Protein AF-A0A6I0SJM4-F1 (afdb_monomer)

pLDDT: mean 92.59, std 11.53, range [34.09, 98.94]

Mean predicted aligned error: 6.02 Å

Nearest PDB structures (foldseek):
  5jxk-assembly1_A  TM=8.472E-01  e=4.567E-30  Porphyromonas endodontalis ATCC 35406
  4y06-assembly2_B  TM=9.220E-01  e=2.180E-26  Pseudoxanthomonas mexicana
  3wok-assembly1_B  TM=8.958E-01  e=3.947E-26  Pseudoxanthomonas mexicana
  3woj-assembly1_B  TM=9.016E-01  e=6.415E-26  Pseudoxanthomonas mexicana
  5jxp-assembly1_A  TM=8.893E-01  e=2.301E-26  Porphyromonas endodontalis ATCC 35406

InterPro domains:
  IPR009003 Peptidase S1, PA clan [SSF50494] (1-290)
  IPR019500 Peptidase S46 [PF10459] (20-396)
  IPR019500 Peptidase S46 [PTHR38469] (1-396)

Foldseek 3Di:
DVVVVVVVVVVVVVVPPPPPPDDDDDLVCCVVPPVNQVVLVVLPDPDHSCQCDDLPAHHQLLQWKCKLVPFIWGFADQLFKIKTFLLSCVVVQLVPADPVRHCQAAKDADPDPVSWAWDASIKIKGWNDKDWCLCVLQVQLPPPPDPVSSVVSSVVSQVVVQVVLCVVPVQKTWGWDAPPNNNTIMITIMGMARGKTWHIDHHCCQSQPCNLNCQVHPPDRHPTMTMIFGWDAPVLGHDHDDPRTGGHRTSDHDHDDPPDDDPSDRDDDDHDDDDDDVPQALLRLVLCLLAQLVLLQVVLVVVLVVLVVVLVVDVRSVSVCVSVSSVSSNSNVVSVVSNVCCVVVVVSVVRVVVVVVVQVVCVVDVVSCVVCVCVVVCSVVVSVVCRVVRRVVSNVD

Organism: Bacteroides thetaiotaomicron (NCBI:txid818)

Sequence (397 aa):
MKFRLTVLIVFSLCLSNVFADEGMWLLGNLRKNKQTDRVMKELGLQMPVNKIYNPKKPSLSDAVVSFGGFCSGVVVSEDGLVFTNHHCGFSSIQQHSSVEHDYLKDGFFARSLDEELPNPELYVRFLLRTEDVTKRVLSAARYAKTETERRVAVDSIMNVSGLEVSEKDSTLTGIVDAYYAGKECWLSVYRDYNDVRLVFAPPSSVGKFGWDTDNWMWPRHTGDFSVFRIYANTKNGPADYSPDNVPYHPEYVAPISLDGYKEGSFCMTLGYPGSTERYLSSYGIEEMMNGINQAMIDVRGVKQTVWKREMDRRPDIRIKYASKYDESSNYWKNSIGTNKAIKHLKVLEKKRAAEAALRDWIQSHPEEREKLIRLFSSLELSYSNRRETNRALAYFG

Structure (mmCIF, N/CA/C/O backbone):
data_AF-A0A6I0SJM4-F1
#
_entry.id   AF-A0A6I0SJM4-F1
#
loop_
_atom_site.group_PDB
_atom_site.id
_atom_site.type_symbol
_atom_site.label_atom_id
_atom_site.label_alt_id
_atom_site.label_comp_id
_atom_site.label_asym_id
_atom_site.label_entity_id
_atom_site.label_seq_id
_atom_site.pdbx_PDB_ins_code
_atom_site.Cartn_x
_atom_site.Cartn_y
_atom_site.Cartn_z
_atom_site.occupancy
_atom_site.B_iso_or_equiv
_atom_site.auth_seq_id
_atom_site.auth_comp_id
_atom_site.auth_asym_id
_atom_site.auth_atom_id
_atom_site.pdbx_PDB_model_num
ATOM 1 N N . MET A 1 1 ? -22.421 -3.347 -55.514 1.00 50.78 1 MET A N 1
ATOM 2 C CA . MET A 1 1 ? -21.246 -3.989 -54.872 1.00 50.78 1 MET A CA 1
ATOM 3 C C . MET A 1 1 ? -20.268 -3.004 -54.234 1.00 50.78 1 MET A C 1
ATOM 5 O O . MET A 1 1 ? -19.905 -3.244 -53.094 1.00 50.78 1 MET A O 1
ATOM 9 N N . LYS A 1 2 ? -19.889 -1.890 -54.884 1.00 46.50 2 LYS A N 1
ATOM 10 C CA . LYS A 1 2 ? -18.922 -0.918 -54.322 1.00 46.50 2 LYS A CA 1
ATOM 11 C C . LYS A 1 2 ? -19.341 -0.320 -52.966 1.00 46.50 2 LYS A C 1
ATOM 13 O O . LYS A 1 2 ? -18.539 -0.320 -52.049 1.00 46.50 2 LYS A O 1
ATOM 18 N N . PHE A 1 3 ? -20.616 0.045 -52.791 1.00 48.78 3 PHE A N 1
ATOM 19 C CA . PHE A 1 3 ? -21.117 0.626 -51.533 1.00 48.78 3 PHE A CA 1
ATOM 20 C C . PHE A 1 3 ? -21.095 -0.353 -50.340 1.00 48.78 3 PHE A C 1
ATOM 22 O O . PHE A 1 3 ? -20.803 0.039 -49.217 1.00 48.78 3 PHE A O 1
ATOM 29 N N . ARG A 1 4 ? -21.332 -1.652 -50.582 1.00 48.50 4 ARG A N 1
ATOM 30 C CA . ARG A 1 4 ? -21.265 -2.693 -49.537 1.00 48.50 4 ARG A CA 1
ATOM 31 C C . ARG A 1 4 ? -19.823 -3.018 -49.128 1.00 48.50 4 ARG A C 1
ATOM 33 O O . ARG A 1 4 ? -19.591 -3.355 -47.975 1.00 48.50 4 ARG A O 1
ATOM 40 N N . LEU A 1 5 ? -18.865 -2.872 -50.049 1.00 48.66 5 LEU A N 1
ATOM 41 C CA . LEU A 1 5 ? -17.440 -3.071 -49.771 1.00 48.66 5 LEU A CA 1
ATOM 42 C C . LEU A 1 5 ? -16.854 -1.905 -48.955 1.00 48.66 5 LEU A C 1
ATOM 44 O O . LEU A 1 5 ? -16.067 -2.130 -48.043 1.00 48.66 5 LEU A O 1
ATOM 48 N N . THR A 1 6 ? -17.292 -0.668 -49.223 1.00 53.62 6 THR A N 1
ATOM 49 C CA . THR A 1 6 ? -16.872 0.520 -48.460 1.00 53.62 6 THR A CA 1
ATOM 50 C C . THR A 1 6 ? -17.382 0.489 -47.016 1.00 53.62 6 THR A C 1
ATOM 52 O O . THR A 1 6 ? -16.627 0.810 -46.105 1.00 53.62 6 THR A O 1
ATOM 55 N N . VAL A 1 7 ? -18.619 0.029 -46.782 1.00 54.84 7 VAL A N 1
ATOM 56 C CA . VAL A 1 7 ? -19.171 -0.120 -45.420 1.00 54.84 7 VAL A CA 1
ATOM 57 C C . VAL A 1 7 ? -18.423 -1.194 -44.618 1.00 54.84 7 VAL A C 1
ATOM 59 O O . VAL A 1 7 ? -18.152 -0.977 -43.443 1.00 54.84 7 VAL A O 1
ATOM 62 N N . LEU A 1 8 ? -18.005 -2.303 -45.243 1.00 50.84 8 LEU A N 1
ATOM 63 C CA . LEU A 1 8 ? -17.223 -3.353 -44.573 1.00 50.84 8 LEU A CA 1
ATOM 64 C C . LEU A 1 8 ? -15.796 -2.907 -44.205 1.00 50.84 8 LEU A C 1
ATOM 66 O O . LEU A 1 8 ? -15.302 -3.263 -43.139 1.00 50.84 8 LEU A O 1
ATOM 70 N N . ILE A 1 9 ? -15.147 -2.102 -45.053 1.00 54.72 9 ILE A N 1
ATOM 71 C CA . ILE A 1 9 ? -13.800 -1.569 -44.784 1.00 54.72 9 ILE A CA 1
ATOM 72 C C . ILE A 1 9 ? -13.841 -0.522 -43.659 1.00 54.72 9 ILE A C 1
ATOM 74 O O . ILE A 1 9 ? -12.977 -0.536 -42.787 1.00 54.72 9 ILE A O 1
ATOM 78 N N . VAL A 1 10 ? -14.874 0.328 -43.616 1.00 53.53 10 VAL A N 1
ATOM 79 C CA . VAL A 1 10 ? -15.072 1.290 -42.516 1.00 53.53 10 VAL A CA 1
ATOM 80 C C . VAL A 1 10 ? -15.411 0.570 -41.203 1.00 53.53 10 VAL A C 1
ATOM 82 O O . VAL A 1 10 ? -14.863 0.927 -40.165 1.00 53.53 10 VAL A O 1
ATOM 85 N N . PHE A 1 11 ? -16.215 -0.501 -41.236 1.00 47.84 11 PHE A N 1
ATOM 86 C CA . PHE A 1 11 ? -16.515 -1.297 -40.036 1.00 47.84 11 PHE A CA 1
ATOM 87 C C . PHE A 1 11 ? -15.286 -2.064 -39.512 1.00 47.84 11 PHE A C 1
ATOM 89 O O . PHE A 1 11 ? -15.107 -2.184 -38.303 1.00 47.84 11 PHE A O 1
ATOM 96 N N . SER A 1 12 ? -14.393 -2.517 -40.402 1.00 47.78 12 SER A N 1
ATOM 97 C CA . SER A 1 12 ?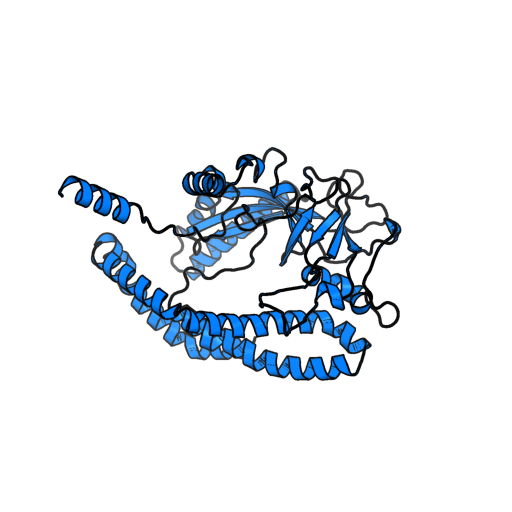 -13.130 -3.166 -40.020 1.00 47.78 12 SER A CA 1
ATOM 98 C C . SER A 1 12 ? -12.077 -2.188 -39.476 1.00 47.78 12 SER A C 1
ATOM 100 O O . SER A 1 12 ? -11.209 -2.613 -38.720 1.00 47.78 12 SER A O 1
ATOM 102 N N . LEU A 1 13 ? -12.148 -0.898 -39.829 1.00 45.19 13 LEU A N 1
ATOM 103 C CA . LEU A 1 13 ? -11.296 0.173 -39.282 1.00 45.19 13 LEU A CA 1
ATOM 104 C C . LEU A 1 13 ? -11.813 0.723 -37.939 1.00 45.19 13 LEU A C 1
ATOM 106 O O . LEU A 1 13 ? -11.035 1.295 -37.180 1.00 45.19 13 LEU A O 1
ATOM 110 N N . CYS A 1 14 ? -13.096 0.516 -37.619 1.00 39.47 14 CYS A N 1
ATOM 111 C CA . CYS A 1 14 ? -13.690 0.834 -36.315 1.00 39.47 14 CYS A CA 1
ATOM 112 C C . CYS A 1 14 ? -13.497 -0.265 -35.257 1.00 39.47 14 CYS A C 1
ATOM 114 O O . CYS A 1 14 ? -13.848 -0.054 -34.099 1.00 39.47 14 CYS A O 1
ATOM 116 N N . LEU A 1 15 ? -12.869 -1.395 -35.605 1.00 36.94 15 LEU A N 1
ATOM 117 C CA . LEU A 1 15 ? -12.241 -2.294 -34.632 1.00 36.94 15 LEU A CA 1
ATOM 118 C C . LEU A 1 15 ? -10.910 -1.685 -34.161 1.00 36.94 15 LEU A C 1
ATOM 120 O O . LEU A 1 15 ? -9.852 -2.310 -34.213 1.00 36.94 15 LEU A O 1
ATOM 124 N N . SER A 1 16 ? -10.947 -0.423 -33.732 1.00 38.72 16 SER A N 1
ATOM 125 C CA . SER A 1 16 ? -9.887 0.139 -32.913 1.00 38.72 16 SER A CA 1
ATOM 126 C C . SER A 1 16 ? -9.792 -0.746 -31.683 1.00 38.72 16 SER A C 1
ATOM 128 O O . SER A 1 16 ? -10.765 -0.851 -30.936 1.00 38.72 16 SER A O 1
ATOM 130 N N . ASN A 1 17 ? -8.649 -1.415 -31.532 1.00 34.09 17 ASN A N 1
ATOM 131 C CA . ASN A 1 17 ? -8.267 -2.133 -30.327 1.00 34.09 17 ASN A CA 1
ATOM 132 C C . ASN A 1 17 ? -8.732 -1.319 -29.118 1.00 34.09 17 ASN A C 1
ATOM 134 O O . ASN A 1 17 ? -8.182 -0.251 -28.842 1.00 34.09 17 ASN A O 1
ATOM 138 N N . VAL A 1 18 ? -9.771 -1.800 -28.435 1.00 36.06 18 VAL A N 1
ATOM 139 C CA . VAL A 1 18 ? -10.117 -1.304 -27.109 1.00 36.06 18 VAL A CA 1
ATOM 140 C C . VAL A 1 18 ? -9.009 -1.840 -26.219 1.00 36.06 18 VAL A C 1
ATOM 142 O O . VAL A 1 18 ? -9.103 -2.925 -25.652 1.00 36.06 18 VAL A O 1
ATOM 145 N N . PHE A 1 19 ? -7.883 -1.133 -26.205 1.00 43.38 19 PHE A N 1
ATOM 146 C CA . PHE A 1 19 ? -6.895 -1.315 -25.168 1.00 43.38 19 PHE A CA 1
ATOM 147 C C . PHE A 1 19 ? -7.597 -0.881 -23.891 1.00 43.38 19 PHE A C 1
ATOM 149 O O . PHE A 1 19 ? -7.968 0.283 -23.747 1.00 43.38 19 PHE A O 1
ATOM 156 N N . ALA A 1 20 ? -7.843 -1.826 -22.988 1.00 43.78 20 ALA A N 1
ATOM 157 C CA . ALA A 1 20 ? -8.058 -1.443 -21.610 1.00 43.78 20 ALA A CA 1
ATOM 158 C C . ALA A 1 20 ? -6.826 -0.624 -21.208 1.00 43.78 20 ALA A C 1
ATOM 160 O O . ALA A 1 20 ? -5.700 -1.122 -21.278 1.00 43.78 20 ALA A O 1
ATOM 161 N N . ASP A 1 21 ? -7.035 0.646 -20.866 1.00 56.88 21 ASP A N 1
ATOM 162 C CA . ASP A 1 21 ? -5.997 1.502 -20.309 1.00 56.88 21 ASP A CA 1
ATOM 163 C C . ASP A 1 21 ? -5.669 0.968 -18.902 1.00 56.88 21 ASP A C 1
ATOM 165 O O . ASP A 1 21 ? -6.163 1.448 -17.882 1.00 56.88 21 ASP A O 1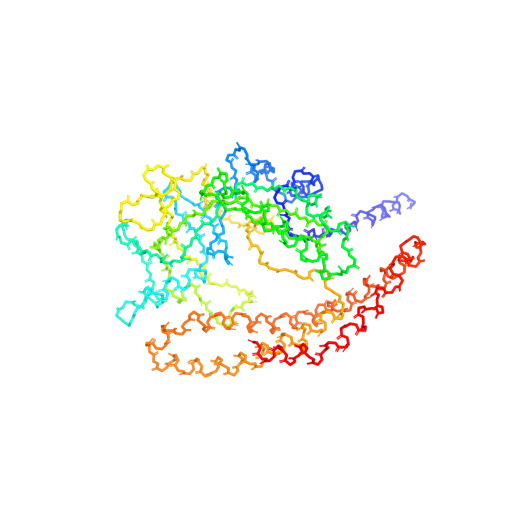
ATOM 169 N N . GLU A 1 22 ? -4.865 -0.097 -18.836 1.00 68.50 22 GLU A N 1
ATOM 170 C CA . GLU A 1 22 ? -4.325 -0.615 -17.586 1.00 68.50 22 GLU A CA 1
ATOM 171 C C . GLU A 1 22 ? -3.379 0.439 -17.006 1.00 68.50 22 GLU A C 1
ATOM 173 O O . GLU A 1 22 ? -2.398 0.824 -17.648 1.00 68.50 22 GLU A O 1
ATOM 178 N N . GLY A 1 23 ? -3.573 0.866 -15.762 1.00 76.56 23 GLY A N 1
ATOM 179 C CA . GLY A 1 23 ? -2.671 1.835 -15.145 1.00 76.56 23 GLY A CA 1
ATOM 180 C C . GLY A 1 23 ? -3.056 2.211 -13.724 1.00 76.56 23 GLY A C 1
ATOM 181 O O . GLY A 1 23 ? -4.228 2.215 -13.364 1.00 76.56 23 GLY A O 1
ATOM 182 N N . MET A 1 24 ? -2.042 2.540 -12.926 1.00 89.94 24 MET A N 1
ATOM 183 C CA . MET A 1 24 ? -2.199 3.185 -11.624 1.00 89.94 24 MET A CA 1
ATOM 184 C C . MET A 1 24 ? -1.938 4.676 -11.829 1.00 89.94 24 MET A C 1
ATOM 186 O O . MET A 1 24 ? -0.830 5.073 -12.190 1.00 89.94 24 MET A O 1
ATOM 190 N N . TRP A 1 25 ? -2.981 5.489 -11.684 1.00 88.94 25 TRP A N 1
ATOM 191 C CA . TRP A 1 25 ? -2.968 6.894 -12.085 1.00 88.94 25 TRP A CA 1
ATOM 192 C C . TRP A 1 25 ? -2.787 7.816 -10.880 1.00 88.94 25 TRP A C 1
ATOM 194 O O . TRP A 1 25 ? -3.473 7.674 -9.871 1.00 88.94 25 TRP A O 1
ATOM 204 N N . LEU A 1 26 ? -1.915 8.817 -11.011 1.00 89.00 26 LEU A N 1
ATOM 205 C CA . LEU A 1 26 ? -1.773 9.869 -10.005 1.00 89.00 26 LEU A CA 1
ATOM 206 C C . LEU A 1 26 ? -3.039 10.731 -9.940 1.00 89.00 26 LEU A C 1
ATOM 208 O O . LEU A 1 26 ? -3.398 11.386 -10.924 1.00 89.00 26 LEU A O 1
ATOM 212 N N . LEU A 1 27 ? -3.665 10.798 -8.760 1.00 88.69 27 LEU A N 1
ATOM 213 C CA . LEU A 1 27 ? -4.900 11.559 -8.529 1.00 88.69 27 LEU A CA 1
ATOM 214 C C . LEU A 1 27 ? -4.771 13.030 -8.956 1.00 88.69 27 LEU A C 1
ATOM 216 O O . LEU A 1 27 ? -5.633 13.556 -9.662 1.00 88.69 27 LEU A O 1
ATOM 220 N N . GLY A 1 28 ? -3.642 13.671 -8.626 1.00 82.56 28 GLY A N 1
ATOM 221 C CA . GLY A 1 28 ? -3.353 15.059 -9.005 1.00 82.56 28 GLY A CA 1
ATOM 222 C C . GLY A 1 28 ? -3.284 15.319 -10.514 1.00 82.56 28 GLY A C 1
ATOM 223 O O . GLY A 1 28 ? -3.459 16.461 -10.951 1.00 82.56 28 GLY A O 1
ATOM 224 N N . ASN A 1 29 ? -3.098 14.273 -11.322 1.00 84.38 29 ASN A N 1
ATOM 225 C CA . ASN A 1 29 ? -3.017 14.365 -12.777 1.00 84.38 29 ASN A CA 1
ATOM 226 C C . ASN A 1 29 ? -4.293 13.916 -13.496 1.00 84.38 29 ASN A C 1
ATOM 228 O O . ASN A 1 29 ? -4.423 14.220 -14.683 1.00 84.38 29 ASN A O 1
ATOM 232 N N . LEU A 1 30 ? -5.266 13.299 -12.811 1.00 83.50 30 LEU A N 1
ATOM 233 C CA . LEU A 1 30 ? -6.514 12.833 -13.437 1.00 83.50 30 LEU A CA 1
ATOM 234 C C . LEU A 1 30 ? -7.229 13.946 -14.214 1.00 83.50 30 LEU A C 1
ATOM 236 O O . LEU A 1 30 ? -7.671 13.738 -15.338 1.00 83.50 30 LEU A O 1
ATOM 240 N N . ARG A 1 31 ? -7.276 15.166 -13.664 1.00 77.56 31 ARG A N 1
ATOM 241 C CA . ARG A 1 31 ? -7.892 16.318 -14.345 1.00 77.56 31 ARG A CA 1
ATOM 242 C C . ARG A 1 31 ? -7.103 16.788 -15.572 1.00 77.56 31 ARG A C 1
ATOM 244 O O . ARG A 1 31 ? -7.694 17.285 -16.529 1.00 77.56 31 ARG A O 1
ATOM 251 N N . LYS A 1 32 ? -5.771 16.710 -15.524 1.00 81.94 32 LYS A N 1
ATOM 252 C CA . LYS A 1 32 ? -4.905 17.120 -16.642 1.00 81.94 32 LYS A CA 1
ATOM 253 C C . LYS A 1 32 ? -4.965 16.091 -17.772 1.00 81.94 32 LYS A C 1
ATOM 255 O O . LYS A 1 32 ? -4.871 16.460 -18.941 1.00 81.94 32 LYS A O 1
ATOM 260 N N . ASN A 1 33 ? -5.178 14.823 -17.427 1.00 84.44 33 ASN A N 1
ATOM 261 C CA . ASN A 1 33 ? -5.317 13.734 -18.374 1.00 84.44 33 ASN A CA 1
ATOM 262 C C . ASN A 1 33 ? -6.752 13.647 -18.924 1.00 84.44 33 ASN A C 1
ATOM 264 O O . ASN A 1 33 ? -7.588 12.874 -18.456 1.00 84.44 33 ASN A O 1
ATOM 268 N N . LYS A 1 34 ? -7.029 14.448 -19.961 1.00 85.00 34 LYS A N 1
ATOM 269 C CA . LYS A 1 34 ? -8.333 14.463 -20.647 1.00 85.00 34 LYS A CA 1
ATOM 270 C C . LYS A 1 34 ? -8.731 13.101 -21.221 1.00 85.00 34 LYS A C 1
ATOM 272 O O . LYS A 1 34 ? -9.923 12.834 -21.337 1.00 85.00 34 LYS A O 1
ATOM 277 N N . GLN A 1 35 ? -7.759 12.266 -21.594 1.00 85.19 35 GLN A N 1
ATOM 278 C CA . GLN A 1 35 ? -8.035 10.919 -22.084 1.00 85.19 35 GLN A CA 1
ATOM 279 C C . GLN A 1 35 ? -8.571 10.044 -20.952 1.00 85.19 35 GLN A C 1
ATOM 281 O O . GLN A 1 35 ? -9.641 9.472 -21.110 1.00 85.19 35 GLN A O 1
ATOM 286 N N . THR A 1 36 ? -7.906 10.011 -19.794 1.00 84.69 36 THR A N 1
ATOM 287 C CA . THR A 1 36 ? -8.379 9.232 -18.638 1.00 84.69 36 THR A CA 1
ATOM 288 C C . THR A 1 36 ? -9.760 9.692 -18.165 1.00 84.69 36 THR A C 1
ATOM 290 O O . THR A 1 36 ? -10.625 8.852 -17.944 1.00 84.69 36 THR A O 1
ATOM 293 N N . ASP A 1 37 ? -10.016 11.005 -18.068 1.00 86.50 37 ASP A N 1
ATOM 294 C CA . ASP A 1 37 ? -11.356 11.530 -17.733 1.00 86.50 37 ASP A CA 1
ATOM 295 C C . ASP A 1 37 ? -12.425 11.053 -18.730 1.00 86.50 37 ASP A C 1
ATOM 297 O O . ASP A 1 37 ? -13.503 10.604 -18.336 1.00 86.50 37 ASP A O 1
ATOM 301 N N . ARG A 1 38 ? -12.116 11.099 -20.031 1.00 88.06 38 ARG A N 1
ATOM 302 C CA . ARG A 1 38 ? -13.016 10.619 -21.082 1.00 88.06 38 ARG A CA 1
ATOM 303 C C . ARG A 1 38 ? -13.276 9.115 -20.968 1.00 88.06 38 ARG A C 1
ATOM 305 O O . ARG A 1 38 ? -14.436 8.719 -20.988 1.00 88.06 38 ARG A O 1
ATOM 312 N N . VAL A 1 39 ? -12.230 8.307 -20.813 1.00 88.94 39 VAL A N 1
ATOM 313 C CA . VAL A 1 39 ? -12.337 6.844 -20.706 1.00 88.94 39 VAL A CA 1
ATOM 314 C C . VAL A 1 39 ? -13.151 6.450 -19.476 1.00 88.94 39 VAL A C 1
ATOM 316 O O . VAL A 1 39 ? -14.062 5.641 -19.593 1.00 88.94 39 VAL A O 1
ATOM 319 N N . MET A 1 40 ? -12.912 7.060 -18.309 1.00 90.88 40 MET A N 1
ATOM 320 C CA . MET A 1 40 ? -13.706 6.766 -17.108 1.00 90.88 40 MET A CA 1
ATOM 321 C C . MET A 1 40 ? -15.198 7.052 -17.325 1.00 90.88 40 MET A C 1
ATOM 323 O O . MET A 1 40 ? -16.035 6.244 -16.931 1.00 90.88 40 MET A O 1
ATOM 327 N N . LYS A 1 41 ? -15.541 8.166 -17.987 1.00 90.94 41 LYS A N 1
ATOM 328 C CA . LYS A 1 41 ? -16.933 8.497 -18.336 1.00 90.94 41 LYS A CA 1
ATOM 329 C C . LYS A 1 41 ? -17.537 7.501 -19.322 1.00 90.94 41 LYS A C 1
ATOM 331 O O . LYS A 1 41 ? -18.665 7.068 -19.117 1.00 90.94 41 LYS A O 1
ATOM 336 N N . GLU A 1 42 ? -16.798 7.127 -20.366 1.00 91.69 42 GLU A N 1
ATOM 337 C CA . GLU A 1 42 ? -17.230 6.126 -21.353 1.00 91.69 42 GLU A CA 1
ATOM 338 C C . GLU A 1 42 ? -17.449 4.746 -20.709 1.00 91.69 42 GLU A C 1
ATOM 340 O O . GLU A 1 42 ? -18.381 4.039 -21.084 1.00 91.69 42 GLU A O 1
ATOM 345 N N . LEU A 1 43 ? -16.656 4.399 -19.689 1.00 91.50 43 LEU A N 1
ATOM 346 C CA . LEU A 1 43 ? -16.808 3.176 -18.895 1.00 91.50 43 LEU A CA 1
ATOM 347 C C . LEU A 1 43 ? -17.935 3.247 -17.848 1.00 91.50 43 LEU A C 1
ATOM 349 O O . LEU A 1 43 ? -18.227 2.238 -17.211 1.00 91.50 43 LEU A O 1
ATOM 353 N N . GLY A 1 44 ? -18.581 4.404 -17.666 1.00 92.94 44 GLY A N 1
ATOM 354 C CA . GLY A 1 44 ? -19.760 4.552 -16.810 1.00 92.94 44 GLY A CA 1
ATOM 355 C C . GLY A 1 44 ? -19.547 5.309 -15.497 1.00 92.94 44 GLY A C 1
ATOM 356 O O . GLY A 1 44 ? -20.452 5.314 -14.661 1.00 92.94 44 GLY A O 1
ATOM 357 N N . LEU A 1 45 ? -18.407 5.979 -15.293 1.00 93.12 45 LEU A N 1
ATOM 358 C CA . LEU A 1 45 ? -18.229 6.878 -14.152 1.00 93.12 45 LEU A CA 1
ATOM 359 C C . LEU A 1 45 ? -19.214 8.055 -14.246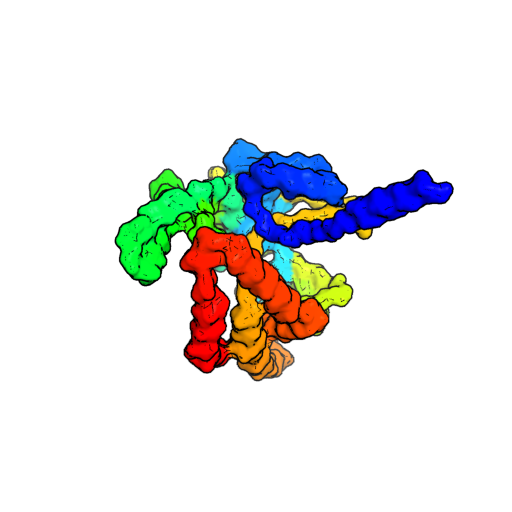 1.00 93.12 45 LEU A C 1
ATOM 361 O O . LEU A 1 45 ? -19.095 8.923 -15.111 1.00 93.12 45 LEU A O 1
ATOM 365 N N . GLN A 1 46 ? -20.153 8.116 -13.305 1.00 92.50 46 GLN A N 1
ATOM 366 C CA . GLN A 1 46 ? -21.128 9.209 -13.210 1.00 92.50 46 GLN A CA 1
ATOM 367 C C . GLN A 1 46 ? -20.610 10.400 -12.387 1.00 92.50 46 GLN A C 1
ATOM 369 O O . GLN A 1 46 ? -21.043 11.536 -12.581 1.00 92.50 46 GLN A O 1
ATOM 374 N N . MET A 1 47 ? -19.675 10.155 -11.464 1.00 92.25 47 MET A N 1
ATOM 375 C CA . MET A 1 47 ? -19.091 11.189 -10.612 1.00 92.25 47 MET A CA 1
ATOM 376 C C . MET A 1 47 ? -18.045 12.011 -11.386 1.00 92.25 47 MET A C 1
ATOM 378 O O . MET A 1 47 ? -17.174 11.440 -12.041 1.00 92.25 47 MET A O 1
ATOM 382 N N . PRO A 1 48 ? -18.048 13.351 -11.296 1.00 91.81 48 PRO A N 1
ATOM 383 C CA . PRO A 1 48 ? -17.002 14.149 -11.925 1.00 91.81 48 PRO A CA 1
ATOM 384 C C . PRO A 1 48 ? -15.651 13.961 -11.213 1.00 91.81 48 PRO A C 1
ATOM 386 O O . PRO A 1 48 ? -15.582 13.868 -9.991 1.00 91.81 48 PRO A O 1
ATOM 389 N N . VAL A 1 49 ? -14.544 13.989 -11.963 1.00 90.06 49 VAL A N 1
ATOM 390 C CA . VAL A 1 49 ? -13.182 13.738 -11.437 1.00 90.06 49 VAL A CA 1
ATOM 391 C C . VAL A 1 49 ? -12.779 14.668 -10.284 1.00 90.06 49 VAL A C 1
ATOM 393 O O . VAL A 1 49 ? -12.053 14.265 -9.383 1.00 90.06 49 VAL A O 1
ATOM 396 N N . ASN A 1 50 ? -13.285 15.903 -10.247 1.00 89.31 50 ASN A N 1
ATOM 397 C CA . ASN A 1 50 ? -13.029 16.842 -9.145 1.00 89.31 50 ASN A CA 1
ATOM 398 C C . ASN A 1 50 ? -13.731 16.471 -7.824 1.00 89.31 50 ASN A C 1
ATOM 400 O O . ASN A 1 50 ? -13.519 17.150 -6.822 1.00 89.31 50 ASN A O 1
ATOM 404 N N . LYS A 1 51 ? -14.612 15.469 -7.834 1.00 93.75 51 LYS A N 1
ATOM 405 C CA . LYS A 1 51 ? -15.186 14.845 -6.640 1.00 93.75 51 LYS A CA 1
ATOM 406 C C . LYS A 1 51 ? -14.436 13.573 -6.247 1.00 93.75 51 LYS A C 1
ATOM 408 O O . LYS A 1 51 ? -14.602 13.134 -5.119 1.00 93.75 51 LYS A O 1
ATOM 413 N N . ILE A 1 52 ? -13.586 13.039 -7.130 1.00 94.25 52 ILE A N 1
ATOM 414 C CA . ILE A 1 52 ? -12.657 11.950 -6.808 1.00 94.25 52 ILE A CA 1
ATOM 415 C C . ILE A 1 52 ? -11.469 12.495 -6.011 1.00 94.25 52 ILE A C 1
ATOM 417 O O . ILE A 1 52 ? -11.145 11.943 -4.970 1.00 94.25 52 ILE A O 1
ATOM 421 N N . TYR A 1 53 ? -10.851 13.583 -6.481 1.00 93.38 53 TYR A N 1
ATOM 422 C CA . TYR A 1 53 ? -9.735 14.242 -5.796 1.00 93.38 53 TYR A CA 1
ATOM 423 C C . TYR A 1 53 ? -9.821 15.762 -5.929 1.00 93.38 53 TYR A C 1
ATOM 425 O O . TYR A 1 53 ? -9.929 16.301 -7.041 1.00 93.38 53 TYR A O 1
ATOM 433 N N . ASN A 1 54 ? -9.742 16.465 -4.798 1.00 93.00 54 ASN A N 1
ATOM 434 C CA . ASN A 1 54 ? -9.672 17.919 -4.758 1.00 93.00 54 ASN A CA 1
ATOM 435 C C . ASN A 1 54 ? -8.905 18.414 -3.521 1.00 93.00 54 ASN A C 1
ATOM 437 O O . ASN A 1 54 ? -9.444 18.386 -2.426 1.00 93.00 54 ASN A O 1
ATOM 441 N N . PRO A 1 55 ? -7.712 19.012 -3.678 1.00 90.69 55 PRO A N 1
ATOM 442 C CA . PRO A 1 55 ? -6.888 19.426 -2.537 1.00 90.69 55 PRO A CA 1
ATOM 443 C C . PRO A 1 55 ? -7.441 20.640 -1.763 1.00 90.69 55 PRO A C 1
ATOM 445 O O . PRO A 1 55 ? -6.764 21.175 -0.892 1.00 90.69 55 PRO A O 1
ATOM 448 N N . LYS A 1 56 ? -8.613 21.172 -2.141 1.00 92.12 56 LYS A N 1
ATOM 449 C CA . LYS A 1 56 ? -9.224 22.365 -1.527 1.00 92.12 56 LYS A CA 1
ATOM 450 C C . LYS A 1 56 ? -10.642 22.139 -1.010 1.00 92.12 56 LYS A C 1
ATOM 452 O O . LYS A 1 56 ? -11.213 23.065 -0.437 1.00 92.12 56 LYS A O 1
ATOM 457 N N . LYS A 1 57 ? -11.269 21.004 -1.321 1.00 94.31 57 LYS A N 1
ATOM 458 C CA . LYS A 1 57 ? -12.659 20.713 -0.952 1.00 94.31 57 LYS A CA 1
ATOM 459 C C . LYS A 1 57 ? -12.805 19.217 -0.693 1.00 94.31 57 LYS A C 1
ATOM 461 O O . LYS A 1 57 ? -12.237 18.473 -1.485 1.00 94.31 57 LYS A O 1
ATOM 466 N N . PRO A 1 58 ? -13.671 18.806 0.247 1.00 95.31 58 PRO A N 1
ATOM 467 C CA . PRO A 1 58 ? -13.945 17.397 0.486 1.00 95.31 58 PRO A CA 1
ATOM 468 C C . PRO A 1 58 ? -14.306 16.629 -0.794 1.00 95.31 58 PRO A C 1
ATOM 470 O O . PRO A 1 58 ? -15.113 17.082 -1.625 1.00 95.31 58 PRO A O 1
ATOM 473 N N . SER A 1 59 ? -13.685 15.469 -0.943 1.00 95.94 59 SER A N 1
ATOM 474 C CA . SER A 1 59 ? -13.699 14.585 -2.102 1.00 95.94 59 SER A CA 1
ATOM 475 C C . SER A 1 59 ? -13.494 13.129 -1.673 1.00 95.94 59 SER A C 1
ATOM 477 O O . SER A 1 59 ? -13.112 12.851 -0.541 1.00 95.94 59 SER A O 1
ATOM 479 N N . LEU A 1 60 ? -13.751 12.179 -2.575 1.00 96.25 60 LEU A N 1
ATOM 480 C CA . LEU A 1 60 ? -13.672 10.746 -2.274 1.00 96.25 60 LEU A CA 1
ATOM 481 C C . LEU A 1 60 ? -12.300 10.322 -1.730 1.00 96.25 60 LEU A C 1
ATOM 483 O O . LEU A 1 60 ? -12.240 9.471 -0.846 1.00 96.25 60 LEU A O 1
ATOM 487 N N . SER A 1 61 ? -11.209 10.916 -2.225 1.00 96.06 61 SER A N 1
ATOM 488 C CA . SER A 1 61 ? -9.855 10.642 -1.734 1.00 96.06 61 SER A CA 1
ATOM 489 C C . SER A 1 61 ? -9.674 10.938 -0.250 1.00 96.06 61 SER A C 1
ATOM 491 O O . SER A 1 61 ? -8.832 10.306 0.371 1.00 96.06 61 SER A O 1
ATOM 493 N N . ASP A 1 62 ? -10.465 11.848 0.322 1.00 97.38 62 ASP A N 1
ATOM 494 C CA . ASP A 1 62 ? -10.351 12.245 1.729 1.00 97.38 62 ASP A CA 1
ATOM 495 C C . ASP A 1 62 ? -10.931 11.180 2.678 1.00 97.38 62 ASP A C 1
ATOM 497 O O . ASP A 1 62 ? -10.652 11.204 3.872 1.00 97.38 62 ASP A O 1
ATOM 501 N N . ALA A 1 63 ? -11.686 10.207 2.149 1.00 98.06 63 ALA A N 1
ATOM 502 C CA . ALA A 1 63 ? -12.064 8.995 2.874 1.00 98.06 63 ALA A CA 1
ATOM 503 C C . ALA A 1 63 ? -11.115 7.815 2.620 1.00 98.06 63 ALA A C 1
ATOM 505 O O . ALA A 1 63 ? -11.241 6.799 3.295 1.00 98.06 63 ALA A O 1
ATOM 506 N N . VAL A 1 64 ? -10.187 7.891 1.663 1.00 98.31 64 VAL A N 1
ATOM 507 C CA . VAL A 1 64 ? -9.263 6.789 1.351 1.00 98.31 64 VAL A CA 1
ATOM 508 C C . VAL A 1 64 ? -7.953 7.020 2.084 1.00 98.31 64 VAL A C 1
ATOM 510 O O . VAL A 1 64 ? -7.327 8.067 1.943 1.00 98.31 64 VAL A O 1
ATOM 513 N N . VAL A 1 65 ? -7.519 6.027 2.853 1.00 98.44 65 VAL A N 1
ATOM 514 C CA . VAL A 1 65 ? -6.381 6.177 3.760 1.00 98.44 65 VAL A CA 1
ATOM 515 C C . VAL A 1 65 ? -5.302 5.137 3.521 1.00 98.44 65 VAL A C 1
ATOM 517 O O . VAL A 1 65 ? -5.583 4.003 3.134 1.00 98.44 65 VAL A O 1
ATOM 520 N N . SER A 1 66 ? -4.055 5.518 3.784 1.00 98.38 66 SER A N 1
ATOM 521 C CA . SER A 1 66 ? -2.958 4.569 3.945 1.00 98.38 66 SER A CA 1
ATOM 522 C C . SER A 1 66 ? -3.052 3.995 5.356 1.00 98.38 66 SER A C 1
ATOM 524 O O . SER A 1 66 ? -2.928 4.728 6.336 1.00 98.38 66 SER A O 1
ATOM 526 N N . PHE A 1 67 ? -3.267 2.689 5.460 1.00 98.56 67 PHE A N 1
ATOM 527 C CA . PHE A 1 67 ? -3.408 1.969 6.722 1.00 98.56 67 PHE A CA 1
ATOM 528 C C . PHE A 1 67 ? -2.069 1.313 7.082 1.00 98.56 67 PHE A C 1
ATOM 530 O O . PHE A 1 67 ? -1.598 0.423 6.369 1.00 98.56 67 PHE A O 1
ATOM 537 N N . GLY A 1 68 ? -1.407 1.822 8.126 1.00 96.31 68 GLY A N 1
ATOM 538 C CA . GLY A 1 68 ? -0.089 1.370 8.588 1.00 96.31 68 GLY A CA 1
ATOM 539 C C . GLY A 1 68 ? 1.073 1.587 7.605 1.00 96.31 68 GLY A C 1
ATOM 540 O O . GLY A 1 68 ? 2.194 1.170 7.879 1.00 96.31 68 GLY A O 1
ATOM 541 N N . GLY A 1 69 ? 0.832 2.220 6.451 1.00 95.38 69 GLY A N 1
ATOM 542 C CA . GLY A 1 69 ? 1.832 2.421 5.393 1.00 95.38 69 GLY A CA 1
ATOM 543 C C . GLY A 1 69 ? 2.012 1.242 4.435 1.00 95.38 69 GLY A C 1
ATOM 544 O O . GLY A 1 69 ? 2.826 1.329 3.521 1.00 95.38 69 GLY A O 1
ATOM 545 N N . PHE A 1 70 ? 1.267 0.151 4.624 1.00 94.25 70 PHE A N 1
ATOM 546 C CA . PHE A 1 70 ? 1.384 -1.075 3.821 1.00 94.25 70 PHE A CA 1
ATOM 547 C C . PHE A 1 70 ? 0.057 -1.527 3.198 1.00 94.25 70 PHE A C 1
ATOM 549 O O . PHE A 1 70 ? 0.060 -2.321 2.259 1.00 94.25 70 PHE A O 1
ATOM 556 N N . CYS A 1 71 ? -1.072 -1.025 3.702 1.00 97.69 71 CYS A N 1
ATOM 557 C CA . CYS A 1 71 ? -2.407 -1.317 3.200 1.00 97.69 71 CYS A CA 1
ATOM 558 C C . CYS A 1 71 ? -3.174 -0.034 2.875 1.00 97.69 71 CYS A C 1
ATOM 560 O O . CYS A 1 71 ? -2.754 1.080 3.181 1.00 97.69 71 CYS A O 1
ATOM 562 N N . SER A 1 72 ? -4.337 -0.203 2.252 1.00 98.69 72 SER A N 1
ATOM 563 C CA . SER A 1 72 ? -5.331 0.862 2.115 1.00 98.69 72 SER A CA 1
ATOM 564 C C . SER A 1 72 ? -6.502 0.615 3.068 1.00 98.69 72 SER A C 1
ATOM 566 O O . SER A 1 72 ? -6.792 -0.525 3.436 1.00 98.69 72 SER A O 1
ATOM 568 N N . GLY A 1 73 ? -7.184 1.683 3.457 1.00 98.56 73 GLY A N 1
ATOM 569 C CA . GLY A 1 73 ? -8.452 1.640 4.176 1.00 98.56 73 GLY A CA 1
ATOM 570 C C . GLY A 1 73 ? -9.418 2.689 3.639 1.00 98.56 73 GLY A C 1
ATOM 571 O O . GLY A 1 73 ? -9.034 3.551 2.843 1.00 98.56 73 GLY A O 1
ATOM 572 N N . VAL A 1 74 ? -10.671 2.621 4.078 1.00 98.69 74 VAL A N 1
ATOM 573 C CA . VAL A 1 74 ? -11.707 3.595 3.723 1.00 98.69 74 VAL A CA 1
ATOM 574 C C . VAL A 1 74 ? -12.514 4.011 4.948 1.00 98.69 74 VAL A C 1
ATOM 576 O O . VAL A 1 74 ? -12.985 3.158 5.696 1.00 98.69 74 VAL A O 1
ATOM 579 N N . VAL A 1 75 ? -12.673 5.319 5.148 1.00 98.75 75 VAL A N 1
ATOM 580 C CA . VAL A 1 75 ? -13.494 5.908 6.207 1.00 98.75 75 VAL A CA 1
ATOM 581 C C . VAL A 1 75 ? -14.965 5.860 5.805 1.00 98.75 75 VAL A C 1
ATOM 583 O O . VAL A 1 75 ? -15.354 6.383 4.758 1.00 98.75 75 VAL A O 1
ATOM 586 N N . VAL A 1 76 ? -15.786 5.237 6.647 1.00 98.31 76 VAL A N 1
ATOM 587 C CA . VAL A 1 76 ? -17.189 4.897 6.346 1.00 98.31 76 VAL A CA 1
ATOM 588 C C . VAL A 1 76 ? -18.193 5.410 7.381 1.00 98.31 76 VAL A C 1
ATOM 590 O O . VAL A 1 76 ? -19.388 5.160 7.247 1.00 98.31 76 VAL A O 1
ATOM 593 N N . SER A 1 77 ? -17.744 6.150 8.400 1.00 98.38 77 SER A N 1
ATOM 594 C CA . SER A 1 77 ? -18.638 6.802 9.363 1.00 98.38 77 SER A CA 1
ATOM 595 C C . SER A 1 77 ? -18.162 8.194 9.756 1.00 98.38 77 SER A C 1
ATOM 597 O O . SER A 1 77 ? -16.966 8.477 9.730 1.00 98.38 77 SER A O 1
ATOM 599 N N . GLU A 1 78 ? -19.093 9.012 10.247 1.00 98.00 78 GLU A N 1
ATOM 600 C CA . GLU A 1 78 ? -18.799 10.325 10.839 1.00 98.00 78 GLU A CA 1
ATOM 601 C C . GLU A 1 78 ? -17.979 10.223 12.137 1.00 98.00 78 GLU A C 1
ATOM 603 O O . GLU A 1 78 ? -17.305 11.179 12.488 1.00 98.00 78 GLU A O 1
ATOM 608 N N . ASP A 1 79 ? -17.952 9.057 12.793 1.00 98.06 79 ASP A N 1
ATOM 609 C CA . ASP A 1 79 ? -17.117 8.779 13.977 1.00 98.06 79 ASP A CA 1
ATOM 610 C C . ASP A 1 79 ? -15.822 8.008 13.645 1.00 98.06 79 ASP A C 1
ATOM 612 O O . ASP A 1 79 ? -15.340 7.200 14.443 1.00 98.06 79 ASP A O 1
ATOM 616 N N . GLY A 1 80 ? -15.300 8.166 12.426 1.00 98.38 80 GLY A N 1
ATOM 617 C CA . GLY A 1 80 ? -13.950 7.709 12.078 1.00 98.38 80 GLY A CA 1
ATOM 618 C C . GLY A 1 80 ? -13.758 6.195 11.927 1.00 98.38 80 GLY A C 1
ATOM 619 O O . GLY A 1 80 ? -12.620 5.730 12.021 1.00 98.38 80 GLY A O 1
ATOM 620 N N . LEU A 1 81 ? -14.821 5.411 11.691 1.00 98.62 81 LEU A N 1
ATOM 621 C CA . LEU A 1 81 ? -14.693 3.993 11.341 1.00 98.62 81 LEU A CA 1
ATOM 622 C C . LEU A 1 81 ? -13.971 3.832 10.007 1.00 98.62 81 LEU A C 1
ATOM 624 O O . LEU A 1 81 ? -14.356 4.438 9.007 1.00 98.62 81 LEU A O 1
ATOM 628 N N . VAL A 1 82 ? -12.975 2.953 9.994 1.00 98.75 82 VAL A N 1
ATOM 629 C CA . VAL A 1 82 ? -12.171 2.582 8.835 1.00 98.75 82 VAL A CA 1
ATOM 630 C C . VAL A 1 82 ? -12.374 1.108 8.533 1.00 98.75 82 VAL A C 1
ATOM 632 O O . VAL A 1 82 ? -12.119 0.249 9.378 1.00 98.75 82 VAL A O 1
ATOM 635 N N . PHE A 1 83 ? -12.781 0.806 7.305 1.00 98.75 83 PHE A N 1
ATOM 636 C CA . PHE A 1 83 ? -12.758 -0.552 6.774 1.00 98.75 83 PHE A CA 1
ATOM 637 C C . PHE A 1 83 ? -11.429 -0.814 6.072 1.00 98.75 83 PHE A C 1
ATOM 639 O O . PHE A 1 83 ? -10.966 -0.012 5.260 1.00 98.75 83 PHE A O 1
ATOM 646 N N . THR A 1 84 ? -10.824 -1.958 6.370 1.00 98.81 84 THR A N 1
ATOM 647 C CA . THR A 1 84 ? -9.652 -2.493 5.669 1.00 98.81 84 THR A CA 1
ATOM 648 C C . THR A 1 84 ? -9.766 -4.015 5.591 1.00 98.81 84 THR A C 1
ATOM 650 O O . THR A 1 84 ? -10.731 -4.596 6.089 1.00 98.81 84 THR A O 1
ATOM 653 N N . ASN A 1 85 ? -8.821 -4.693 4.945 1.00 98.62 85 ASN A N 1
ATOM 654 C CA . ASN A 1 85 ? -8.848 -6.149 4.876 1.00 98.62 85 ASN A CA 1
ATOM 655 C C . ASN A 1 85 ? -8.526 -6.790 6.236 1.00 98.62 85 ASN A C 1
ATOM 657 O O . ASN A 1 85 ? -7.807 -6.220 7.055 1.00 98.62 85 ASN A O 1
ATOM 661 N N . HIS A 1 86 ? -9.030 -7.999 6.481 1.00 98.56 86 HIS A N 1
ATOM 662 C CA . HIS A 1 86 ? -8.690 -8.779 7.672 1.00 98.56 86 HIS A CA 1
ATOM 663 C C . HIS A 1 86 ? -7.185 -9.054 7.716 1.00 98.56 86 HIS A C 1
ATOM 665 O O . HIS A 1 86 ? -6.564 -8.920 8.767 1.00 98.56 86 HIS A O 1
ATOM 671 N N . HIS A 1 87 ? -6.571 -9.360 6.567 1.00 96.88 87 HIS A N 1
ATOM 672 C CA . HIS A 1 87 ? -5.122 -9.564 6.499 1.00 96.88 87 HIS A CA 1
ATOM 673 C C . HIS A 1 87 ? -4.307 -8.280 6.771 1.00 96.88 87 HIS A C 1
ATOM 675 O O . HIS A 1 87 ? -3.174 -8.376 7.234 1.00 96.88 87 HIS A O 1
ATOM 681 N N . CYS A 1 88 ? -4.874 -7.090 6.531 1.00 97.81 88 CYS A N 1
ATOM 682 C CA . CYS A 1 88 ? -4.237 -5.810 6.862 1.00 97.81 88 CYS A CA 1
ATOM 683 C C . CYS A 1 88 ? -4.259 -5.534 8.372 1.00 97.81 88 CYS A C 1
ATOM 685 O O . CYS A 1 88 ? -3.277 -5.047 8.922 1.00 97.81 88 CYS A O 1
ATOM 687 N N . GLY A 1 89 ? -5.358 -5.886 9.048 1.00 97.69 89 GLY A N 1
ATOM 688 C CA . GLY A 1 89 ? -5.482 -5.818 10.508 1.00 97.69 89 GLY A CA 1
ATOM 689 C C . GLY A 1 89 ? -4.876 -7.014 11.252 1.00 97.69 89 GLY A C 1
ATOM 690 O O . GLY A 1 89 ? -4.910 -7.055 12.479 1.00 97.69 89 GLY A O 1
ATOM 691 N N . PHE A 1 90 ? -4.337 -8.008 10.544 1.00 97.12 90 PHE A N 1
ATOM 692 C CA . PHE A 1 90 ? -3.999 -9.311 11.122 1.00 97.12 90 PHE A CA 1
ATOM 693 C C . PHE A 1 90 ? -2.901 -9.254 12.180 1.00 97.12 90 PHE A C 1
ATOM 695 O O . PHE A 1 90 ? -2.964 -9.986 13.165 1.00 97.12 90 PHE A O 1
ATOM 702 N N . SER A 1 91 ? -1.913 -8.372 12.008 1.00 96.31 91 SER A N 1
ATOM 703 C CA . SER A 1 91 ? -0.879 -8.140 13.020 1.00 96.31 91 SER A CA 1
ATOM 704 C C . SER A 1 91 ? -1.479 -7.570 14.306 1.00 96.31 91 SER A C 1
ATOM 706 O O . SER A 1 91 ? -1.148 -8.055 15.382 1.00 96.31 91 SER A O 1
ATOM 708 N N . SER A 1 92 ? -2.404 -6.615 14.209 1.00 97.75 92 SER A N 1
ATOM 709 C CA . SER A 1 92 ? -3.143 -6.063 15.350 1.00 97.75 92 SER A CA 1
ATOM 710 C C . SER A 1 92 ? -4.014 -7.121 16.032 1.00 97.75 92 SER A C 1
ATOM 712 O O . SER A 1 92 ? -3.943 -7.291 17.245 1.00 97.75 92 SER A O 1
ATOM 714 N N . ILE A 1 93 ? -4.769 -7.909 15.259 1.00 98.25 93 ILE A N 1
ATOM 715 C CA . ILE A 1 93 ? -5.589 -9.012 15.792 1.00 98.25 93 ILE A CA 1
ATOM 716 C C . ILE A 1 93 ? -4.702 -10.034 16.522 1.00 98.25 93 ILE A C 1
ATOM 718 O O . ILE A 1 93 ? -5.035 -10.483 17.619 1.00 98.25 93 ILE A O 1
ATOM 722 N N . GLN A 1 94 ? -3.551 -10.382 15.939 1.00 97.75 94 GLN A N 1
ATOM 723 C CA . GLN A 1 94 ? -2.573 -11.283 16.545 1.00 97.75 94 GLN A CA 1
ATOM 724 C C . GLN A 1 94 ? -1.996 -10.713 17.847 1.00 97.75 94 GLN A C 1
ATOM 726 O O . GLN A 1 94 ? -1.882 -11.461 18.814 1.00 97.75 94 GLN A O 1
ATOM 731 N N . GLN A 1 95 ? -1.622 -9.430 17.877 1.00 97.19 95 GLN A N 1
ATOM 732 C CA . GLN A 1 95 ? -1.038 -8.780 19.058 1.00 97.19 95 GLN A CA 1
ATOM 733 C C . GLN A 1 95 ? -1.976 -8.825 20.267 1.00 97.19 95 GLN A C 1
ATOM 735 O O . GLN A 1 95 ? -1.511 -9.013 21.388 1.00 97.19 95 GLN A O 1
ATOM 740 N N . HIS A 1 96 ? -3.283 -8.717 20.029 1.00 97.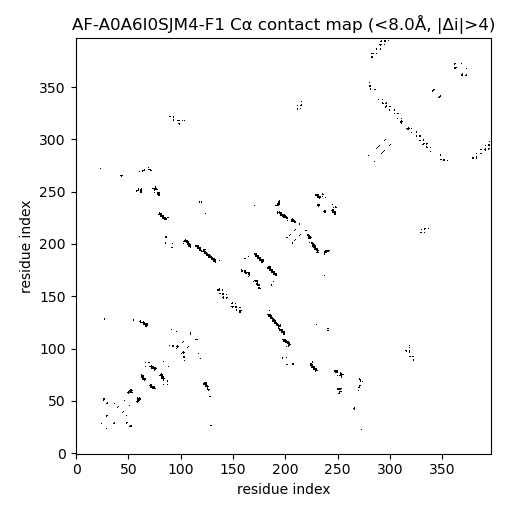88 96 HIS A N 1
ATOM 741 C CA . HIS A 1 96 ? -4.305 -8.811 21.073 1.00 97.88 96 HIS A CA 1
ATOM 742 C C . HIS A 1 96 ? -4.734 -10.247 21.396 1.00 97.88 96 HIS A C 1
ATOM 744 O O . HIS A 1 96 ? -5.478 -10.458 22.350 1.00 97.88 96 HIS A O 1
ATOM 750 N N . SER A 1 97 ? -4.288 -11.240 20.623 1.00 98.06 97 SER A N 1
ATOM 751 C CA . SER A 1 97 ? -4.681 -12.635 20.824 1.00 98.06 97 SER A CA 1
ATOM 752 C C . SER A 1 97 ? -3.810 -13.342 21.864 1.00 98.06 97 SER A C 1
ATOM 754 O O . SER A 1 97 ? -2.581 -13.270 21.833 1.00 98.06 97 SER A O 1
ATOM 756 N N . SER A 1 98 ? -4.442 -14.132 22.727 1.00 97.69 98 SER A N 1
ATOM 757 C CA . SER A 1 98 ? -3.789 -15.074 23.641 1.00 97.69 98 SER A CA 1
ATOM 758 C C . SER A 1 98 ? -4.437 -16.458 23.552 1.00 97.69 98 SER A C 1
ATOM 760 O O . SER A 1 98 ? -5.372 -16.671 22.782 1.00 97.69 98 SER A O 1
ATOM 762 N N . VAL A 1 99 ? -3.928 -17.432 24.311 1.00 96.31 99 VAL A N 1
ATOM 763 C CA . VAL A 1 99 ? -4.563 -18.761 24.379 1.00 96.31 99 VAL A CA 1
ATOM 764 C C . VAL A 1 99 ? -5.948 -18.665 25.033 1.00 96.31 99 VAL A C 1
ATOM 766 O O . VAL A 1 99 ? -6.851 -19.417 24.679 1.00 96.31 99 VAL A O 1
ATOM 769 N N . GLU A 1 100 ? -6.111 -17.729 25.965 1.00 96.81 100 GLU A N 1
ATOM 770 C CA . GLU A 1 100 ? -7.350 -17.444 26.685 1.00 96.81 100 GLU A CA 1
ATOM 771 C C . GLU A 1 100 ? -8.322 -16.591 25.855 1.00 96.81 100 GLU A C 1
ATOM 773 O O . GLU A 1 100 ? -9.525 -16.831 25.903 1.00 96.81 100 GLU A O 1
ATOM 778 N N . HIS A 1 101 ? -7.807 -15.629 25.078 1.00 96.62 101 HIS A N 1
ATOM 779 C CA . HIS A 1 101 ? -8.591 -14.724 24.230 1.00 96.62 101 HIS A CA 1
ATOM 780 C C . HIS A 1 101 ? -8.076 -14.779 22.786 1.00 96.62 101 HIS A C 1
ATOM 782 O O . HIS A 1 101 ? -7.270 -13.959 22.355 1.00 96.62 101 HIS A O 1
ATOM 788 N N . ASP A 1 102 ? -8.500 -15.790 22.033 1.00 98.00 102 ASP A N 1
ATOM 789 C CA . ASP A 1 102 ? -7.958 -16.108 20.708 1.00 98.00 102 ASP A CA 1
ATOM 790 C C . ASP A 1 102 ? -8.725 -15.387 19.587 1.00 98.00 102 ASP A C 1
ATOM 792 O O . ASP A 1 102 ? -9.466 -16.003 18.819 1.00 98.00 102 ASP A O 1
ATOM 796 N N . TYR A 1 103 ? -8.545 -14.068 19.467 1.00 98.38 103 TYR A N 1
ATOM 797 C CA . TYR A 1 103 ? -9.259 -13.257 18.467 1.00 98.38 103 TYR A CA 1
ATOM 798 C C . TYR A 1 103 ? -8.966 -13.668 17.020 1.00 98.38 103 TYR A C 1
ATOM 800 O O . TYR A 1 103 ? -9.816 -13.507 16.146 1.00 98.38 103 TYR A O 1
ATOM 808 N N . LEU A 1 104 ? -7.804 -14.271 16.750 1.00 97.56 104 LEU A N 1
ATOM 809 C CA . LEU A 1 104 ? -7.522 -14.886 15.450 1.00 97.56 104 LEU A CA 1
ATOM 810 C C . LEU A 1 104 ? -8.534 -15.988 15.120 1.00 97.56 104 LEU A C 1
ATOM 812 O O . LEU A 1 104 ? -8.998 -16.093 13.982 1.00 97.56 104 LEU A O 1
ATOM 816 N N . LYS A 1 105 ? -8.841 -16.852 16.086 1.00 97.38 105 LYS A N 1
ATOM 817 C CA . LYS A 1 105 ? -9.737 -17.992 15.889 1.00 97.38 105 LYS A CA 1
ATOM 818 C C . LYS A 1 105 ? -11.203 -17.587 15.992 1.00 97.38 105 LYS A C 1
ATOM 820 O O . LYS A 1 105 ? -11.987 -18.000 15.140 1.00 97.38 105 LYS A O 1
ATOM 825 N N . ASP A 1 106 ? -11.543 -16.803 17.007 1.00 98.19 106 ASP A N 1
ATOM 826 C CA . ASP A 1 106 ? -12.926 -16.568 17.426 1.00 98.19 106 ASP A CA 1
ATOM 827 C C . ASP A 1 106 ? -13.480 -15.220 16.922 1.00 98.19 106 ASP A C 1
ATOM 829 O O . ASP A 1 106 ? -14.691 -15.004 16.930 1.00 98.19 106 ASP A O 1
ATOM 833 N N . GLY A 1 107 ? -12.615 -14.351 16.391 1.00 98.44 107 GLY A N 1
ATOM 834 C CA . GLY A 1 107 ? -12.960 -12.988 16.001 1.00 98.44 107 GLY A CA 1
ATOM 835 C C . GLY A 1 107 ? -12.988 -12.035 17.196 1.00 98.44 107 GLY A C 1
ATOM 836 O O . GLY A 1 107 ? -12.772 -12.422 18.343 1.00 98.44 107 GLY A O 1
ATOM 837 N N . PHE A 1 108 ? -13.251 -10.764 16.918 1.00 98.75 108 PHE A N 1
ATOM 838 C CA . PHE A 1 108 ? -13.347 -9.699 17.909 1.00 98.75 108 PHE A CA 1
ATOM 839 C C . PHE A 1 108 ? -14.483 -8.737 17.544 1.00 98.75 108 PHE A C 1
ATOM 841 O O . PHE A 1 108 ? -14.699 -8.450 16.366 1.00 98.75 108 PHE A O 1
ATOM 848 N N . PHE A 1 109 ? -15.198 -8.228 18.547 1.00 98.25 109 PHE A N 1
ATOM 849 C CA . PHE A 1 109 ? -16.260 -7.238 18.380 1.00 98.25 109 PHE A CA 1
ATOM 850 C C . PHE A 1 109 ? -16.376 -6.376 19.639 1.00 98.25 109 PHE A C 1
ATOM 852 O O . PHE A 1 109 ? -16.840 -6.866 20.668 1.00 98.25 109 PHE A O 1
ATOM 859 N N . ALA A 1 110 ? -15.986 -5.107 19.531 1.00 98.56 110 ALA A N 1
ATOM 860 C CA . ALA A 1 110 ? -16.209 -4.101 20.561 1.00 98.56 110 ALA A CA 1
ATOM 861 C C . ALA A 1 110 ? -17.674 -3.640 20.539 1.00 98.56 110 ALA A C 1
ATOM 863 O O . ALA A 1 110 ? -18.189 -3.206 19.505 1.00 98.56 110 ALA A O 1
ATOM 864 N N . ARG A 1 111 ? -18.359 -3.732 21.682 1.00 97.88 111 ARG A N 1
ATOM 865 C CA . ARG A 1 111 ? -19.762 -3.311 21.848 1.00 97.88 111 ARG A CA 1
ATOM 866 C C . ARG A 1 111 ? -19.904 -1.835 22.209 1.00 97.88 111 ARG A C 1
ATOM 868 O O . ARG A 1 111 ? -21.001 -1.287 22.102 1.00 97.88 111 ARG A O 1
ATOM 875 N N . SER A 1 112 ? -18.813 -1.206 22.622 1.00 98.31 112 SER A N 1
ATOM 876 C CA . SER A 1 112 ? -18.727 0.194 23.023 1.00 98.31 112 SER A CA 1
ATOM 877 C C . SER A 1 112 ? -17.319 0.739 22.763 1.00 98.31 112 SER A C 1
ATOM 879 O O . SER A 1 112 ? -16.387 -0.021 22.507 1.00 98.31 112 SER A O 1
ATOM 881 N N . LEU A 1 113 ? -17.162 2.066 22.818 1.00 98.25 113 LEU A N 1
ATOM 882 C CA . LEU A 1 113 ? -15.887 2.745 22.538 1.00 98.25 113 LEU A CA 1
ATOM 883 C C . LEU A 1 113 ? -14.768 2.363 23.522 1.00 98.25 113 LEU A C 1
ATOM 885 O O . LEU A 1 113 ? -13.596 2.407 23.163 1.00 98.25 113 LEU A O 1
ATOM 889 N N . ASP A 1 114 ? -15.115 2.014 24.761 1.00 97.69 114 ASP A N 1
ATOM 890 C CA . ASP A 1 114 ? -14.174 1.581 25.799 1.00 97.69 114 ASP A CA 1
ATOM 891 C C . ASP A 1 114 ? -13.697 0.132 25.620 1.00 97.69 114 ASP A C 1
ATOM 893 O O . ASP A 1 114 ? -12.651 -0.232 26.154 1.00 97.69 114 ASP A O 1
ATOM 897 N N . GLU A 1 115 ? -14.416 -0.676 24.834 1.00 98.50 115 GLU A N 1
ATOM 898 C CA . GLU A 1 115 ? -13.993 -2.030 24.463 1.00 98.50 115 GLU A CA 1
ATOM 899 C C . GLU A 1 115 ? -13.044 -2.041 23.247 1.00 98.50 115 GLU A C 1
ATOM 901 O O . GLU A 1 115 ? -12.409 -3.060 22.980 1.00 98.50 115 GLU A O 1
ATOM 906 N N . GLU A 1 116 ? -12.924 -0.937 22.498 1.00 98.75 116 GLU A N 1
ATOM 907 C CA . GLU A 1 116 ? -12.055 -0.855 21.315 1.00 98.75 116 GLU A CA 1
ATOM 908 C C . GLU A 1 116 ? -10.569 -0.942 21.704 1.00 98.75 116 GLU A C 1
ATOM 910 O O . GLU A 1 116 ? -10.079 -0.186 22.545 1.00 98.75 116 GLU A O 1
ATOM 915 N N . LEU A 1 117 ? -9.822 -1.852 21.069 1.00 98.69 117 LEU A N 1
ATOM 916 C CA . LEU A 1 117 ? -8.464 -2.200 21.504 1.00 98.69 117 LEU A CA 1
ATOM 917 C C . LEU A 1 117 ? -7.407 -1.277 20.874 1.00 98.69 117 LEU A C 1
ATOM 919 O O . LEU A 1 117 ? -7.268 -1.286 19.645 1.00 98.69 117 LEU A O 1
ATOM 923 N N . PRO A 1 118 ? -6.621 -0.516 21.661 1.00 98.44 118 PRO A N 1
ATOM 924 C CA . PRO A 1 118 ? -5.555 0.333 21.132 1.00 98.44 118 PRO A CA 1
ATOM 925 C C . PRO A 1 118 ? -4.452 -0.482 20.453 1.00 98.44 118 PRO A C 1
ATOM 927 O O . PRO A 1 118 ? -4.054 -1.530 20.958 1.00 98.44 118 PRO A O 1
ATOM 930 N N . ASN A 1 119 ? -3.926 0.006 19.328 1.00 98.31 119 ASN A N 1
ATOM 931 C CA . ASN A 1 119 ? -2.852 -0.663 18.590 1.00 98.31 119 ASN A CA 1
ATOM 932 C C . ASN A 1 119 ? -1.606 0.227 18.554 1.00 98.31 119 ASN A C 1
ATOM 934 O O . ASN A 1 119 ? -1.542 1.138 17.728 1.00 98.31 119 ASN A O 1
ATOM 938 N N . PRO A 1 120 ? -0.613 -0.020 19.426 1.00 93.88 120 PRO A N 1
ATOM 939 C CA . PRO A 1 120 ? 0.667 0.670 19.347 1.00 93.88 120 PRO A CA 1
ATOM 940 C C . PRO A 1 120 ? 1.288 0.511 17.954 1.00 93.88 120 PRO A C 1
ATOM 942 O O . PRO A 1 120 ? 1.150 -0.540 17.331 1.00 93.88 120 PRO A O 1
ATOM 945 N N . GLU A 1 121 ? 1.975 1.551 17.474 1.00 90.69 121 GLU A N 1
ATOM 946 C CA . GLU A 1 121 ? 2.688 1.579 16.180 1.00 90.69 121 GLU A CA 1
ATOM 947 C C . GLU A 1 121 ? 1.795 1.528 14.924 1.00 90.69 121 GLU A C 1
ATOM 949 O O . GLU A 1 121 ? 2.291 1.719 13.810 1.00 90.69 121 GLU A O 1
ATOM 954 N N . LEU A 1 122 ? 0.481 1.328 15.071 1.00 98.06 122 LEU A N 1
ATOM 955 C CA . LEU A 1 122 ? -0.467 1.464 13.973 1.00 98.06 122 LEU A CA 1
ATOM 956 C C . LEU A 1 122 ? -0.854 2.933 13.799 1.00 98.06 122 LEU A C 1
ATOM 958 O O . LEU A 1 122 ? -1.239 3.610 14.746 1.00 98.06 122 LEU A O 1
ATOM 962 N N . TYR A 1 123 ? -0.825 3.400 12.557 1.00 98.25 123 TYR A N 1
ATOM 963 C CA . TYR A 1 123 ? -1.301 4.726 12.193 1.00 98.25 123 TYR A CA 1
ATOM 964 C C . TYR A 1 123 ? -2.178 4.662 10.946 1.00 98.25 123 TYR A C 1
ATOM 966 O O . TYR A 1 123 ? -2.086 3.740 10.126 1.00 98.25 123 TYR A O 1
ATOM 974 N N . VAL A 1 124 ? -3.015 5.679 10.787 1.00 98.50 124 VAL A N 1
ATOM 975 C CA . VAL A 1 124 ? -3.776 5.933 9.567 1.00 98.50 124 VAL A CA 1
ATOM 976 C C . VAL A 1 124 ? -3.324 7.263 8.979 1.00 98.50 124 VAL A C 1
ATOM 978 O O . VAL A 1 124 ? -3.231 8.265 9.682 1.00 98.50 124 VAL A O 1
ATOM 981 N N . ARG A 1 125 ? -3.034 7.266 7.678 1.00 98.25 125 ARG A N 1
ATOM 982 C CA . ARG A 1 125 ? -2.458 8.399 6.953 1.00 98.25 125 ARG A CA 1
ATOM 983 C C . ARG A 1 125 ? -3.403 8.900 5.864 1.00 98.25 125 ARG A C 1
ATOM 985 O O . ARG A 1 125 ? -3.750 8.148 4.953 1.00 98.25 125 ARG A O 1
ATOM 992 N N . PHE A 1 126 ? -3.748 10.183 5.923 1.00 98.06 126 PHE A N 1
ATOM 993 C CA . PHE A 1 126 ? -4.580 10.879 4.936 1.00 98.06 126 PHE A CA 1
ATOM 994 C C . PHE A 1 126 ? -3.723 11.668 3.954 1.00 98.06 126 PHE A C 1
ATOM 996 O O . PHE A 1 126 ? -2.864 12.445 4.372 1.00 98.06 126 PHE A O 1
ATOM 1003 N N . LEU A 1 127 ? -3.975 11.514 2.650 1.00 96.62 127 LEU A N 1
ATOM 1004 C CA . LEU A 1 127 ? -3.372 12.363 1.620 1.00 96.62 127 LEU A CA 1
ATOM 1005 C C . LEU A 1 127 ? -4.098 13.710 1.566 1.00 96.62 127 LEU A C 1
ATOM 1007 O O . LEU A 1 127 ? -5.258 13.760 1.181 1.00 96.62 127 LEU A O 1
ATOM 1011 N N . LEU A 1 128 ? -3.400 14.804 1.870 1.00 95.06 128 LEU A N 1
ATOM 1012 C CA . LEU A 1 128 ? -3.977 16.150 1.792 1.00 95.06 128 LEU A CA 1
ATOM 1013 C C . LEU A 1 128 ? -3.785 16.777 0.411 1.00 95.06 128 LEU A C 1
ATOM 1015 O O . LEU A 1 128 ? -4.670 17.445 -0.121 1.00 95.06 128 LEU A O 1
ATOM 1019 N N . ARG A 1 129 ? -2.587 16.619 -0.162 1.00 93.94 129 ARG A N 1
ATOM 1020 C CA . ARG A 1 129 ? -2.258 17.141 -1.494 1.00 93.94 129 ARG A CA 1
ATOM 1021 C C . ARG A 1 129 ? -0.986 16.525 -2.060 1.00 93.94 129 ARG A C 1
ATOM 1023 O O . ARG A 1 129 ? -0.161 15.977 -1.335 1.00 93.94 129 ARG A O 1
ATOM 1030 N N . THR A 1 130 ? -0.804 16.731 -3.357 1.00 93.62 130 THR A N 1
ATOM 1031 C CA . THR A 1 130 ? 0.388 16.360 -4.124 1.00 93.62 130 THR A CA 1
ATOM 1032 C C . THR A 1 130 ? 0.939 17.567 -4.876 1.00 93.62 130 THR A C 1
ATOM 1034 O O . THR A 1 130 ? 0.166 18.325 -5.471 1.00 93.62 130 THR A O 1
ATOM 1037 N N . GLU A 1 131 ? 2.257 17.705 -4.935 1.00 93.19 131 GLU A N 1
ATOM 1038 C CA . GLU A 1 131 ? 2.966 18.801 -5.593 1.00 93.19 131 GLU A CA 1
ATOM 1039 C C . GLU A 1 131 ? 4.066 18.248 -6.512 1.00 93.19 131 GLU A C 1
ATOM 1041 O O . GLU A 1 131 ? 4.800 17.337 -6.138 1.00 93.19 131 GLU A O 1
ATOM 1046 N N . ASP A 1 132 ? 4.187 18.793 -7.725 1.00 94.56 132 ASP A N 1
ATOM 1047 C CA . ASP A 1 132 ? 5.288 18.454 -8.634 1.00 94.56 132 ASP A CA 1
ATOM 1048 C C . ASP A 1 132 ? 6.547 19.212 -8.198 1.00 94.56 132 ASP A C 1
ATOM 1050 O O . ASP A 1 132 ? 6.614 20.441 -8.296 1.00 94.56 132 ASP A O 1
ATOM 1054 N N . VAL A 1 133 ? 7.547 18.475 -7.718 1.00 96.62 133 VAL A N 1
ATOM 1055 C CA . VAL A 1 133 ? 8.836 19.017 -7.263 1.00 96.62 133 VAL A CA 1
ATOM 1056 C C . VAL A 1 133 ? 9.985 18.633 -8.197 1.00 96.62 133 VAL A C 1
ATOM 1058 O O . VAL A 1 133 ? 11.151 18.885 -7.885 1.00 96.62 133 VAL A O 1
ATOM 1061 N N . THR A 1 134 ? 9.678 18.095 -9.382 1.00 96.19 134 THR A N 1
ATOM 1062 C CA . THR A 1 134 ? 10.649 17.578 -10.358 1.00 96.19 134 THR A CA 1
ATOM 1063 C C . THR A 1 134 ? 11.739 18.594 -10.672 1.00 96.19 134 THR A C 1
ATOM 1065 O O . THR A 1 134 ? 12.927 18.299 -10.561 1.00 96.19 134 THR A O 1
ATOM 1068 N N . LYS A 1 135 ? 11.360 19.834 -11.008 1.00 96.88 135 LYS A N 1
ATOM 1069 C CA . LYS A 1 135 ? 12.328 20.889 -11.349 1.00 96.88 135 LYS A CA 1
ATOM 1070 C C . LYS A 1 135 ? 13.287 21.178 -10.194 1.00 96.88 135 LYS A C 1
ATOM 1072 O O . LYS A 1 135 ? 14.478 21.363 -10.431 1.00 96.88 135 LYS A O 1
ATOM 1077 N N . ARG A 1 136 ? 12.776 21.221 -8.962 1.00 95.56 136 ARG A N 1
ATOM 1078 C CA . ARG A 1 136 ? 13.578 21.481 -7.762 1.00 95.56 136 ARG A CA 1
ATOM 1079 C C . ARG A 1 136 ? 14.579 20.349 -7.548 1.00 95.56 136 ARG A C 1
ATOM 1081 O O . ARG A 1 136 ? 15.775 20.618 -7.477 1.00 95.56 136 ARG A O 1
ATOM 1088 N N . VAL A 1 137 ? 14.101 19.106 -7.534 1.00 95.38 137 VAL A N 1
ATOM 1089 C CA . VAL A 1 137 ? 14.926 17.913 -7.301 1.00 95.38 137 VAL A CA 1
ATOM 1090 C C . VAL A 1 137 ? 15.985 17.742 -8.395 1.00 95.38 137 VAL A C 1
ATOM 1092 O O . VAL A 1 137 ? 17.176 17.671 -8.101 1.00 95.38 137 VAL A O 1
ATOM 1095 N N . LEU A 1 138 ? 15.589 17.763 -9.671 1.00 94.44 138 LEU A N 1
ATOM 1096 C CA . LEU A 1 138 ? 16.515 17.523 -10.783 1.00 94.44 138 LEU A CA 1
ATOM 1097 C C . LEU A 1 138 ? 17.510 18.670 -11.003 1.00 94.44 138 LEU A C 1
ATOM 1099 O O . LEU A 1 138 ? 18.584 18.447 -11.560 1.00 94.44 138 LEU A O 1
ATOM 1103 N N . SER A 1 139 ? 17.213 19.889 -10.538 1.00 94.75 139 SER A N 1
ATOM 1104 C CA . SER A 1 139 ? 18.176 20.994 -10.616 1.00 94.75 139 SER A CA 1
ATOM 1105 C C . SER A 1 139 ? 19.425 20.769 -9.756 1.00 94.75 139 SER A C 1
ATOM 1107 O O . SER A 1 139 ? 20.505 21.228 -10.130 1.00 94.75 139 SER A O 1
ATOM 1109 N N . ALA A 1 140 ? 19.314 20.009 -8.662 1.00 90.56 140 ALA A N 1
ATOM 1110 C CA . ALA A 1 140 ? 20.444 19.691 -7.790 1.00 90.56 140 ALA A CA 1
ATOM 1111 C C . ALA A 1 140 ? 21.431 18.705 -8.423 1.00 90.56 140 ALA A C 1
ATOM 1113 O O . ALA A 1 140 ? 22.624 18.740 -8.136 1.00 90.56 140 ALA A O 1
ATOM 1114 N N . ALA A 1 141 ? 20.954 17.886 -9.359 1.00 90.00 141 ALA A N 1
ATOM 1115 C CA . ALA A 1 141 ? 21.779 16.972 -10.137 1.00 90.00 141 ALA A CA 1
ATOM 1116 C C . ALA A 1 141 ? 22.583 17.660 -11.257 1.00 90.00 141 ALA A C 1
ATOM 1118 O O . ALA A 1 141 ? 23.440 17.019 -11.861 1.00 90.00 141 ALA A O 1
ATOM 1119 N N . ARG A 1 142 ? 22.342 18.947 -11.556 1.00 89.62 142 ARG A N 1
ATOM 1120 C CA . ARG A 1 142 ? 22.891 19.627 -12.747 1.00 89.62 142 ARG A CA 1
ATOM 1121 C C . ARG A 1 142 ? 24.421 19.614 -12.830 1.00 89.62 142 ARG A C 1
ATOM 1123 O O . ARG A 1 142 ? 24.961 19.589 -13.932 1.00 89.62 142 ARG A O 1
ATOM 1130 N N . TYR A 1 143 ? 25.103 19.671 -11.688 1.00 86.88 143 TYR A N 1
ATOM 1131 C CA . TYR A 1 143 ? 26.568 19.729 -11.617 1.00 86.88 143 TYR A CA 1
ATOM 1132 C C . TYR A 1 143 ? 27.208 18.411 -11.169 1.00 86.88 143 TYR A C 1
ATOM 1134 O O . TYR A 1 143 ? 28.424 18.368 -10.981 1.00 86.88 143 TYR A O 1
ATOM 1142 N N . ALA A 1 144 ? 26.410 17.353 -10.990 1.00 92.56 144 ALA A N 1
ATOM 1143 C CA . ALA A 1 144 ? 26.933 16.041 -10.648 1.00 92.56 144 ALA A CA 1
ATOM 1144 C C . ALA A 1 144 ? 27.786 15.505 -11.805 1.00 92.56 144 ALA A C 1
ATOM 1146 O O . ALA A 1 144 ? 27.361 15.507 -12.961 1.00 92.56 144 ALA A O 1
ATOM 1147 N N . LYS A 1 145 ? 28.997 15.047 -11.492 1.00 93.44 145 LYS A N 1
ATOM 1148 C CA . LYS A 1 145 ? 29.947 14.484 -12.460 1.00 93.44 145 LYS A CA 1
ATOM 1149 C C . LYS A 1 145 ? 29.852 12.965 -12.528 1.00 93.44 145 LYS A C 1
ATOM 1151 O O . LYS A 1 145 ? 30.269 12.368 -13.517 1.00 93.44 145 LYS A O 1
ATOM 1156 N N . THR A 1 146 ? 29.313 12.340 -11.481 1.00 94.88 146 THR A N 1
ATOM 1157 C CA . THR A 1 146 ? 29.111 10.891 -11.395 1.00 94.88 146 THR A CA 1
ATOM 1158 C C . THR A 1 146 ? 27.667 10.547 -11.047 1.00 94.88 146 THR A C 1
ATOM 1160 O O . THR A 1 146 ? 26.940 11.347 -10.461 1.00 94.88 146 THR A O 1
ATOM 1163 N N . GLU A 1 147 ? 27.253 9.320 -11.365 1.00 90.12 147 GLU A N 1
ATOM 1164 C CA . GLU A 1 147 ? 25.927 8.815 -10.994 1.00 90.12 147 GLU A CA 1
ATOM 1165 C C . GLU A 1 147 ? 25.742 8.742 -9.470 1.00 90.12 147 GLU A C 1
ATOM 1167 O O . GLU A 1 147 ? 24.663 9.023 -8.954 1.00 90.12 147 GLU A O 1
ATOM 1172 N N . THR A 1 148 ? 26.810 8.437 -8.729 1.00 94.50 148 THR A N 1
ATOM 1173 C CA . THR A 1 148 ? 26.789 8.447 -7.261 1.00 94.50 148 THR A CA 1
ATOM 1174 C C . THR A 1 148 ? 26.534 9.850 -6.718 1.00 94.50 148 THR A C 1
ATOM 1176 O O . THR A 1 148 ? 25.664 10.015 -5.867 1.00 94.50 148 THR A O 1
ATOM 1179 N N . GLU A 1 149 ? 27.243 10.864 -7.225 1.00 95.31 149 GLU A N 1
ATOM 1180 C CA . GLU A 1 149 ? 27.002 12.268 -6.859 1.00 95.31 149 GLU A CA 1
ATOM 1181 C C . GLU A 1 149 ? 25.578 12.697 -7.220 1.00 95.31 149 GLU A C 1
ATOM 1183 O O . GLU A 1 149 ? 24.912 13.356 -6.423 1.00 95.31 149 GLU A O 1
ATOM 1188 N N . ARG A 1 150 ? 25.090 12.282 -8.398 1.00 94.25 150 ARG A N 1
ATOM 1189 C CA . ARG A 1 150 ? 23.731 12.570 -8.862 1.00 94.25 150 ARG A CA 1
ATOM 1190 C C . ARG A 1 150 ? 22.694 12.021 -7.890 1.00 94.25 150 ARG A C 1
ATOM 1192 O O . ARG A 1 150 ? 21.803 12.762 -7.483 1.00 94.25 150 ARG A O 1
ATOM 1199 N N . ARG A 1 151 ? 22.826 10.746 -7.510 1.00 93.31 151 ARG A N 1
ATOM 1200 C CA . ARG A 1 151 ? 21.937 10.074 -6.556 1.00 93.31 151 ARG A CA 1
ATOM 1201 C C . ARG A 1 151 ? 21.953 10.776 -5.202 1.00 93.31 151 ARG A C 1
ATOM 1203 O O . ARG A 1 151 ? 20.901 11.170 -4.728 1.00 93.31 151 ARG A O 1
ATOM 1210 N N . VAL A 1 152 ? 23.135 11.023 -4.632 1.00 95.19 152 VAL A N 1
ATOM 1211 C CA . VAL A 1 152 ? 23.261 11.702 -3.329 1.00 95.19 152 VAL A CA 1
ATOM 1212 C C . VAL A 1 152 ? 22.620 13.093 -3.353 1.00 95.19 152 VAL A C 1
ATOM 1214 O O . VAL A 1 152 ? 21.908 13.451 -2.415 1.00 95.19 152 VAL A O 1
ATOM 1217 N N . ALA A 1 153 ? 22.833 13.873 -4.417 1.00 95.25 153 ALA A N 1
ATOM 1218 C CA . ALA A 1 153 ? 22.236 15.201 -4.554 1.00 95.25 153 ALA A CA 1
ATOM 1219 C C . ALA A 1 153 ? 20.703 15.144 -4.660 1.00 95.25 153 ALA A C 1
ATOM 1221 O O . ALA A 1 153 ? 20.013 15.916 -3.996 1.00 95.25 153 ALA A O 1
ATOM 1222 N N . VAL A 1 154 ? 20.173 14.222 -5.469 1.00 94.94 154 VAL A N 1
ATOM 1223 C CA . VAL A 1 154 ? 18.727 14.001 -5.621 1.00 94.94 154 VAL A CA 1
ATOM 1224 C C . VAL A 1 154 ? 18.103 13.564 -4.298 1.00 94.94 154 VAL A C 1
ATOM 1226 O O . VAL A 1 154 ? 17.177 14.227 -3.832 1.00 94.94 154 VAL A O 1
ATOM 1229 N N . ASP A 1 155 ? 18.652 12.529 -3.661 1.00 94.56 155 ASP A N 1
ATOM 1230 C CA . ASP A 1 155 ? 18.155 11.978 -2.396 1.00 94.56 155 ASP A CA 1
ATOM 1231 C C . ASP A 1 155 ? 18.146 13.048 -1.294 1.00 94.56 155 ASP A C 1
ATOM 1233 O O . ASP A 1 155 ? 17.169 13.190 -0.557 1.00 94.56 155 ASP A O 1
ATOM 1237 N N . SER A 1 156 ? 19.199 13.871 -1.227 1.00 96.00 156 SER A N 1
ATOM 1238 C CA . SER A 1 156 ? 19.293 14.967 -0.256 1.00 96.00 156 SER A CA 1
ATOM 1239 C C . SER A 1 156 ? 18.176 15.996 -0.440 1.00 96.00 156 SER A C 1
ATOM 1241 O O . SER A 1 156 ? 17.543 16.400 0.534 1.00 96.00 156 SER A O 1
ATOM 1243 N N . ILE A 1 157 ? 17.899 16.416 -1.680 1.00 96.69 157 ILE A N 1
ATOM 1244 C CA . ILE A 1 157 ? 16.842 17.401 -1.948 1.00 96.69 157 ILE A CA 1
ATOM 1245 C C . ILE A 1 157 ? 15.447 16.809 -1.785 1.00 96.69 157 ILE A C 1
ATOM 1247 O O . ILE A 1 157 ? 14.554 17.521 -1.323 1.00 96.69 157 ILE A O 1
ATOM 1251 N N . MET A 1 158 ? 15.245 15.535 -2.128 1.00 96.94 158 MET A N 1
ATOM 1252 C CA . MET A 1 158 ? 13.994 14.831 -1.843 1.00 96.94 158 MET A CA 1
ATOM 1253 C C . MET A 1 158 ? 13.719 14.819 -0.334 1.00 96.94 158 MET A C 1
ATOM 1255 O O . MET A 1 158 ? 12.641 15.240 0.082 1.00 96.94 158 MET A O 1
ATOM 1259 N N . ASN A 1 159 ? 14.714 14.448 0.480 1.00 97.12 159 ASN A N 1
ATOM 1260 C CA . ASN A 1 159 ? 14.593 14.423 1.937 1.00 97.12 159 ASN A CA 1
ATOM 1261 C C . ASN A 1 159 ? 14.303 15.817 2.522 1.00 97.12 159 ASN A C 1
ATOM 1263 O O . ASN A 1 159 ? 13.316 15.997 3.229 1.00 97.12 159 ASN A O 1
ATOM 1267 N N . VAL A 1 160 ? 15.100 16.833 2.166 1.00 97.25 160 VAL A N 1
ATOM 1268 C CA . VAL A 1 160 ? 14.893 18.213 2.648 1.00 97.25 160 VAL A CA 1
ATOM 1269 C C . VAL A 1 160 ? 13.519 18.753 2.242 1.00 97.25 160 VAL A C 1
ATOM 1271 O O . VAL A 1 160 ? 12.837 19.366 3.056 1.00 97.25 160 VAL A O 1
ATOM 1274 N N . SER A 1 161 ? 13.070 18.490 1.010 1.00 96.69 161 SER A N 1
ATOM 1275 C CA . SER A 1 161 ? 11.747 18.943 0.551 1.00 96.69 161 SER A CA 1
ATOM 1276 C C . SER A 1 161 ? 10.600 18.307 1.345 1.00 96.69 161 SER A C 1
ATOM 1278 O O . SER A 1 161 ? 9.565 18.946 1.519 1.00 96.69 161 SER A O 1
ATOM 1280 N N . GLY A 1 162 ? 10.770 17.069 1.820 1.00 96.94 162 GLY A N 1
ATOM 1281 C CA . GLY A 1 162 ? 9.830 16.425 2.738 1.00 96.94 162 GLY A CA 1
ATOM 1282 C C . GLY A 1 162 ? 9.861 17.048 4.136 1.00 96.94 162 GLY A C 1
ATOM 1283 O O . GLY A 1 162 ? 8.812 17.410 4.663 1.00 96.94 162 GLY A O 1
ATOM 1284 N N . LEU A 1 163 ? 11.057 17.248 4.702 1.00 97.12 163 LEU A N 1
ATOM 1285 C CA . LEU A 1 163 ? 11.250 17.819 6.045 1.00 97.12 163 LEU A CA 1
ATOM 1286 C C . LEU A 1 163 ? 10.671 19.235 6.186 1.00 97.12 163 LEU A C 1
ATOM 1288 O O . LEU A 1 163 ? 10.042 19.541 7.195 1.00 97.12 163 LEU A O 1
ATOM 1292 N N . GLU A 1 164 ? 10.789 20.067 5.149 1.00 97.81 164 GLU A N 1
ATOM 1293 C CA . GLU A 1 164 ? 10.212 21.421 5.119 1.00 97.81 164 GLU A CA 1
ATOM 1294 C C . GLU A 1 164 ? 8.691 21.455 5.350 1.00 97.81 164 GLU A C 1
ATOM 1296 O O . GLU A 1 164 ? 8.140 22.500 5.708 1.00 97.81 164 GLU A O 1
ATOM 1301 N N . VAL A 1 165 ? 7.984 20.347 5.100 1.00 98.06 165 VAL A N 1
ATOM 1302 C CA . VAL A 1 165 ? 6.550 20.231 5.391 1.00 98.06 165 VAL A CA 1
ATOM 1303 C C . VAL A 1 165 ? 6.327 20.198 6.898 1.00 98.06 165 VAL A C 1
ATOM 1305 O O . VAL A 1 165 ? 5.560 21.012 7.411 1.00 98.06 165 VAL A O 1
ATOM 1308 N N . SER A 1 166 ? 7.035 19.311 7.594 1.00 95.50 166 SER A N 1
ATOM 1309 C CA . SER A 1 166 ? 6.927 19.132 9.044 1.00 95.50 166 SER A CA 1
ATOM 1310 C C . SER A 1 166 ? 7.530 20.304 9.828 1.00 95.50 166 SER A C 1
ATOM 1312 O O . SER A 1 166 ? 7.075 20.606 10.926 1.00 95.50 166 SER A O 1
ATOM 1314 N N . GLU A 1 167 ? 8.511 21.018 9.263 1.00 97.06 167 GLU A N 1
ATOM 1315 C CA . GLU A 1 167 ? 9.037 22.264 9.847 1.00 97.06 167 GLU A CA 1
ATOM 1316 C C . GLU A 1 167 ? 8.001 23.399 9.857 1.00 97.06 167 GLU A C 1
ATOM 1318 O O . GLU A 1 167 ? 7.989 24.222 10.772 1.00 97.06 167 GLU A O 1
ATOM 1323 N N . LYS A 1 168 ? 7.131 23.464 8.839 1.00 97.00 168 LYS A N 1
ATOM 1324 C CA . LYS A 1 168 ? 6.072 24.485 8.738 1.00 97.00 168 LYS A CA 1
ATOM 1325 C C . LYS A 1 168 ? 4.843 24.137 9.568 1.00 97.00 168 LYS A C 1
ATOM 1327 O O . LYS A 1 168 ? 4.193 25.036 10.093 1.00 97.00 168 LYS A O 1
ATOM 1332 N N . ASP A 1 169 ? 4.514 22.855 9.640 1.00 96.44 169 ASP A N 1
ATOM 1333 C CA . ASP A 1 169 ? 3.417 22.321 10.437 1.00 96.44 169 ASP A CA 1
ATOM 1334 C C . ASP A 1 169 ? 3.815 20.933 10.937 1.00 96.44 169 ASP A C 1
ATOM 1336 O O . ASP A 1 169 ? 3.837 19.967 10.173 1.00 96.44 169 ASP A O 1
ATOM 1340 N N . SER A 1 170 ? 4.108 20.832 12.234 1.00 94.75 170 SER A N 1
ATOM 1341 C CA . SER A 1 170 ? 4.573 19.594 12.862 1.00 94.75 170 SER A CA 1
ATOM 1342 C C . SER A 1 170 ? 3.533 18.471 12.867 1.00 94.75 170 SER A C 1
ATOM 1344 O O . SER A 1 170 ? 3.872 17.342 13.207 1.00 94.75 170 SER A O 1
ATOM 1346 N N . THR A 1 171 ? 2.280 18.752 12.491 1.00 94.44 171 THR A N 1
ATOM 1347 C CA . THR A 1 171 ? 1.221 17.741 12.337 1.00 94.44 171 THR A CA 1
ATOM 1348 C C . THR A 1 171 ? 1.181 17.116 10.941 1.00 94.44 171 THR A C 1
ATOM 1350 O O . THR A 1 171 ? 0.369 16.221 10.690 1.00 94.44 171 THR A O 1
ATOM 1353 N N . LEU A 1 172 ? 2.017 17.598 10.017 1.00 97.62 172 LEU A N 1
ATOM 1354 C CA . LEU A 1 172 ? 2.063 17.143 8.634 1.00 97.62 172 LEU A CA 1
ATOM 1355 C C . LEU A 1 172 ? 3.350 16.384 8.333 1.00 97.62 172 LEU A C 1
ATOM 1357 O O . LEU A 1 172 ? 4.428 16.721 8.819 1.00 97.62 172 LEU A O 1
ATOM 1361 N N . THR A 1 173 ? 3.237 15.420 7.424 1.00 97.50 173 THR A N 1
ATOM 1362 C CA . THR A 1 173 ? 4.356 14.612 6.933 1.00 97.50 173 THR A CA 1
ATOM 1363 C C . THR A 1 173 ? 4.510 14.822 5.430 1.00 97.50 173 THR A C 1
ATOM 1365 O O . THR A 1 173 ? 3.566 14.610 4.666 1.00 97.50 173 THR A O 1
ATOM 1368 N N . GLY A 1 174 ? 5.693 15.247 4.986 1.00 97.81 174 GLY A N 1
ATOM 1369 C CA . GLY A 1 174 ? 6.040 15.366 3.569 1.00 97.81 174 GLY A CA 1
ATOM 1370 C C . GLY A 1 174 ? 6.861 14.173 3.090 1.00 97.81 174 GLY A C 1
ATOM 1371 O O . GLY A 1 174 ? 7.888 13.861 3.683 1.00 97.81 174 GLY A O 1
ATOM 1372 N N . ILE A 1 175 ? 6.444 13.530 1.998 1.00 96.94 175 ILE A N 1
ATOM 1373 C CA . ILE A 1 175 ? 7.187 12.429 1.364 1.00 96.94 175 ILE A CA 1
ATOM 1374 C C . ILE A 1 175 ? 7.377 12.748 -0.110 1.00 96.94 175 ILE A C 1
ATOM 1376 O O . ILE A 1 175 ? 6.407 13.039 -0.808 1.00 96.94 175 ILE A O 1
ATOM 1380 N N . VAL A 1 176 ? 8.620 12.697 -0.584 1.00 97.12 176 VAL A N 1
ATOM 1381 C CA . VAL A 1 176 ? 8.930 12.863 -2.005 1.00 97.12 176 VAL A CA 1
ATOM 1382 C C . VAL A 1 176 ? 9.242 11.509 -2.617 1.00 97.12 176 VAL A C 1
ATOM 1384 O O . VAL A 1 176 ? 10.194 10.855 -2.204 1.00 97.12 176 VAL A O 1
ATOM 1387 N N . ASP A 1 177 ? 8.487 11.146 -3.649 1.00 94.81 177 ASP A N 1
ATOM 1388 C CA . ASP A 1 177 ? 8.660 9.900 -4.390 1.00 94.81 177 ASP A CA 1
ATOM 1389 C C . ASP A 1 177 ? 9.108 10.166 -5.829 1.00 94.81 177 ASP A C 1
ATOM 1391 O O . ASP A 1 177 ? 8.713 11.150 -6.468 1.00 94.81 177 ASP A O 1
ATOM 1395 N N . ALA A 1 178 ? 9.934 9.260 -6.349 1.00 93.06 178 ALA A N 1
ATOM 1396 C CA . ALA A 1 178 ? 10.422 9.285 -7.719 1.00 93.06 178 ALA A CA 1
ATOM 1397 C C . ALA A 1 178 ? 9.542 8.412 -8.626 1.00 93.06 178 ALA A C 1
ATOM 1399 O O . ALA A 1 178 ? 9.383 7.214 -8.409 1.00 93.06 178 ALA A O 1
ATOM 1400 N N . TYR A 1 179 ? 9.028 9.004 -9.700 1.00 91.31 179 TYR A N 1
ATOM 1401 C CA . TYR A 1 179 ? 8.192 8.346 -10.698 1.00 91.31 179 TYR A CA 1
ATOM 1402 C C . TYR A 1 179 ? 8.946 8.205 -12.021 1.00 91.31 179 TYR A C 1
ATOM 1404 O O . TYR A 1 179 ? 9.877 8.958 -12.324 1.00 91.31 179 TYR A O 1
ATOM 1412 N N . TYR A 1 180 ? 8.549 7.210 -12.821 1.00 90.62 180 TYR A N 1
ATOM 1413 C CA . TYR A 1 180 ? 9.111 6.945 -14.152 1.00 90.62 180 TYR A CA 1
ATOM 1414 C C . TYR A 1 180 ? 10.648 6.848 -14.154 1.00 90.62 180 TYR A C 1
ATOM 1416 O O . TYR A 1 180 ? 11.320 7.493 -14.960 1.00 90.62 180 TYR A O 1
ATOM 1424 N N . ALA A 1 181 ? 11.198 6.053 -13.226 1.00 87.44 181 ALA A N 1
ATOM 1425 C CA . ALA A 1 181 ? 12.641 5.890 -13.011 1.00 87.44 181 ALA A CA 1
ATOM 1426 C C . ALA A 1 181 ? 13.380 7.215 -12.712 1.00 87.44 181 ALA A C 1
ATOM 1428 O O . ALA A 1 181 ? 14.502 7.431 -13.168 1.00 87.44 181 ALA A O 1
ATOM 1429 N N . GLY A 1 182 ? 12.740 8.113 -11.953 1.00 90.38 182 GLY A N 1
ATOM 1430 C CA . GLY A 1 182 ? 13.318 9.390 -11.525 1.00 90.38 182 GLY A CA 1
ATOM 1431 C C . GLY A 1 182 ? 13.183 10.528 -12.535 1.00 90.38 182 GLY A C 1
ATOM 1432 O O . GLY A 1 182 ? 13.835 11.556 -12.371 1.00 90.38 182 GLY A O 1
ATOM 1433 N N . LYS A 1 183 ? 12.354 10.370 -13.577 1.00 91.38 183 LYS A N 1
ATOM 1434 C CA . LYS A 1 183 ? 12.033 11.469 -14.505 1.00 91.38 183 LYS A CA 1
ATOM 1435 C C . LYS A 1 183 ? 11.089 12.499 -13.898 1.00 91.38 183 LYS A C 1
ATOM 1437 O O . LYS A 1 183 ? 11.129 13.656 -14.304 1.00 91.38 183 LYS A O 1
ATOM 1442 N N . GLU A 1 184 ? 10.257 12.078 -12.955 1.00 93.62 184 GLU A N 1
ATOM 1443 C CA . GLU A 1 184 ? 9.363 12.955 -12.207 1.00 93.62 184 GLU A CA 1
ATOM 1444 C C . GLU A 1 184 ? 9.566 12.737 -10.709 1.00 93.62 184 GLU A C 1
ATOM 1446 O O . GLU A 1 184 ? 9.825 11.616 -10.268 1.00 93.62 184 GLU A O 1
ATOM 1451 N N . CYS A 1 185 ? 9.431 13.802 -9.925 1.00 95.38 185 CYS A N 1
ATOM 1452 C CA . CYS A 1 185 ? 9.476 13.747 -8.469 1.00 95.38 185 CYS A CA 1
ATOM 1453 C C . CYS A 1 185 ? 8.254 14.469 -7.911 1.00 95.38 185 CYS A C 1
ATOM 1455 O O . CYS A 1 185 ? 8.032 15.644 -8.215 1.00 95.38 185 CYS A O 1
ATOM 1457 N N . TRP A 1 186 ? 7.481 13.778 -7.081 1.00 95.62 186 TRP A N 1
ATOM 1458 C CA . TRP A 1 186 ? 6.234 14.296 -6.529 1.00 95.62 186 TRP A CA 1
ATOM 1459 C C . TRP A 1 186 ? 6.303 14.306 -5.007 1.00 95.62 186 TRP A C 1
ATOM 1461 O O . TRP A 1 186 ? 6.598 13.284 -4.395 1.00 95.62 186 TRP A O 1
ATOM 1471 N N . LEU A 1 187 ? 6.021 15.462 -4.409 1.00 96.56 187 LEU A N 1
ATOM 1472 C CA . LEU A 1 187 ? 5.835 15.617 -2.972 1.00 96.56 187 LEU A CA 1
ATOM 1473 C C . LEU A 1 187 ? 4.376 15.314 -2.638 1.00 96.56 187 LEU A C 1
ATOM 1475 O O . LEU A 1 187 ? 3.474 16.000 -3.113 1.00 96.56 187 LEU A O 1
ATOM 1479 N N . SER A 1 188 ? 4.148 14.324 -1.792 1.00 96.12 188 SER A N 1
ATOM 1480 C CA . SER A 1 188 ? 2.857 14.056 -1.174 1.00 96.12 188 SER A CA 1
ATOM 1481 C C . SER A 1 188 ? 2.876 14.582 0.254 1.00 96.12 188 SER A C 1
ATOM 1483 O O . SER A 1 188 ? 3.812 14.312 1.007 1.00 96.12 188 SER A O 1
ATOM 1485 N N . VAL A 1 189 ? 1.854 15.353 0.619 1.00 97.50 189 VAL A N 1
ATOM 1486 C CA . VAL A 1 189 ? 1.699 15.873 1.977 1.00 97.50 189 VAL A CA 1
ATOM 1487 C C . VAL A 1 189 ? 0.550 15.175 2.662 1.00 97.50 189 VAL A C 1
ATOM 1489 O O . VAL A 1 189 ? -0.576 15.151 2.159 1.00 97.50 189 VAL A O 1
ATOM 1492 N N . TYR A 1 190 ? 0.870 14.638 3.825 1.00 97.81 190 TYR A N 1
ATOM 1493 C CA . TYR A 1 190 ? 0.038 13.747 4.592 1.00 97.81 190 TYR A CA 1
ATOM 1494 C C . TYR A 1 190 ? -0.255 14.299 5.980 1.00 97.81 190 TYR A C 1
ATOM 1496 O O . TYR A 1 190 ? 0.479 15.147 6.490 1.00 97.81 190 TYR A O 1
ATOM 1504 N N . ARG A 1 191 ? -1.308 13.764 6.594 1.00 98.00 191 ARG A N 1
ATOM 1505 C CA . ARG A 1 191 ? -1.566 13.867 8.029 1.00 98.00 191 ARG A CA 1
ATOM 1506 C C . ARG A 1 191 ? -1.773 12.472 8.598 1.00 98.00 191 ARG A C 1
ATOM 1508 O O . ARG A 1 191 ? -2.579 11.711 8.060 1.00 98.00 191 ARG A O 1
ATOM 1515 N N . ASP A 1 192 ? -1.071 12.182 9.683 1.00 97.88 192 ASP A N 1
ATOM 1516 C CA . ASP A 1 192 ? -1.064 10.869 10.321 1.00 97.88 192 ASP A CA 1
ATOM 1517 C C . ASP A 1 192 ? -1.837 10.929 11.637 1.00 97.88 192 ASP A C 1
ATOM 1519 O O . ASP A 1 192 ? -1.720 11.901 12.376 1.00 97.88 192 ASP A O 1
ATOM 1523 N N . TYR A 1 193 ? -2.626 9.898 11.922 1.00 98.50 193 TYR A N 1
ATOM 1524 C CA . TYR A 1 193 ? -3.307 9.690 13.197 1.00 98.50 193 TYR A CA 1
ATOM 1525 C C . TYR A 1 193 ? -2.779 8.395 13.816 1.00 98.50 193 TYR A C 1
ATOM 1527 O O . TYR A 1 193 ? -2.889 7.336 13.195 1.00 98.50 193 TYR A O 1
ATOM 1535 N N . ASN A 1 194 ? -2.203 8.493 15.017 1.00 98.00 194 ASN A N 1
ATOM 1536 C CA . ASN A 1 194 ? -1.448 7.413 15.667 1.00 98.00 194 ASN A CA 1
ATOM 1537 C C . ASN A 1 194 ? -2.255 6.639 16.724 1.00 98.00 194 ASN A C 1
ATOM 1539 O O . ASN A 1 194 ? -1.764 5.654 17.267 1.00 98.00 194 ASN A O 1
ATOM 1543 N N . ASP A 1 195 ? -3.478 7.072 17.043 1.00 98.69 195 ASP A N 1
ATOM 1544 C CA . ASP A 1 195 ? -4.406 6.325 17.897 1.00 98.69 195 ASP A CA 1
ATOM 1545 C C . ASP A 1 195 ? -5.464 5.657 17.013 1.00 98.69 195 ASP A C 1
ATOM 1547 O O . ASP A 1 195 ? -6.453 6.269 16.608 1.00 98.69 195 ASP A O 1
ATOM 1551 N N . VAL A 1 196 ? -5.205 4.403 16.640 1.00 98.81 196 VAL A N 1
ATOM 1552 C CA . VAL A 1 196 ? -6.083 3.606 15.776 1.00 98.81 196 VAL A CA 1
ATOM 1553 C C . VAL A 1 196 ? -6.451 2.327 16.510 1.00 98.81 196 VAL A C 1
ATOM 1555 O O . VAL A 1 196 ? -5.592 1.494 16.812 1.00 98.81 196 VAL A O 1
ATOM 1558 N N . ARG A 1 197 ? -7.737 2.154 16.807 1.00 98.88 197 ARG A N 1
ATOM 1559 C CA . ARG A 1 197 ? -8.222 1.079 17.682 1.00 98.88 197 ARG A CA 1
ATOM 1560 C C . ARG A 1 197 ? -8.965 0.014 16.894 1.00 98.88 197 ARG A C 1
ATOM 1562 O O . ARG A 1 197 ? -9.655 0.331 15.929 1.00 98.88 197 ARG A O 1
ATOM 1569 N N . LEU A 1 198 ? -8.789 -1.250 17.267 1.00 98.88 198 LEU A N 1
ATOM 1570 C CA . LEU A 1 198 ? -9.488 -2.375 16.650 1.00 98.88 198 LEU A CA 1
ATOM 1571 C C . LEU A 1 198 ? -10.926 -2.392 17.172 1.00 98.88 198 LEU A C 1
ATOM 1573 O O . LEU A 1 198 ? -11.144 -2.389 18.381 1.00 98.88 198 LEU A O 1
ATOM 1577 N N . VAL A 1 199 ? -11.888 -2.438 16.251 1.00 98.88 199 VAL A N 1
ATOM 1578 C CA . VAL A 1 199 ? -13.329 -2.427 16.549 1.00 98.88 199 VAL A CA 1
ATOM 1579 C C . VAL A 1 199 ? -13.945 -3.787 16.260 1.00 98.88 199 VAL A C 1
ATOM 1581 O O . VAL A 1 199 ? -14.728 -4.309 17.049 1.00 98.88 199 VAL A O 1
ATOM 1584 N N . PHE A 1 200 ? -13.599 -4.377 15.115 1.00 98.81 200 PHE A N 1
ATOM 1585 C CA . PHE A 1 200 ? -14.157 -5.655 14.697 1.00 98.81 200 PHE A CA 1
ATOM 1586 C C . PHE A 1 200 ? -13.186 -6.442 13.824 1.00 98.81 200 PHE A C 1
ATOM 1588 O O . PHE A 1 200 ? -12.550 -5.898 12.920 1.00 98.81 200 PHE A O 1
ATOM 1595 N N . ALA A 1 201 ? -13.148 -7.750 14.039 1.00 98.75 201 ALA A N 1
ATOM 1596 C CA . ALA A 1 201 ? -12.551 -8.703 13.122 1.00 98.75 201 ALA A CA 1
ATOM 1597 C C . ALA A 1 201 ? -13.412 -9.974 13.081 1.00 98.75 201 ALA A C 1
ATOM 1599 O O . ALA A 1 201 ? -13.741 -10.516 14.138 1.00 98.75 201 ALA A O 1
ATOM 1600 N N . PRO A 1 202 ? -13.775 -10.491 11.896 1.00 98.69 202 PRO A N 1
ATOM 1601 C CA . PRO A 1 202 ? -14.381 -11.809 11.809 1.00 98.69 202 PRO A CA 1
ATOM 1602 C C . PRO A 1 202 ? -13.364 -12.884 12.241 1.00 98.69 202 PRO A C 1
ATOM 1604 O O . PRO A 1 202 ? -12.157 -12.651 12.163 1.00 98.69 202 PRO A O 1
ATOM 1607 N N . PRO A 1 203 ? -13.810 -14.088 12.641 1.00 98.38 203 PRO A N 1
ATOM 1608 C CA . PRO A 1 203 ? -12.895 -15.203 12.872 1.00 98.38 203 PRO A CA 1
ATOM 1609 C C . PRO A 1 203 ? -12.091 -15.515 11.602 1.00 98.38 203 PRO A C 1
ATOM 1611 O O . PRO A 1 203 ? -12.608 -15.383 10.487 1.00 98.38 203 PRO A O 1
ATOM 1614 N N . SER A 1 204 ? -10.854 -16.011 11.734 1.00 97.44 204 SER A N 1
ATOM 1615 C CA . SER A 1 204 ? -10.001 -16.327 10.568 1.00 97.44 204 SER A CA 1
ATOM 1616 C C . SER A 1 204 ? -10.623 -17.361 9.624 1.00 97.44 204 SER A C 1
ATOM 1618 O O . SER A 1 204 ? -10.292 -17.392 8.440 1.00 97.44 204 SER A O 1
ATOM 1620 N N . SER A 1 205 ? -11.553 -18.190 10.111 1.00 97.50 205 SER A N 1
ATOM 1621 C CA . SER A 1 205 ? -12.345 -19.094 9.268 1.00 97.50 205 SER A CA 1
ATOM 1622 C C . SER A 1 205 ? -13.188 -18.355 8.222 1.00 97.50 205 SER A C 1
ATOM 1624 O O . SER A 1 205 ? -13.473 -18.931 7.182 1.00 97.50 205 SER A O 1
ATOM 1626 N N . VAL A 1 206 ? -13.538 -17.088 8.459 1.00 98.31 206 VAL A N 1
ATOM 1627 C CA . VAL A 1 206 ? -14.224 -16.190 7.519 1.00 98.31 206 VAL A CA 1
ATOM 1628 C C . VAL A 1 206 ? -13.226 -15.222 6.881 1.00 98.31 206 VAL A C 1
ATOM 1630 O O . VAL A 1 206 ? -13.132 -15.164 5.652 1.00 98.31 206 VAL A O 1
ATOM 1633 N N . GLY A 1 207 ? -12.435 -14.521 7.706 1.00 97.44 207 GLY A N 1
ATOM 1634 C CA . GLY A 1 207 ? -11.479 -13.491 7.278 1.00 97.44 207 GLY A CA 1
ATOM 1635 C C . GLY A 1 207 ? -10.376 -14.000 6.348 1.00 97.44 207 GLY A C 1
ATOM 1636 O O . GLY A 1 207 ? -9.857 -13.254 5.523 1.00 97.44 207 GLY A O 1
ATOM 1637 N N . LYS A 1 208 ? -10.054 -15.294 6.436 1.00 94.75 208 LYS A N 1
ATOM 1638 C CA . LYS A 1 208 ? -9.108 -16.013 5.572 1.00 94.75 208 LYS A CA 1
ATOM 1639 C C . LYS A 1 208 ? -9.654 -17.376 5.130 1.00 94.75 208 LYS A C 1
ATOM 1641 O O . LYS A 1 208 ? -8.898 -18.338 4.994 1.00 94.75 208 LYS A O 1
ATOM 1646 N N . PHE A 1 209 ? -10.960 -17.481 4.873 1.00 97.12 209 PHE A N 1
ATOM 1647 C CA . PHE A 1 209 ? -11.550 -18.703 4.315 1.00 97.12 209 PHE A CA 1
ATOM 1648 C C . PHE A 1 209 ? -10.768 -19.206 3.087 1.00 97.12 209 PHE A C 1
ATOM 1650 O O . PHE A 1 209 ? -10.410 -18.415 2.211 1.00 97.12 209 PHE A O 1
ATOM 1657 N N . GLY A 1 210 ? -10.486 -20.514 3.058 1.00 92.56 210 GLY A N 1
ATOM 1658 C CA . GLY A 1 210 ? -9.658 -21.170 2.037 1.00 92.56 210 GLY A CA 1
ATOM 1659 C C . GLY A 1 210 ? -8.139 -21.046 2.244 1.00 92.56 210 GLY A C 1
ATOM 1660 O O . GLY A 1 210 ? -7.375 -21.779 1.613 1.00 92.56 210 GLY A O 1
ATOM 1661 N N . TRP A 1 211 ? -7.695 -20.183 3.166 1.00 88.44 211 TRP A N 1
ATOM 1662 C CA . TRP A 1 211 ? -6.298 -19.997 3.575 1.00 88.44 211 TRP A CA 1
ATOM 1663 C C . TRP A 1 211 ? -5.334 -19.918 2.376 1.00 88.44 211 TRP A C 1
ATOM 1665 O O . TRP A 1 211 ? -5.579 -19.203 1.402 1.00 88.44 211 TRP A O 1
ATOM 1675 N N . ASP A 1 212 ? -4.224 -20.650 2.438 1.00 86.12 212 ASP A N 1
ATOM 1676 C CA . ASP A 1 212 ? -3.198 -20.656 1.404 1.00 86.12 212 ASP A CA 1
ATOM 1677 C C . ASP A 1 212 ? -3.670 -21.312 0.112 1.00 86.12 212 ASP A C 1
ATOM 1679 O O . ASP A 1 212 ? -3.162 -20.959 -0.948 1.00 86.12 212 ASP A O 1
ATOM 1683 N N . THR A 1 213 ? -4.635 -22.236 0.159 1.00 88.88 213 THR A N 1
ATOM 1684 C CA . THR A 1 213 ? -5.174 -22.915 -1.032 1.00 88.88 213 THR A CA 1
ATOM 1685 C C . THR A 1 213 ? -5.880 -21.926 -1.947 1.00 88.88 213 THR A C 1
ATOM 1687 O O . THR A 1 213 ? -5.611 -21.912 -3.151 1.00 88.88 213 THR A O 1
ATOM 1690 N N . ASP A 1 214 ? -6.673 -21.028 -1.369 1.00 93.12 214 ASP A N 1
ATOM 1691 C CA . ASP A 1 214 ? -7.462 -20.062 -2.132 1.00 93.12 214 ASP A CA 1
ATOM 1692 C C . ASP A 1 214 ? -6.721 -18.740 -2.347 1.00 93.12 214 ASP A C 1
ATOM 1694 O O . ASP A 1 214 ? -7.097 -17.977 -3.235 1.00 93.12 214 ASP A O 1
ATOM 1698 N N . ASN A 1 215 ? -5.633 -18.462 -1.612 1.00 89.50 215 ASN A N 1
ATOM 1699 C CA . ASN A 1 215 ? -4.867 -17.226 -1.804 1.00 89.50 215 ASN A CA 1
ATOM 1700 C C . ASN A 1 215 ? -4.433 -17.052 -3.281 1.00 89.50 215 ASN A C 1
ATOM 1702 O O . ASN A 1 215 ? -4.010 -18.014 -3.909 1.00 89.50 215 ASN A O 1
ATOM 1706 N N . TRP A 1 216 ? -4.544 -15.860 -3.869 1.00 91.56 216 TRP A N 1
ATOM 1707 C CA . TRP A 1 216 ? -4.322 -15.616 -5.310 1.00 91.56 216 TRP A CA 1
ATOM 1708 C C . TRP A 1 216 ? -5.210 -16.403 -6.301 1.00 91.56 216 TRP A C 1
ATOM 1710 O O . TRP A 1 216 ? -4.902 -16.430 -7.492 1.00 91.56 216 TRP A O 1
ATOM 1720 N N . MET A 1 217 ? -6.308 -17.024 -5.852 1.00 93.06 217 MET A N 1
ATOM 1721 C CA . MET A 1 217 ? -7.239 -17.765 -6.716 1.00 93.06 217 MET A CA 1
ATOM 1722 C C . MET A 1 217 ? -8.578 -17.040 -6.901 1.00 93.06 217 MET A C 1
ATOM 1724 O O . MET A 1 217 ? -9.052 -16.340 -6.000 1.00 93.06 217 MET A O 1
ATOM 1728 N N . TRP A 1 218 ? -9.187 -17.278 -8.065 1.00 94.19 218 TRP A N 1
ATOM 1729 C CA . TRP A 1 218 ? -10.592 -17.021 -8.391 1.00 94.19 218 TRP A CA 1
ATOM 1730 C C . TRP A 1 218 ? -11.211 -18.325 -8.936 1.00 94.19 218 TRP A C 1
ATOM 1732 O O . TRP A 1 218 ? -10.534 -18.977 -9.741 1.00 94.19 218 TRP A O 1
ATOM 1742 N N . PRO A 1 219 ? -12.449 -18.732 -8.572 1.00 96.38 219 PRO A N 1
ATOM 1743 C CA . PRO A 1 219 ? -13.418 -1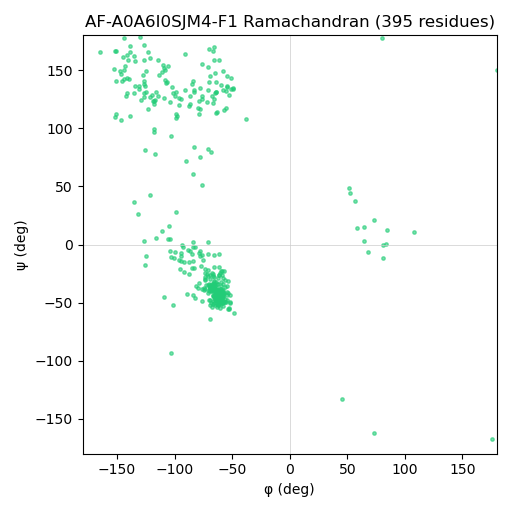8.085 -7.668 1.00 96.38 219 PRO A CA 1
ATOM 1744 C C . PRO A 1 219 ? -12.935 -17.913 -6.223 1.00 96.38 219 PRO A C 1
ATOM 1746 O O . PRO A 1 219 ? -12.027 -18.618 -5.788 1.00 96.38 219 PRO A O 1
ATOM 1749 N N . ARG A 1 220 ? -13.541 -16.976 -5.479 1.00 96.62 220 ARG A N 1
ATOM 1750 C CA . ARG A 1 220 ? -13.181 -16.685 -4.083 1.00 96.62 220 ARG A CA 1
ATOM 1751 C C . ARG A 1 220 ? -14.404 -16.438 -3.200 1.00 96.62 220 ARG A C 1
ATOM 1753 O O . ARG A 1 220 ? -15.341 -15.777 -3.627 1.00 96.62 220 ARG A O 1
ATOM 1760 N N . HIS A 1 221 ? -14.341 -16.917 -1.954 1.00 97.62 221 HIS A N 1
ATOM 1761 C CA . HIS A 1 221 ? -15.428 -16.836 -0.964 1.00 97.62 221 HIS A CA 1
ATOM 1762 C C . HIS A 1 221 ? -14.952 -16.324 0.413 1.00 97.62 221 HIS A C 1
ATOM 1764 O O . HIS A 1 221 ? -15.516 -16.673 1.445 1.00 97.62 221 HIS A O 1
ATOM 1770 N N . THR A 1 222 ? -13.870 -15.543 0.448 1.00 98.19 222 THR A N 1
ATOM 1771 C CA . THR A 1 222 ? -13.271 -15.021 1.687 1.00 98.19 222 THR A CA 1
ATOM 1772 C C . THR A 1 222 ? -13.937 -13.709 2.105 1.00 98.19 222 THR A C 1
ATOM 1774 O O . THR A 1 222 ? -13.983 -12.769 1.314 1.00 98.19 222 THR A O 1
ATOM 1777 N N . GLY A 1 223 ? -14.391 -13.616 3.359 1.00 98.06 223 GLY A N 1
ATOM 1778 C CA . GLY A 1 223 ? -14.883 -12.375 3.966 1.00 98.06 223 GLY A CA 1
ATOM 1779 C C . GLY A 1 223 ? -13.737 -11.533 4.528 1.00 98.06 223 GLY A C 1
ATOM 1780 O O . GLY A 1 223 ? -13.670 -11.325 5.735 1.00 98.06 223 GLY A O 1
ATOM 1781 N N . ASP A 1 224 ? -12.809 -11.108 3.669 1.00 98.38 224 ASP A N 1
ATOM 1782 C CA . ASP A 1 224 ? -11.540 -10.473 4.054 1.00 98.38 224 ASP A CA 1
ATOM 1783 C C . ASP A 1 224 ? -11.722 -8.995 4.443 1.00 98.38 224 ASP A C 1
ATOM 1785 O O . ASP A 1 224 ? -11.396 -8.086 3.676 1.00 98.38 224 ASP A O 1
ATOM 1789 N N . PHE A 1 225 ? -12.261 -8.744 5.638 1.00 98.62 225 PHE A N 1
ATOM 1790 C CA . PHE A 1 225 ? -12.399 -7.397 6.189 1.00 98.62 225 PHE A CA 1
ATOM 1791 C C . PHE A 1 225 ? -12.170 -7.349 7.700 1.00 98.62 225 PHE A C 1
ATOM 1793 O O . PHE A 1 225 ? -12.386 -8.323 8.413 1.00 98.62 225 PHE A O 1
ATOM 1800 N N . SER A 1 226 ? -11.745 -6.191 8.183 1.00 98.81 226 SER A N 1
ATOM 1801 C CA . SER A 1 226 ? -11.687 -5.820 9.593 1.00 98.81 226 SER A CA 1
ATOM 1802 C C . SER A 1 226 ? -12.013 -4.334 9.725 1.00 98.81 226 SER A C 1
ATOM 1804 O O . SER A 1 226 ? -11.981 -3.586 8.740 1.00 98.81 226 SER A O 1
ATOM 1806 N N . VAL A 1 227 ? -12.380 -3.916 10.932 1.00 98.88 227 VAL A N 1
ATOM 1807 C CA . VAL A 1 227 ? -12.823 -2.555 11.221 1.00 98.88 227 VAL A CA 1
ATOM 1808 C C . VAL A 1 227 ? -11.977 -1.979 12.337 1.00 98.88 227 VAL A C 1
ATOM 1810 O O . VAL A 1 227 ? -11.810 -2.596 13.391 1.00 98.88 227 VAL A O 1
ATOM 1813 N N . PHE A 1 228 ? -11.493 -0.771 12.097 1.00 98.94 228 PHE A N 1
ATOM 1814 C CA . PHE A 1 228 ? -10.773 0.038 13.064 1.00 98.94 228 PHE A CA 1
ATOM 1815 C C . PHE A 1 228 ? -11.475 1.382 13.232 1.00 98.94 228 PHE A C 1
ATOM 1817 O O . PHE A 1 228 ? -12.305 1.758 12.404 1.00 98.94 228 PHE A O 1
ATOM 1824 N N . ARG A 1 229 ? -11.126 2.124 14.278 1.00 98.88 229 ARG A N 1
ATOM 1825 C CA . ARG A 1 229 ? -11.543 3.512 14.462 1.00 98.88 2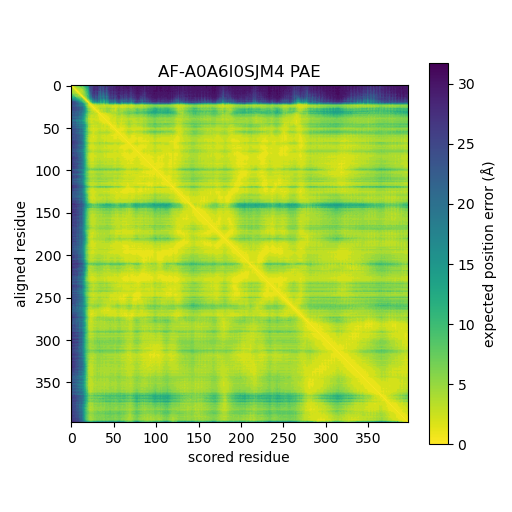29 ARG A CA 1
ATOM 1826 C C . ARG A 1 229 ? -10.334 4.398 14.668 1.00 98.88 229 ARG A C 1
ATOM 1828 O O . ARG A 1 229 ? -9.422 4.050 15.414 1.00 98.88 229 ARG A O 1
ATOM 1835 N N . ILE A 1 230 ? -10.348 5.545 14.004 1.00 98.88 230 ILE A N 1
ATOM 1836 C CA . ILE A 1 230 ? -9.363 6.601 14.209 1.00 98.88 230 ILE A CA 1
ATOM 1837 C C . ILE A 1 230 ? -9.801 7.436 15.412 1.00 98.88 230 ILE A C 1
ATOM 1839 O O . ILE A 1 230 ? -10.946 7.886 15.475 1.00 98.88 230 ILE A O 1
ATOM 1843 N N . TYR A 1 231 ? -8.881 7.672 16.336 1.00 98.81 231 TYR A N 1
ATOM 1844 C CA . TYR A 1 231 ? -9.048 8.581 17.460 1.00 98.81 231 TYR A CA 1
ATOM 1845 C C . TYR A 1 231 ? -8.186 9.829 17.271 1.00 98.81 231 TYR A C 1
ATOM 1847 O O . TYR A 1 231 ? -7.151 9.821 16.601 1.00 98.81 231 TYR A O 1
ATOM 1855 N N . ALA A 1 232 ? -8.648 10.926 17.855 1.00 98.69 232 ALA A N 1
ATOM 1856 C CA . ALA A 1 232 ? -8.052 12.243 17.752 1.00 98.69 232 ALA A CA 1
ATOM 1857 C C . ALA A 1 232 ? -8.074 12.948 19.113 1.00 98.69 232 ALA A C 1
ATOM 1859 O O . ALA A 1 232 ? -8.803 12.566 20.033 1.00 98.69 232 ALA A O 1
ATOM 1860 N N . ASN A 1 233 ? -7.306 14.030 19.230 1.00 98.25 233 ASN A N 1
ATOM 1861 C CA . ASN A 1 233 ? -7.470 14.937 20.362 1.00 98.25 233 ASN A CA 1
ATOM 1862 C C . ASN A 1 233 ? -8.847 15.632 20.319 1.00 98.25 233 ASN A C 1
ATOM 1864 O O . ASN A 1 233 ? -9.551 15.623 19.309 1.00 98.25 233 ASN A O 1
ATOM 1868 N N . THR A 1 234 ? -9.205 16.334 21.395 1.00 97.38 234 THR A N 1
ATOM 1869 C CA . THR A 1 234 ? -10.491 17.052 21.536 1.00 97.38 234 THR A CA 1
ATOM 1870 C C . THR A 1 234 ? -10.733 18.168 20.510 1.00 97.38 234 THR A C 1
ATOM 1872 O O . THR A 1 234 ? -11.832 18.713 20.441 1.00 97.38 234 THR A O 1
ATOM 1875 N N . LYS A 1 235 ? -9.728 18.521 19.698 1.00 97.31 235 LYS A N 1
ATOM 1876 C CA . LYS A 1 235 ? -9.826 19.473 18.581 1.00 97.31 235 LYS A CA 1
ATOM 1877 C C . LYS A 1 235 ? -9.834 18.776 17.217 1.00 97.31 235 LYS A C 1
ATOM 1879 O O . LYS A 1 235 ? -9.600 19.435 16.206 1.00 97.31 235 LYS A O 1
ATOM 1884 N N . ASN A 1 236 ? -10.078 17.464 17.187 1.00 98.06 236 ASN A N 1
ATOM 1885 C CA . ASN A 1 236 ? -10.090 16.625 15.988 1.00 98.06 236 ASN A CA 1
ATOM 1886 C C . ASN A 1 236 ? -8.726 16.511 15.265 1.00 98.06 236 ASN A C 1
ATOM 1888 O O . ASN A 1 236 ? -8.639 16.095 14.105 1.00 98.06 236 ASN A O 1
ATOM 1892 N N . GLY A 1 237 ? -7.642 16.904 15.938 1.00 97.75 237 GLY A N 1
ATOM 1893 C CA . GLY A 1 237 ? -6.283 16.818 15.413 1.00 97.75 237 GLY A CA 1
ATOM 1894 C C . GLY A 1 237 ? -5.594 15.494 15.766 1.00 97.75 237 GLY A C 1
ATOM 1895 O O . GLY A 1 237 ? -6.036 14.804 16.688 1.00 97.75 237 GLY A O 1
ATOM 1896 N N . PRO A 1 238 ? -4.485 15.161 15.082 1.00 97.50 238 PRO A N 1
ATOM 1897 C CA . PRO A 1 238 ? -3.643 14.027 15.435 1.00 97.50 238 PRO A CA 1
ATOM 1898 C C . PRO A 1 238 ? -3.231 14.024 16.905 1.00 97.50 238 PRO A C 1
ATOM 1900 O O . PRO A 1 238 ? -2.954 15.076 17.492 1.00 97.50 238 PRO A O 1
ATOM 1903 N N . ALA A 1 239 ? -3.174 12.831 17.480 1.00 97.00 239 ALA A N 1
ATOM 1904 C CA . ALA A 1 239 ? -2.635 12.581 18.803 1.00 97.00 239 ALA A CA 1
ATOM 1905 C C . ALA A 1 239 ? -2.101 11.151 18.870 1.00 97.00 239 ALA A C 1
ATOM 1907 O O . ALA A 1 239 ? -2.607 10.260 18.181 1.00 97.00 239 ALA A O 1
ATOM 1908 N N . ASP A 1 240 ? -1.101 10.947 19.719 1.00 97.56 240 ASP A N 1
ATOM 1909 C CA . ASP A 1 240 ? -0.762 9.611 20.194 1.00 97.56 240 ASP A CA 1
ATOM 1910 C C . ASP A 1 240 ? -1.860 9.111 21.144 1.00 97.56 240 ASP A C 1
ATOM 1912 O O . ASP A 1 240 ? -2.728 9.879 21.576 1.00 97.56 240 ASP A O 1
ATOM 1916 N N . TYR A 1 241 ? -1.827 7.818 21.468 1.00 98.12 241 TYR A N 1
ATOM 1917 C CA . TYR A 1 241 ? -2.820 7.201 22.342 1.00 98.12 241 TYR A CA 1
ATOM 1918 C C . TYR A 1 241 ? -2.982 7.955 23.670 1.00 98.12 241 TYR A C 1
ATOM 1920 O O . TYR A 1 241 ? -2.023 8.184 24.410 1.00 98.12 241 TYR A O 1
ATOM 1928 N N . SER A 1 242 ? -4.234 8.273 23.988 1.00 97.94 242 SER A N 1
ATOM 1929 C CA . SER A 1 242 ? -4.669 8.768 25.288 1.00 97.94 242 SER A CA 1
ATOM 1930 C C . SER A 1 242 ? -6.058 8.206 25.597 1.00 97.94 242 SER A C 1
ATOM 1932 O O . SER A 1 242 ? -6.899 8.137 24.692 1.00 97.94 242 SER A O 1
ATOM 1934 N N . PRO A 1 243 ? -6.354 7.843 26.858 1.00 96.69 243 PRO A N 1
ATOM 1935 C CA . PRO A 1 243 ? -7.718 7.496 27.257 1.00 96.69 243 PRO A CA 1
ATOM 1936 C C . PRO A 1 243 ? -8.713 8.648 27.036 1.00 96.69 243 PRO A C 1
ATOM 1938 O O . PRO A 1 243 ? -9.899 8.385 26.868 1.00 96.69 243 PRO A O 1
ATOM 1941 N N . ASP A 1 244 ? -8.235 9.897 26.978 1.00 97.50 244 ASP A N 1
ATOM 1942 C CA . ASP A 1 244 ? -9.059 11.094 26.759 1.00 97.50 244 ASP A CA 1
ATOM 1943 C C . ASP A 1 244 ? -9.287 11.420 25.273 1.00 97.50 244 ASP A C 1
ATOM 1945 O O . ASP A 1 244 ? -10.009 12.369 24.949 1.00 97.50 244 ASP A O 1
ATOM 1949 N N . ASN A 1 245 ? -8.647 10.685 24.354 1.00 98.62 245 ASN A N 1
ATOM 1950 C CA . ASN A 1 245 ? -8.889 10.873 22.929 1.00 98.62 245 ASN A CA 1
ATOM 1951 C C . ASN A 1 245 ? -10.332 10.492 22.581 1.00 98.62 245 ASN A C 1
ATOM 1953 O O . ASN A 1 245 ? -10.917 9.566 23.144 1.00 98.62 245 ASN A O 1
ATOM 1957 N N . VAL A 1 246 ? -10.884 11.185 21.592 1.00 98.69 246 VAL A N 1
ATOM 1958 C CA . VAL A 1 246 ? -12.257 11.002 21.112 1.00 98.69 246 VAL A CA 1
ATOM 1959 C C . VAL A 1 246 ? -12.250 10.482 19.672 1.00 98.69 246 VAL A C 1
ATOM 1961 O O . VAL A 1 246 ? -11.242 10.658 18.980 1.00 98.69 246 VAL A O 1
ATOM 1964 N N . PRO A 1 247 ? -13.337 9.847 19.195 1.00 98.81 247 PRO A N 1
ATOM 1965 C CA . PRO A 1 247 ? -13.467 9.474 17.790 1.00 98.81 247 PRO A CA 1
ATOM 1966 C C . PRO A 1 247 ? -13.159 10.641 16.844 1.00 98.81 247 PRO A C 1
ATOM 1968 O O . PRO A 1 247 ? -13.613 11.766 17.051 1.00 98.81 247 PRO A O 1
ATOM 1971 N N . TYR A 1 248 ? -12.373 10.369 15.804 1.00 98.75 248 TYR A N 1
ATOM 1972 C CA . TYR A 1 248 ? -12.065 11.337 14.758 1.00 98.75 248 TYR A CA 1
ATOM 1973 C C . TYR A 1 248 ? -13.293 11.599 13.878 1.00 98.75 248 TYR A C 1
ATOM 1975 O O . TYR A 1 248 ? -13.921 10.664 13.383 1.00 98.75 248 TYR A O 1
ATOM 1983 N N . HIS A 1 249 ? -13.576 12.872 13.616 1.00 98.50 249 HIS A N 1
ATOM 1984 C CA . HIS A 1 249 ? -14.616 13.314 12.694 1.00 98.50 249 HIS A CA 1
ATOM 1985 C C . HIS A 1 249 ? -14.010 13.675 11.324 1.00 98.50 249 HIS A C 1
ATOM 1987 O O . HIS A 1 249 ? -13.323 14.696 11.207 1.00 98.50 249 HIS A O 1
ATOM 1993 N N . PRO A 1 250 ? -14.231 12.870 10.270 1.00 97.69 250 PRO A N 1
ATOM 1994 C CA . PRO A 1 250 ? -13.630 13.089 8.959 1.00 97.69 250 PRO A CA 1
ATOM 1995 C C . PRO A 1 250 ? -14.305 14.224 8.180 1.00 97.69 250 PRO A C 1
ATOM 1997 O O . PRO A 1 250 ? -15.489 14.504 8.344 1.00 97.69 250 PRO A O 1
ATOM 2000 N N . GLU A 1 251 ? -13.567 14.840 7.251 1.00 94.50 251 GLU A N 1
ATOM 2001 C CA . GLU A 1 251 ? -14.133 15.836 6.322 1.00 94.50 251 GLU A CA 1
ATOM 2002 C C . GLU A 1 251 ? -15.018 15.205 5.230 1.00 94.50 251 GLU A C 1
ATOM 2004 O O . GLU A 1 251 ? -15.847 15.887 4.621 1.00 94.50 251 GLU A O 1
ATOM 2009 N N . TYR A 1 252 ? -14.836 13.908 4.964 1.00 97.44 252 TYR A N 1
ATOM 2010 C CA . TYR A 1 252 ? -15.599 13.141 3.985 1.00 97.44 252 TYR A CA 1
ATOM 2011 C C . TYR A 1 252 ? -15.793 11.699 4.463 1.00 97.44 252 TYR A C 1
ATOM 2013 O O . TYR A 1 252 ? -14.871 11.078 4.986 1.00 97.44 252 TYR A O 1
ATOM 2021 N N . VAL A 1 253 ? -16.984 11.150 4.228 1.00 97.44 253 VAL A N 1
ATOM 2022 C CA . VAL A 1 253 ? -17.323 9.752 4.517 1.00 97.44 253 VAL A CA 1
ATOM 2023 C C . VAL A 1 253 ? -17.722 9.069 3.217 1.00 97.44 253 VAL A C 1
ATOM 2025 O O . VAL A 1 253 ? -18.574 9.578 2.483 1.00 97.44 253 VAL A O 1
ATOM 2028 N N . ALA A 1 254 ? -17.118 7.918 2.917 1.00 96.75 254 ALA A N 1
ATOM 2029 C CA . ALA A 1 254 ? -17.497 7.139 1.748 1.00 96.75 254 ALA A CA 1
ATOM 2030 C C . ALA A 1 254 ? -18.876 6.487 1.973 1.00 96.75 254 ALA A C 1
ATOM 2032 O O . ALA A 1 254 ? -19.038 5.727 2.932 1.00 96.75 254 ALA A O 1
ATOM 2033 N N . PRO A 1 255 ? -19.876 6.741 1.108 1.00 93.75 255 PRO A N 1
ATOM 2034 C CA . PRO A 1 255 ? -21.177 6.101 1.239 1.00 93.75 255 PRO A CA 1
ATOM 2035 C C . PRO A 1 255 ? -21.085 4.610 0.895 1.00 93.75 255 PRO A C 1
ATOM 2037 O O . PRO A 1 255 ? -20.444 4.223 -0.084 1.00 93.75 255 PRO A O 1
ATOM 2040 N N . ILE A 1 256 ? -21.785 3.778 1.666 1.00 94.94 256 ILE A N 1
ATOM 2041 C CA . ILE A 1 256 ? -21.926 2.343 1.401 1.00 94.94 256 ILE A CA 1
ATOM 2042 C C . ILE A 1 256 ? -23.246 2.118 0.657 1.00 94.94 256 ILE A C 1
ATOM 2044 O O . ILE A 1 256 ? -24.314 2.437 1.175 1.00 94.94 256 ILE A O 1
ATOM 2048 N N . SER A 1 257 ? -23.183 1.564 -0.556 1.00 95.00 257 SER A N 1
ATOM 2049 C CA . SER A 1 257 ? -24.384 1.144 -1.291 1.00 95.00 257 SER A CA 1
ATOM 2050 C C . SER A 1 257 ? -24.822 -0.256 -0.855 1.00 95.00 257 SER A C 1
ATOM 2052 O O . SER A 1 257 ? -23.994 -1.147 -0.669 1.00 95.00 257 SER A O 1
ATOM 2054 N N . LEU A 1 258 ? -26.137 -0.447 -0.737 1.00 96.88 258 LEU A N 1
ATOM 2055 C CA . LEU A 1 258 ? -26.778 -1.745 -0.502 1.00 96.88 258 LEU A CA 1
ATOM 2056 C C . LEU A 1 258 ? -27.430 -2.315 -1.774 1.00 96.88 258 LEU A C 1
ATOM 2058 O O . LEU A 1 258 ? -28.064 -3.365 -1.722 1.00 96.88 258 LEU A O 1
ATOM 2062 N N . ASP A 1 259 ? -27.260 -1.648 -2.919 1.00 95.69 259 ASP A N 1
ATOM 2063 C CA . ASP A 1 259 ? -27.930 -2.000 -4.180 1.00 95.69 259 ASP A CA 1
ATOM 2064 C C . ASP A 1 259 ? -27.279 -3.202 -4.889 1.00 95.69 259 ASP A C 1
ATOM 2066 O O . ASP A 1 259 ? -27.815 -3.733 -5.864 1.00 95.69 259 ASP A O 1
ATOM 2070 N N . GLY A 1 260 ? -26.110 -3.638 -4.409 1.00 94.12 260 GLY A N 1
ATOM 2071 C CA . GLY A 1 260 ? -25.310 -4.689 -5.028 1.00 94.12 260 GLY A CA 1
ATOM 2072 C C . GLY A 1 260 ? -24.612 -4.236 -6.314 1.00 94.12 260 GLY A C 1
ATOM 2073 O O . GLY A 1 260 ? -24.430 -3.049 -6.581 1.00 94.12 260 GLY A O 1
ATOM 2074 N N . TYR A 1 261 ? -24.172 -5.203 -7.116 1.00 94.19 261 TYR A N 1
ATOM 2075 C CA . TYR A 1 261 ? -23.503 -4.969 -8.396 1.00 94.19 261 TYR A CA 1
ATOM 2076 C C . TYR A 1 261 ? -23.949 -6.002 -9.432 1.00 94.19 261 TYR A C 1
ATOM 2078 O O . TYR A 1 261 ? -24.504 -7.049 -9.098 1.00 94.19 261 TYR A O 1
ATOM 2086 N N . LYS A 1 262 ? -23.689 -5.709 -10.707 1.00 94.94 262 LYS A N 1
ATOM 2087 C CA . LYS A 1 262 ? -23.927 -6.619 -11.829 1.00 94.94 262 LYS A CA 1
ATOM 2088 C C . LYS A 1 262 ? -22.729 -6.614 -12.768 1.00 94.94 262 LYS A C 1
ATOM 2090 O O . LYS A 1 262 ? -21.901 -5.704 -12.732 1.00 94.94 262 LYS A O 1
ATOM 2095 N N . GLU A 1 263 ? -22.643 -7.634 -13.610 1.00 94.81 263 GLU A N 1
ATOM 2096 C CA . GLU A 1 263 ? -21.635 -7.688 -14.663 1.00 94.81 263 GLU A CA 1
ATOM 2097 C C . GLU A 1 263 ? -21.693 -6.420 -15.535 1.00 94.81 263 GLU A C 1
ATOM 2099 O O . GLU A 1 263 ? -22.773 -5.937 -15.886 1.00 94.81 263 GLU A O 1
ATOM 2104 N N . GLY A 1 264 ? -20.523 -5.852 -15.835 1.00 91.69 264 GLY A N 1
ATOM 2105 C CA . GLY A 1 264 ? -20.393 -4.608 -16.596 1.00 91.69 264 GLY A CA 1
ATOM 2106 C C . GLY A 1 264 ? -20.605 -3.318 -15.795 1.00 91.69 264 GLY A C 1
ATOM 2107 O O . GLY A 1 264 ? -20.484 -2.239 -16.372 1.00 91.69 264 GLY A O 1
ATOM 2108 N N . SER A 1 265 ? -20.894 -3.381 -14.489 1.00 93.06 265 SER A N 1
ATOM 2109 C CA . SER A 1 265 ? -20.870 -2.185 -13.636 1.00 93.06 265 SER A CA 1
ATOM 2110 C C . SER A 1 265 ? -19.482 -1.536 -13.634 1.00 93.06 265 SER A C 1
ATOM 2112 O O . SER A 1 265 ? -18.467 -2.224 -13.505 1.00 93.06 265 SER A O 1
ATOM 2114 N N . PHE A 1 266 ? -19.439 -0.202 -13.716 1.00 93.31 266 PHE A N 1
ATOM 2115 C CA . PHE A 1 266 ? -18.201 0.555 -13.532 1.00 93.31 266 PHE A CA 1
ATOM 2116 C C . PHE A 1 266 ? -17.604 0.267 -12.149 1.00 93.31 266 PHE A C 1
ATOM 2118 O O . PHE A 1 266 ? -18.306 0.339 -11.138 1.00 93.31 266 PHE A O 1
ATOM 2125 N N . CYS A 1 267 ? -16.303 -0.012 -12.104 1.00 93.00 267 CYS A N 1
ATOM 2126 C CA . CYS A 1 267 ? -15.555 -0.207 -10.870 1.00 93.00 267 CYS A CA 1
ATOM 2127 C C . CYS A 1 267 ? -14.274 0.628 -10.912 1.00 93.00 267 CYS A C 1
ATOM 2129 O O . CYS A 1 267 ? -13.554 0.630 -11.910 1.00 93.00 267 CYS A O 1
ATOM 2131 N N . MET A 1 268 ? -13.991 1.327 -9.815 1.00 92.31 268 MET A N 1
ATOM 2132 C CA . MET A 1 268 ? -12.764 2.087 -9.615 1.00 92.31 268 MET A CA 1
ATOM 2133 C C . MET A 1 268 ? -12.224 1.794 -8.224 1.00 92.31 268 MET A C 1
ATOM 2135 O O . MET A 1 268 ? -12.967 1.809 -7.245 1.00 92.31 268 MET A O 1
ATOM 2139 N N . THR A 1 269 ? -10.914 1.594 -8.140 1.00 94.31 269 THR A N 1
ATOM 2140 C CA . THR A 1 269 ? -10.207 1.418 -6.874 1.00 94.31 269 THR A CA 1
ATOM 2141 C C . THR A 1 269 ? -9.260 2.589 -6.663 1.00 94.31 269 THR A C 1
ATOM 2143 O O . THR A 1 269 ? -8.452 2.907 -7.534 1.00 94.31 269 THR A O 1
ATOM 2146 N N . LEU A 1 270 ? -9.364 3.222 -5.496 1.00 95.44 270 LEU A N 1
ATOM 2147 C CA . LEU A 1 270 ? -8.378 4.164 -4.981 1.00 95.44 270 LEU A CA 1
ATOM 2148 C C . LEU A 1 270 ? -7.618 3.479 -3.848 1.00 95.44 270 LEU A C 1
ATOM 2150 O O . LEU A 1 270 ? -8.216 2.774 -3.039 1.00 95.44 270 LEU A O 1
ATOM 2154 N N . GLY A 1 271 ? -6.312 3.697 -3.784 1.00 96.31 271 GLY A N 1
ATOM 2155 C CA . GLY A 1 271 ? -5.482 3.131 -2.734 1.00 96.31 271 GLY A CA 1
ATOM 2156 C C . GLY A 1 271 ? -4.010 3.445 -2.942 1.00 96.31 271 GLY A C 1
ATOM 2157 O O . GLY A 1 271 ? -3.646 4.274 -3.777 1.00 96.31 271 GLY A O 1
ATOM 2158 N N . TYR A 1 272 ? -3.181 2.744 -2.180 1.00 95.75 272 TYR A N 1
ATOM 2159 C CA . TYR A 1 272 ? -1.742 2.958 -2.072 1.00 95.75 272 TYR A CA 1
ATOM 2160 C C . TYR A 1 272 ? -1.001 1.714 -2.580 1.00 95.75 272 TYR A C 1
ATOM 2162 O O . TYR A 1 272 ? -0.584 0.875 -1.781 1.00 95.75 272 TYR A O 1
ATOM 2170 N N . PRO A 1 273 ? -0.892 1.519 -3.908 1.00 93.19 273 PRO A N 1
ATOM 2171 C CA . PRO A 1 273 ? -0.154 0.386 -4.449 1.00 93.19 273 PRO A CA 1
ATOM 2172 C C . PRO A 1 273 ? 1.331 0.499 -4.083 1.00 93.19 273 PRO A C 1
ATOM 2174 O O . PRO A 1 273 ? 1.940 1.543 -4.297 1.00 93.19 273 PRO A O 1
ATOM 2177 N N . GLY A 1 274 ? 1.912 -0.585 -3.559 1.00 90.19 274 GLY A N 1
ATOM 2178 C CA . GLY A 1 274 ? 3.298 -0.592 -3.079 1.00 90.19 274 GLY A CA 1
ATOM 2179 C C . GLY A 1 274 ? 4.336 -0.469 -4.198 1.00 90.19 274 GLY A C 1
ATOM 2180 O O . GLY A 1 274 ? 5.078 0.505 -4.261 1.00 90.19 274 GLY A O 1
ATOM 2181 N N . SER A 1 275 ? 4.413 -1.454 -5.096 1.00 89.31 275 SER A N 1
ATOM 2182 C CA . SER A 1 275 ? 5.399 -1.449 -6.183 1.00 89.31 275 SER A CA 1
ATOM 2183 C C . SER A 1 275 ? 4.882 -2.128 -7.449 1.00 89.31 275 SER A C 1
ATOM 2185 O O . SER A 1 275 ? 4.066 -3.049 -7.408 1.00 89.31 275 SER A O 1
ATOM 2187 N N . THR A 1 276 ? 5.363 -1.657 -8.603 1.00 90.69 276 THR A N 1
ATOM 2188 C CA . THR A 1 276 ? 5.148 -2.298 -9.905 1.00 90.69 276 THR A CA 1
ATOM 2189 C C . THR A 1 276 ? 6.387 -2.138 -10.776 1.00 90.69 276 THR A C 1
ATOM 2191 O O . THR A 1 276 ? 7.089 -1.136 -10.692 1.00 90.69 276 THR A O 1
ATOM 2194 N N . GLU A 1 277 ? 6.620 -3.104 -11.663 1.00 90.00 277 GLU A N 1
ATOM 2195 C CA . GLU A 1 277 ? 7.810 -3.152 -12.522 1.00 90.00 277 GLU A CA 1
ATOM 2196 C C . GLU A 1 277 ? 7.431 -3.166 -14.013 1.00 90.00 277 GLU A C 1
ATOM 2198 O O . GLU A 1 277 ? 7.975 -3.912 -14.827 1.00 90.00 277 GLU A O 1
ATOM 2203 N N . ARG A 1 278 ? 6.452 -2.333 -14.401 1.00 89.31 278 ARG A N 1
ATOM 2204 C CA . ARG A 1 278 ? 5.875 -2.314 -15.763 1.00 89.31 278 ARG A CA 1
ATOM 2205 C C . ARG A 1 278 ? 6.926 -2.138 -16.869 1.00 89.31 278 ARG A C 1
ATOM 2207 O O . ARG A 1 278 ? 6.801 -2.706 -17.957 1.00 89.31 278 ARG A O 1
ATOM 2214 N N . TYR A 1 279 ? 7.962 -1.343 -16.610 1.00 90.38 279 TYR A N 1
ATOM 2215 C CA . TYR A 1 279 ? 8.984 -1.013 -17.604 1.00 90.38 279 TYR A CA 1
ATOM 2216 C C . TYR A 1 279 ? 10.210 -1.930 -17.568 1.00 90.38 279 TYR A C 1
ATOM 2218 O O . TYR A 1 279 ? 11.063 -1.795 -18.443 1.00 90.38 279 TYR A O 1
ATOM 2226 N N . LEU A 1 280 ? 10.260 -2.920 -16.672 1.00 93.56 280 LEU A N 1
ATOM 2227 C CA . LEU A 1 280 ? 11.385 -3.848 -16.528 1.00 93.56 280 LEU A CA 1
ATOM 2228 C C . LEU A 1 280 ? 11.718 -4.573 -17.839 1.00 93.56 280 LEU A C 1
ATOM 2230 O O . LEU A 1 280 ? 10.811 -5.072 -18.506 1.00 93.56 280 LEU A O 1
ATOM 2234 N N . SER A 1 281 ? 12.996 -4.614 -18.220 1.00 95.94 281 SER A N 1
ATOM 2235 C CA . SER A 1 281 ? 13.458 -5.256 -19.461 1.00 95.94 281 SER A CA 1
ATOM 2236 C C . SER A 1 281 ? 13.262 -6.774 -19.445 1.00 95.94 281 SER A C 1
ATOM 2238 O O . SER A 1 281 ? 13.069 -7.365 -18.382 1.00 95.94 281 SER A O 1
ATOM 2240 N N . SER A 1 282 ? 13.375 -7.434 -20.601 1.00 97.06 282 SER A N 1
ATOM 2241 C CA . SER A 1 282 ? 13.360 -8.899 -20.683 1.00 97.06 282 SER A CA 1
ATOM 2242 C C . SER A 1 282 ? 14.421 -9.519 -19.773 1.00 97.06 282 SER A C 1
ATOM 2244 O O . SER A 1 282 ? 14.145 -10.481 -19.064 1.00 97.06 282 SER A O 1
ATOM 2246 N N . TYR A 1 283 ? 15.609 -8.910 -19.726 1.00 96.19 283 TYR A N 1
ATOM 2247 C CA . TYR A 1 283 ? 16.707 -9.318 -18.850 1.00 96.19 283 TYR A CA 1
ATOM 2248 C C . TYR A 1 283 ? 16.338 -9.206 -17.365 1.00 96.19 283 TYR A C 1
ATOM 2250 O O . TYR A 1 283 ? 16.630 -10.108 -16.585 1.00 96.19 283 TYR A O 1
ATOM 2258 N N . GLY A 1 284 ? 15.651 -8.127 -16.975 1.00 95.94 284 GLY A N 1
ATOM 2259 C CA . GLY A 1 284 ? 15.181 -7.949 -15.603 1.00 95.94 284 GLY A CA 1
ATOM 2260 C C . GLY A 1 284 ? 14.063 -8.910 -15.224 1.00 95.94 284 GLY A C 1
ATOM 2261 O O . GLY A 1 284 ? 14.061 -9.433 -14.114 1.00 95.94 284 GLY A O 1
ATOM 2262 N N . ILE A 1 285 ? 13.150 -9.208 -16.152 1.00 96.69 285 ILE A N 1
ATOM 2263 C CA . ILE A 1 285 ? 12.120 -10.233 -15.947 1.00 96.69 285 ILE A CA 1
ATOM 2264 C C . ILE A 1 285 ? 12.781 -11.601 -15.731 1.00 96.69 285 ILE A C 1
ATOM 2266 O O . ILE A 1 285 ? 12.416 -12.316 -14.801 1.00 96.69 285 ILE A O 1
ATOM 2270 N N . GLU A 1 286 ? 13.787 -11.957 -16.533 1.00 95.38 286 GLU A N 1
ATOM 2271 C CA . GLU A 1 286 ? 14.538 -13.206 -16.356 1.00 95.38 286 GLU A CA 1
ATOM 2272 C C . GLU A 1 286 ? 15.291 -13.272 -15.024 1.00 95.38 286 GLU A C 1
ATOM 2274 O O . GLU A 1 286 ? 15.271 -14.317 -14.368 1.00 95.38 286 GLU A O 1
ATOM 2279 N N . GLU A 1 287 ? 15.940 -12.184 -14.606 1.00 95.69 287 GLU A N 1
ATOM 2280 C CA . GLU A 1 287 ? 16.618 -12.108 -13.308 1.00 95.69 287 GLU A CA 1
ATOM 2281 C C . GLU A 1 287 ? 15.619 -12.241 -12.149 1.00 95.69 287 GLU A C 1
ATOM 2283 O O . GLU A 1 287 ? 15.854 -13.020 -11.228 1.00 95.69 287 GLU A O 1
ATOM 2288 N N . MET A 1 288 ? 14.475 -11.553 -12.213 1.00 95.44 288 MET A N 1
ATOM 2289 C CA . MET A 1 288 ? 13.412 -11.658 -11.210 1.00 95.44 288 MET A CA 1
ATOM 2290 C C . MET A 1 288 ? 12.898 -13.096 -11.096 1.00 95.44 288 MET A C 1
ATOM 2292 O O . MET A 1 288 ? 12.797 -13.630 -9.991 1.00 95.44 288 MET A O 1
ATOM 2296 N N . MET A 1 289 ? 12.604 -13.742 -12.230 1.00 95.94 289 MET A N 1
ATOM 2297 C CA . MET A 1 289 ? 12.068 -15.102 -12.256 1.00 95.94 289 MET A CA 1
ATOM 2298 C C . MET A 1 289 ? 13.038 -16.129 -11.676 1.00 95.94 289 MET A C 1
ATOM 2300 O O . MET A 1 289 ? 12.625 -16.975 -10.882 1.00 95.94 289 MET A O 1
ATOM 2304 N N . ASN A 1 290 ? 14.300 -16.078 -12.113 1.00 94.19 290 ASN A N 1
ATOM 2305 C CA . ASN A 1 290 ? 15.303 -17.110 -11.833 1.00 94.19 290 ASN A CA 1
ATOM 2306 C C . ASN A 1 290 ? 16.173 -16.799 -10.604 1.00 94.19 290 ASN A C 1
ATOM 2308 O O . ASN A 1 290 ? 16.894 -17.675 -10.129 1.00 94.19 290 ASN A O 1
ATOM 2312 N N . GLY A 1 291 ? 16.138 -15.559 -10.121 1.00 94.69 291 GLY A N 1
ATOM 2313 C CA . GLY A 1 291 ? 16.794 -15.097 -8.904 1.00 94.69 291 GLY A CA 1
ATOM 2314 C C . GLY A 1 291 ? 15.777 -14.951 -7.781 1.00 94.69 291 GLY A C 1
ATOM 2315 O O . GLY A 1 291 ? 15.472 -15.927 -7.100 1.00 94.69 291 GLY A O 1
ATOM 2316 N N . ILE A 1 292 ? 15.235 -13.740 -7.617 1.00 93.25 292 ILE A N 1
ATOM 2317 C CA . ILE A 1 292 ? 14.392 -13.343 -6.473 1.00 93.25 292 ILE A CA 1
ATOM 2318 C C . ILE A 1 292 ? 13.222 -14.307 -6.259 1.00 93.25 292 ILE A C 1
ATOM 2320 O O . ILE A 1 292 ? 13.088 -14.882 -5.180 1.00 93.25 292 ILE A O 1
ATOM 2324 N N . ASN A 1 293 ? 12.397 -14.534 -7.285 1.00 96.94 293 ASN A N 1
ATOM 2325 C CA . ASN A 1 293 ? 11.221 -15.391 -7.149 1.00 96.94 293 ASN A CA 1
ATOM 2326 C C . ASN A 1 293 ? 11.616 -16.835 -6.840 1.00 96.94 293 ASN A C 1
ATOM 2328 O O . ASN A 1 293 ? 10.977 -17.469 -6.006 1.00 96.94 293 ASN A O 1
ATOM 2332 N N . GLN A 1 294 ? 12.668 -17.359 -7.474 1.00 96.81 294 GLN A N 1
ATOM 2333 C CA . GLN A 1 294 ? 13.117 -18.727 -7.221 1.00 96.81 294 GLN A CA 1
ATOM 2334 C C . GLN A 1 294 ? 13.646 -18.896 -5.790 1.00 96.81 294 GLN A C 1
ATOM 2336 O O . GLN A 1 294 ? 13.257 -19.841 -5.109 1.00 96.81 294 GLN A O 1
ATOM 2341 N N . ALA A 1 295 ? 14.454 -17.954 -5.301 1.00 96.38 295 ALA A N 1
ATOM 2342 C CA . ALA A 1 295 ? 14.950 -17.977 -3.929 1.00 96.38 295 ALA A CA 1
ATOM 2343 C C . ALA A 1 295 ? 13.804 -17.878 -2.907 1.00 96.38 295 ALA A C 1
ATOM 2345 O O . ALA A 1 295 ? 13.752 -18.663 -1.958 1.00 96.38 295 ALA A O 1
ATOM 2346 N N . MET A 1 296 ? 12.824 -16.992 -3.142 1.00 96.00 296 MET A N 1
ATOM 2347 C CA . MET A 1 296 ? 11.616 -16.911 -2.315 1.00 96.00 296 MET A CA 1
ATOM 2348 C C . MET A 1 296 ? 10.851 -18.239 -2.287 1.00 96.00 296 MET A C 1
ATOM 2350 O O . MET A 1 296 ? 10.402 -18.652 -1.218 1.00 96.00 296 MET A O 1
ATOM 2354 N N . ILE A 1 297 ? 10.716 -18.921 -3.428 1.00 97.06 297 ILE A N 1
ATOM 2355 C CA . ILE A 1 297 ? 10.033 -20.219 -3.523 1.00 97.06 297 ILE A CA 1
ATOM 2356 C C . ILE A 1 297 ? 10.759 -21.282 -2.697 1.00 97.06 297 ILE A C 1
ATOM 2358 O O . ILE A 1 297 ? 10.130 -21.950 -1.870 1.00 97.06 297 ILE A O 1
ATOM 2362 N N . ASP A 1 298 ? 12.068 -21.410 -2.894 1.00 96.94 298 ASP A N 1
ATOM 2363 C CA . ASP A 1 298 ? 12.882 -22.460 -2.286 1.00 96.94 298 ASP A CA 1
ATOM 2364 C C . ASP A 1 298 ? 12.987 -22.269 -0.767 1.00 96.94 298 ASP A C 1
ATOM 2366 O O . ASP A 1 298 ? 12.631 -23.153 0.019 1.00 96.94 298 ASP A O 1
ATOM 2370 N N . VAL A 1 299 ? 13.419 -21.079 -0.338 1.00 96.50 299 VAL A N 1
ATOM 2371 C CA . VAL A 1 299 ? 13.697 -20.783 1.073 1.00 96.50 299 VAL A CA 1
ATOM 2372 C C . VAL A 1 299 ? 12.402 -20.737 1.876 1.00 96.50 299 VAL A C 1
ATOM 2374 O O . VAL A 1 299 ? 12.292 -21.372 2.933 1.00 96.50 299 VAL A O 1
ATOM 2377 N N . ARG A 1 300 ? 11.380 -20.018 1.385 1.00 96.44 300 ARG A N 1
ATOM 2378 C CA . ARG A 1 300 ? 10.115 -19.918 2.122 1.00 96.44 300 ARG A CA 1
ATOM 2379 C C . ARG A 1 300 ? 9.370 -21.249 2.124 1.00 96.44 300 ARG A C 1
ATOM 2381 O O . ARG A 1 300 ? 8.690 -21.515 3.110 1.00 96.44 300 ARG A O 1
ATOM 2388 N N . GLY A 1 301 ? 9.505 -22.101 1.105 1.00 94.69 301 GLY A N 1
ATOM 2389 C CA . GLY A 1 301 ? 8.893 -23.436 1.096 1.00 94.69 301 GLY A CA 1
ATOM 2390 C C . GLY A 1 301 ? 9.364 -24.307 2.268 1.00 94.69 301 GLY A C 1
ATOM 2391 O O . GLY A 1 301 ? 8.549 -24.851 3.021 1.00 94.69 301 GLY A O 1
ATOM 2392 N N . VAL A 1 302 ? 10.680 -24.366 2.494 1.00 96.25 302 VAL A N 1
ATOM 2393 C CA . VAL A 1 302 ? 11.266 -25.108 3.625 1.00 96.25 302 VAL A CA 1
ATOM 2394 C C . VAL A 1 302 ? 10.869 -24.477 4.961 1.00 96.25 302 VAL A C 1
ATOM 2396 O O . VAL A 1 302 ? 10.360 -25.166 5.849 1.00 96.25 302 VAL A O 1
ATOM 2399 N N . LYS A 1 303 ? 11.045 -23.155 5.091 1.00 95.50 303 LYS A N 1
ATOM 2400 C CA . LYS A 1 303 ? 10.736 -22.397 6.314 1.00 95.50 303 LYS A CA 1
ATOM 2401 C C . LYS A 1 303 ? 9.295 -22.617 6.780 1.00 95.50 303 LYS A C 1
ATOM 2403 O O . LYS A 1 303 ? 9.049 -22.923 7.945 1.00 95.50 303 LYS A O 1
ATOM 2408 N N . GLN A 1 304 ? 8.343 -22.508 5.858 1.00 95.12 304 GLN A N 1
ATOM 2409 C CA . GLN A 1 304 ? 6.921 -22.644 6.160 1.00 95.12 304 GLN A CA 1
ATOM 2410 C C . GLN A 1 304 ? 6.526 -24.071 6.515 1.00 95.12 304 GLN A C 1
ATOM 2412 O O . GLN A 1 304 ? 5.675 -24.255 7.377 1.00 95.12 304 GLN A O 1
ATOM 2417 N N . THR A 1 305 ? 7.162 -25.078 5.914 1.00 95.94 305 THR A N 1
ATOM 2418 C CA . THR A 1 305 ? 6.922 -26.480 6.284 1.00 95.94 305 THR A CA 1
ATOM 2419 C C . THR A 1 305 ? 7.236 -26.713 7.764 1.00 95.94 305 THR A C 1
ATOM 2421 O O . THR A 1 305 ? 6.464 -27.355 8.478 1.00 95.94 305 THR A O 1
ATOM 2424 N N . VAL A 1 306 ? 8.343 -26.141 8.252 1.00 97.06 306 VAL A N 1
ATOM 2425 C CA . VAL A 1 306 ? 8.721 -26.212 9.670 1.00 97.06 306 VAL A CA 1
ATOM 2426 C C . VAL A 1 306 ? 7.731 -25.440 10.537 1.00 97.06 306 VAL A C 1
ATOM 2428 O O . VAL A 1 306 ? 7.205 -26.004 11.493 1.00 97.06 306 VAL A O 1
ATOM 2431 N N . TRP A 1 307 ? 7.443 -24.180 10.200 1.00 97.19 307 TRP A N 1
ATOM 2432 C CA . TRP A 1 307 ? 6.511 -23.356 10.975 1.00 97.19 307 TRP A CA 1
ATOM 2433 C C . TRP A 1 307 ? 5.126 -23.985 11.077 1.00 97.19 307 TRP A C 1
ATOM 2435 O O . TRP A 1 307 ? 4.622 -24.144 12.185 1.00 97.19 307 TRP A O 1
ATOM 2445 N N . LYS A 1 308 ? 4.546 -24.421 9.954 1.00 95.62 308 LYS A N 1
ATOM 2446 C CA . LYS A 1 308 ? 3.204 -25.006 9.912 1.00 95.62 308 LYS A CA 1
ATOM 2447 C C . LYS A 1 308 ? 3.091 -26.227 10.817 1.00 95.62 308 LYS A C 1
ATOM 2449 O O . LYS A 1 308 ? 2.157 -26.312 11.605 1.00 95.62 308 LYS A O 1
ATOM 2454 N N . ARG A 1 309 ? 4.083 -27.125 10.777 1.00 97.06 309 ARG A N 1
ATOM 2455 C CA . ARG A 1 309 ? 4.131 -28.306 11.651 1.00 97.06 309 ARG A CA 1
ATOM 2456 C C . ARG A 1 309 ? 4.094 -27.931 13.133 1.00 97.06 309 ARG A C 1
ATOM 2458 O O . ARG A 1 309 ? 3.432 -28.609 13.913 1.00 97.06 309 ARG A O 1
ATOM 2465 N N . GLU A 1 310 ? 4.827 -26.894 13.534 1.00 97.81 310 GLU A N 1
ATOM 2466 C CA . GLU A 1 310 ? 4.862 -26.456 14.932 1.00 97.81 310 GLU A CA 1
ATOM 2467 C C . GLU A 1 310 ? 3.584 -25.717 15.342 1.00 97.81 310 GLU A C 1
ATOM 2469 O O . GLU A 1 310 ? 3.076 -25.950 16.438 1.00 97.81 310 GLU A O 1
ATOM 2474 N N . MET A 1 311 ? 3.040 -24.881 14.454 1.00 96.94 311 MET A N 1
ATOM 2475 C CA . MET A 1 311 ? 1.775 -24.171 14.656 1.00 96.94 311 MET A CA 1
ATOM 2476 C C . MET A 1 311 ? 0.597 -25.144 14.803 1.00 96.94 311 MET A C 1
ATOM 2478 O O . MET A 1 311 ? -0.248 -24.950 15.669 1.00 96.94 311 MET A O 1
ATOM 2482 N N . ASP A 1 312 ? 0.568 -26.229 14.026 1.00 95.62 312 ASP A N 1
ATOM 2483 C CA . ASP A 1 312 ? -0.504 -27.235 14.086 1.00 95.62 312 ASP A CA 1
ATOM 2484 C C . ASP A 1 312 ? -0.512 -28.033 15.396 1.00 95.62 312 ASP A C 1
ATOM 2486 O O . ASP A 1 312 ? -1.542 -28.568 15.798 1.00 95.62 312 ASP A O 1
ATOM 2490 N N . ARG A 1 313 ? 0.635 -28.121 16.077 1.00 97.00 313 ARG A N 1
ATOM 2491 C CA . ARG A 1 313 ? 0.787 -28.883 17.326 1.00 97.00 313 ARG A CA 1
ATOM 2492 C C . ARG A 1 313 ? 0.550 -28.049 18.579 1.00 97.00 313 ARG A C 1
ATOM 2494 O O . ARG A 1 313 ? 0.298 -28.620 19.636 1.00 97.00 313 ARG A O 1
ATOM 2501 N N . ARG A 1 314 ? 0.725 -26.727 18.496 1.00 97.19 314 ARG A N 1
ATOM 2502 C CA . ARG A 1 314 ? 0.826 -25.848 19.667 1.00 97.19 314 ARG A CA 1
ATOM 2503 C C . ARG A 1 314 ? 0.055 -24.543 19.453 1.00 97.19 314 ARG A C 1
ATOM 2505 O O . ARG A 1 314 ? 0.507 -23.708 18.667 1.00 97.19 314 ARG A O 1
ATOM 2512 N N . PRO A 1 315 ? -1.064 -24.327 20.172 1.00 94.88 315 PRO A N 1
ATOM 2513 C CA . PRO A 1 315 ? -1.861 -23.106 20.049 1.00 94.88 315 PRO A CA 1
ATOM 2514 C C . PRO A 1 315 ? -1.075 -21.822 20.332 1.00 94.88 315 PRO A C 1
ATOM 2516 O O . PRO A 1 315 ? -1.227 -20.844 19.605 1.00 94.88 315 PRO A O 1
ATOM 2519 N N . ASP A 1 316 ? -0.180 -21.826 21.322 1.00 96.69 316 ASP A N 1
ATOM 2520 C CA . ASP A 1 316 ? 0.635 -20.653 21.650 1.00 96.69 316 ASP A CA 1
ATOM 2521 C C . ASP A 1 316 ? 1.611 -20.298 20.512 1.00 96.69 316 ASP A C 1
ATOM 2523 O O . ASP A 1 316 ? 1.801 -19.125 20.192 1.00 96.69 316 ASP A O 1
ATOM 2527 N N . ILE A 1 317 ? 2.195 -21.303 19.850 1.00 97.38 317 ILE A N 1
ATOM 2528 C CA . ILE A 1 317 ? 3.052 -21.104 18.675 1.00 97.38 317 ILE A CA 1
ATOM 2529 C C . ILE A 1 317 ? 2.234 -20.662 17.468 1.00 97.38 317 ILE A C 1
ATOM 2531 O O . ILE A 1 317 ? 2.672 -19.756 16.760 1.00 97.38 317 ILE A O 1
ATOM 2535 N N . ARG A 1 318 ? 1.049 -21.250 17.248 1.00 97.12 318 ARG A N 1
ATOM 2536 C CA . ARG A 1 318 ? 0.115 -20.813 16.202 1.00 97.12 318 ARG A CA 1
ATOM 2537 C C . ARG A 1 318 ? -0.149 -19.318 16.314 1.00 97.12 318 ARG A C 1
ATOM 2539 O O . ARG A 1 318 ? 0.022 -18.622 15.321 1.00 97.12 318 ARG A O 1
ATOM 2546 N N . ILE A 1 319 ? -0.482 -18.827 17.510 1.00 96.88 319 ILE A N 1
ATOM 2547 C CA . ILE A 1 319 ? -0.719 -17.400 17.755 1.00 96.88 319 ILE A CA 1
ATOM 2548 C C . ILE A 1 319 ? 0.558 -16.599 17.504 1.00 96.88 319 ILE A C 1
ATOM 2550 O O . ILE A 1 319 ? 0.545 -15.706 16.667 1.00 96.88 319 ILE A O 1
ATOM 2554 N N . LYS A 1 320 ? 1.691 -16.953 18.126 1.00 97.06 320 LYS A N 1
ATOM 2555 C CA . LYS A 1 320 ? 2.964 -16.209 17.992 1.00 97.06 320 LYS A CA 1
ATOM 2556 C 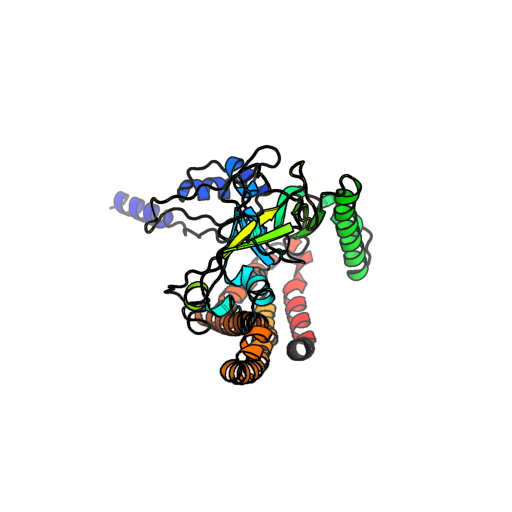C . LYS A 1 320 ? 3.486 -16.118 16.551 1.00 97.06 320 LYS A C 1
ATOM 2558 O O . LYS A 1 320 ? 4.137 -15.135 16.195 1.00 97.06 320 LYS A O 1
ATOM 2563 N N . TYR A 1 321 ? 3.239 -17.133 15.723 1.00 97.31 321 TYR A N 1
ATOM 2564 C CA . TYR A 1 321 ? 3.751 -17.214 14.350 1.00 97.31 321 TYR A CA 1
ATOM 2565 C C . TYR A 1 321 ? 2.715 -16.901 13.269 1.00 97.31 321 TYR A C 1
ATOM 2567 O O . TYR A 1 321 ? 3.118 -16.805 12.114 1.00 97.31 321 TYR A O 1
ATOM 2575 N N . ALA A 1 322 ? 1.436 -16.699 13.609 1.00 95.31 322 ALA A N 1
ATOM 2576 C CA . ALA A 1 322 ? 0.361 -16.475 12.640 1.00 95.31 322 ALA A CA 1
ATOM 2577 C C . ALA A 1 322 ? 0.720 -15.414 11.586 1.00 95.31 322 ALA A C 1
ATOM 2579 O O . ALA A 1 322 ? 0.779 -15.735 10.402 1.00 95.31 322 ALA A O 1
ATOM 2580 N N . SER A 1 323 ? 1.033 -14.182 12.004 1.00 93.75 323 SER A N 1
ATOM 2581 C CA . SER A 1 323 ? 1.338 -13.086 11.069 1.00 93.75 323 SER A CA 1
ATOM 2582 C C . SER A 1 323 ? 2.598 -13.357 10.235 1.00 93.75 323 SER A C 1
ATOM 2584 O O . SER A 1 323 ? 2.597 -13.200 9.016 1.00 93.75 323 SER A O 1
ATOM 2586 N N . LYS A 1 324 ? 3.655 -13.891 10.865 1.00 95.25 324 LYS A N 1
ATOM 2587 C CA . LYS A 1 324 ? 4.914 -14.243 10.180 1.00 95.25 324 LYS A CA 1
ATOM 2588 C C . LYS A 1 324 ? 4.702 -15.314 9.110 1.00 95.25 324 LYS A C 1
ATOM 2590 O O . LYS A 1 324 ? 5.286 -15.241 8.029 1.00 95.25 324 LYS A O 1
ATOM 2595 N N . TYR A 1 325 ? 3.907 -16.335 9.426 1.00 95.94 325 TYR A N 1
ATOM 2596 C CA . TYR A 1 325 ? 3.573 -17.405 8.495 1.00 95.94 325 TYR A CA 1
ATOM 2597 C C . TYR A 1 325 ? 2.757 -16.869 7.322 1.00 95.94 325 TYR A C 1
ATOM 2599 O O . TYR A 1 325 ? 3.108 -17.135 6.175 1.00 95.94 325 TYR A O 1
ATOM 2607 N N . ASP A 1 326 ? 1.738 -16.063 7.608 1.00 92.62 326 ASP A N 1
ATOM 2608 C CA . ASP A 1 326 ? 0.849 -15.471 6.612 1.00 92.62 326 ASP A CA 1
ATOM 2609 C C . ASP A 1 326 ? 1.593 -14.586 5.613 1.00 92.62 326 ASP A C 1
ATOM 2611 O O . ASP A 1 326 ? 1.458 -14.766 4.400 1.00 92.62 326 ASP A O 1
ATOM 2615 N N . GLU A 1 327 ? 2.446 -13.688 6.104 1.00 93.31 327 GLU A N 1
ATOM 2616 C CA . GLU A 1 327 ? 3.314 -12.877 5.254 1.00 93.31 327 GLU A CA 1
ATOM 2617 C C . GLU A 1 327 ? 4.261 -13.767 4.435 1.00 93.31 327 GLU A C 1
ATOM 2619 O O . GLU A 1 327 ? 4.460 -13.564 3.230 1.00 93.31 327 GLU A O 1
ATOM 2624 N N . SER A 1 328 ? 4.827 -14.806 5.064 1.00 95.50 328 SER A N 1
ATOM 2625 C CA . SER A 1 328 ? 5.701 -15.748 4.371 1.00 95.50 328 SER A CA 1
ATOM 2626 C C . SER A 1 328 ? 4.993 -16.429 3.199 1.00 95.50 328 SER A C 1
ATOM 2628 O O . SER A 1 328 ? 5.538 -16.442 2.090 1.00 95.50 328 SER A O 1
ATOM 2630 N N . SER A 1 329 ? 3.798 -16.955 3.454 1.00 94.06 329 SER A N 1
ATOM 2631 C CA . SER A 1 329 ? 2.955 -17.679 2.502 1.00 94.06 329 SER A CA 1
ATOM 2632 C C . SER A 1 329 ? 2.474 -16.800 1.367 1.00 94.06 329 SER A C 1
ATOM 2634 O O . SER A 1 329 ? 2.537 -17.207 0.202 1.00 94.06 329 SER A O 1
ATOM 2636 N N . ASN A 1 330 ? 2.083 -15.563 1.672 1.00 93.56 330 ASN A N 1
ATOM 2637 C CA . ASN A 1 330 ? 1.563 -14.647 0.673 1.00 93.56 330 ASN A CA 1
ATOM 2638 C C . ASN A 1 330 ? 2.564 -14.395 -0.463 1.00 93.56 330 ASN A C 1
ATOM 2640 O O . ASN A 1 330 ? 2.238 -14.624 -1.630 1.00 93.56 330 ASN A O 1
ATOM 2644 N N . TYR A 1 331 ? 3.794 -13.997 -0.127 1.00 92.94 331 TYR A N 1
ATOM 2645 C CA . TYR A 1 331 ? 4.828 -13.785 -1.142 1.00 92.94 331 TYR A CA 1
ATOM 2646 C C . TYR A 1 331 ? 5.312 -15.098 -1.757 1.00 92.94 331 TYR A C 1
ATOM 2648 O O . TYR A 1 331 ? 5.573 -15.131 -2.952 1.00 92.94 331 TYR A O 1
ATOM 2656 N N . TRP A 1 332 ? 5.388 -16.194 -0.990 1.00 96.38 332 TRP A N 1
ATOM 2657 C CA . TRP A 1 332 ? 5.761 -17.502 -1.541 1.00 96.38 332 TRP A CA 1
ATOM 2658 C C . TRP A 1 332 ? 4.813 -17.920 -2.671 1.00 96.38 332 TRP A C 1
ATOM 2660 O O . TRP A 1 332 ? 5.257 -18.240 -3.777 1.00 96.38 332 TRP A O 1
ATOM 2670 N N . LYS A 1 333 ? 3.498 -17.844 -2.434 1.00 94.06 333 LYS A N 1
ATOM 2671 C CA . LYS A 1 333 ? 2.496 -18.171 -3.450 1.00 94.06 333 LYS A CA 1
ATOM 2672 C C . LYS A 1 333 ? 2.469 -17.142 -4.580 1.00 94.06 333 LYS A C 1
ATOM 2674 O O . LYS A 1 333 ? 2.337 -17.541 -5.739 1.00 94.06 333 LYS A O 1
ATOM 2679 N N . ASN A 1 334 ? 2.652 -15.855 -4.273 1.00 95.31 334 ASN A N 1
ATOM 2680 C CA . ASN A 1 334 ? 2.770 -14.810 -5.287 1.00 95.31 334 ASN A CA 1
ATOM 2681 C C . ASN A 1 334 ? 3.946 -15.081 -6.241 1.00 95.31 334 ASN A C 1
ATOM 2683 O O . ASN A 1 334 ? 3.736 -15.082 -7.448 1.00 95.31 334 ASN A O 1
ATOM 2687 N N . SER A 1 335 ? 5.142 -15.412 -5.745 1.00 96.44 335 SER A N 1
ATOM 2688 C CA . SER A 1 335 ? 6.307 -15.725 -6.588 1.00 96.44 335 SER A CA 1
ATOM 2689 C C . SER A 1 335 ? 6.060 -16.933 -7.499 1.00 96.44 335 SER A C 1
ATOM 2691 O O . SER A 1 335 ? 6.415 -16.898 -8.681 1.00 96.44 335 SER A O 1
ATOM 2693 N N . ILE A 1 336 ? 5.392 -17.985 -6.998 1.00 95.94 336 ILE A N 1
ATOM 2694 C CA . ILE A 1 336 ? 4.971 -19.133 -7.824 1.00 95.94 336 ILE A CA 1
ATOM 2695 C C . ILE A 1 336 ? 3.999 -18.677 -8.917 1.00 95.94 336 ILE A C 1
ATOM 2697 O O . ILE A 1 336 ? 4.172 -19.028 -10.088 1.00 95.94 336 ILE A O 1
ATOM 2701 N N . GLY A 1 337 ? 2.969 -17.918 -8.535 1.00 96.06 337 GLY A N 1
ATOM 2702 C CA . GLY A 1 337 ? 1.937 -17.409 -9.434 1.00 96.06 337 GLY A CA 1
ATOM 2703 C C . GLY A 1 337 ? 2.514 -16.510 -10.524 1.00 96.06 337 GLY A C 1
ATOM 2704 O O . GLY A 1 337 ? 2.272 -16.754 -11.702 1.00 96.06 337 GLY A O 1
ATOM 2705 N N . THR A 1 338 ? 3.354 -15.549 -10.147 1.00 95.94 338 THR A N 1
ATOM 2706 C CA . THR A 1 338 ? 4.052 -14.624 -11.045 1.00 95.94 338 THR A CA 1
ATOM 2707 C C . THR A 1 338 ? 4.908 -15.381 -12.057 1.00 95.94 338 THR A C 1
ATOM 2709 O O . THR A 1 338 ? 4.753 -15.182 -13.263 1.00 95.94 338 THR A O 1
ATOM 2712 N N . ASN A 1 339 ? 5.738 -16.333 -11.613 1.00 97.38 339 ASN A N 1
ATOM 2713 C CA . ASN A 1 339 ? 6.556 -17.138 -12.526 1.00 97.38 339 ASN A CA 1
ATOM 2714 C C . ASN A 1 339 ? 5.704 -17.982 -13.490 1.00 97.38 339 ASN A C 1
ATOM 2716 O O . ASN A 1 339 ? 6.050 -18.111 -14.669 1.00 97.38 339 ASN A O 1
ATOM 2720 N N . LYS A 1 340 ? 4.585 -18.552 -13.020 1.00 96.62 340 LYS A N 1
ATOM 2721 C CA . LYS A 1 340 ? 3.639 -19.287 -13.877 1.00 96.62 340 LYS A CA 1
ATOM 2722 C C . LYS A 1 340 ? 2.959 -18.363 -14.889 1.00 96.62 340 LYS A C 1
ATOM 2724 O O . LYS A 1 340 ? 2.901 -18.713 -16.066 1.00 96.62 340 LYS A O 1
ATOM 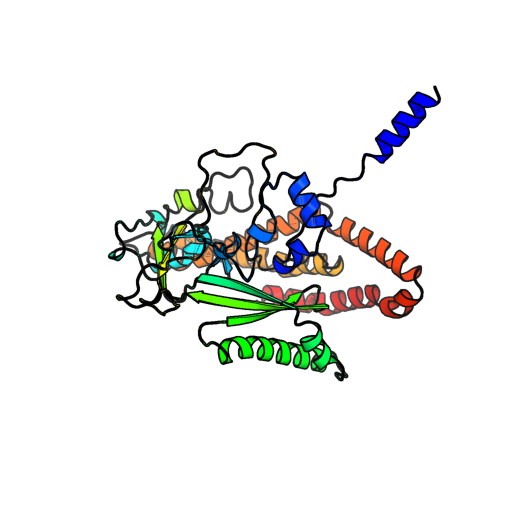2729 N N . ALA A 1 341 ? 2.493 -17.194 -14.458 1.00 95.62 341 ALA A N 1
ATOM 2730 C CA . ALA A 1 341 ? 1.814 -16.216 -15.301 1.00 95.62 341 ALA A CA 1
ATOM 2731 C C . ALA A 1 341 ? 2.740 -15.669 -16.393 1.00 95.62 341 ALA A C 1
ATOM 2733 O O . ALA A 1 341 ? 2.339 -15.628 -17.553 1.00 95.62 341 ALA A O 1
ATOM 2734 N N . ILE A 1 342 ? 3.996 -15.343 -16.060 1.00 96.00 342 ILE A N 1
ATOM 2735 C CA . ILE A 1 342 ? 4.990 -14.883 -17.040 1.00 96.00 342 ILE A CA 1
ATOM 2736 C C . ILE A 1 342 ? 5.163 -15.907 -18.167 1.00 96.00 342 ILE A C 1
ATOM 2738 O O . ILE A 1 342 ? 5.117 -15.535 -19.341 1.00 96.00 342 ILE A O 1
ATOM 2742 N N . LYS A 1 343 ? 5.303 -17.194 -17.818 1.00 96.50 343 LYS A N 1
ATOM 2743 C CA . LYS A 1 343 ? 5.435 -18.288 -18.792 1.00 96.50 343 LYS A CA 1
ATOM 2744 C C . LYS A 1 343 ? 4.153 -18.490 -19.602 1.00 96.50 343 LYS A C 1
ATOM 2746 O O . LYS A 1 343 ? 4.203 -18.571 -20.824 1.00 96.50 343 LYS A O 1
ATOM 2751 N N . HIS A 1 344 ? 3.003 -18.562 -18.934 1.00 96.88 344 HIS A N 1
ATOM 2752 C CA . HIS A 1 344 ? 1.722 -18.857 -19.577 1.00 96.88 344 HIS A CA 1
ATOM 2753 C C . HIS A 1 344 ? 1.273 -17.742 -20.533 1.00 96.88 344 HIS A C 1
ATOM 2755 O O . HIS A 1 344 ? 0.872 -18.013 -21.663 1.00 96.88 344 HIS A O 1
ATOM 2761 N N . LEU A 1 345 ? 1.394 -16.482 -20.107 1.00 96.38 345 LEU A N 1
ATOM 2762 C CA . LEU A 1 345 ? 0.991 -15.307 -20.883 1.00 96.38 345 LEU A CA 1
ATOM 2763 C C . LEU A 1 345 ? 2.064 -14.836 -21.876 1.00 96.38 345 LEU A C 1
ATOM 2765 O O . LEU A 1 345 ? 1.845 -13.827 -22.561 1.00 96.38 345 LEU A O 1
ATOM 2769 N N . LYS A 1 346 ? 3.199 -15.549 -21.953 1.00 97.06 346 LYS A N 1
ATOM 2770 C CA . LYS A 1 346 ? 4.358 -15.236 -22.800 1.00 97.06 346 LYS A CA 1
ATOM 2771 C C . LYS A 1 346 ? 4.851 -13.797 -22.613 1.00 97.06 346 LYS A C 1
ATOM 2773 O O . LYS A 1 346 ? 5.056 -13.052 -23.574 1.00 97.06 346 LYS A O 1
ATOM 2778 N N . VAL A 1 347 ? 4.935 -13.358 -21.353 1.00 95.94 347 VAL A N 1
ATOM 2779 C CA . VAL A 1 347 ? 5.266 -11.962 -21.010 1.00 95.94 347 VAL A CA 1
ATOM 2780 C C . VAL A 1 347 ? 6.684 -11.623 -21.459 1.00 95.94 347 VAL A C 1
ATOM 2782 O O . VAL A 1 347 ? 6.917 -10.533 -21.979 1.00 95.94 347 VAL A O 1
ATOM 2785 N N . LEU A 1 348 ? 7.617 -12.566 -21.321 1.00 96.00 348 LEU A N 1
ATOM 2786 C CA . LEU A 1 348 ? 9.007 -12.370 -21.717 1.00 96.00 348 LEU A CA 1
ATOM 2787 C C . LEU A 1 348 ? 9.139 -12.182 -23.235 1.00 96.00 348 LEU A C 1
ATOM 2789 O O . LEU A 1 348 ? 9.838 -11.283 -23.694 1.00 96.00 348 LEU A O 1
ATOM 2793 N N . GLU A 1 349 ? 8.424 -12.981 -24.022 1.00 97.19 349 GLU A N 1
ATOM 2794 C CA . GLU A 1 349 ? 8.396 -12.892 -25.480 1.00 97.19 349 GLU A CA 1
ATOM 2795 C C . GLU A 1 349 ? 7.757 -11.584 -25.946 1.00 97.19 349 GLU A C 1
ATOM 2797 O O . GLU A 1 349 ? 8.309 -10.905 -26.812 1.00 97.19 349 GLU A O 1
ATOM 2802 N N . LYS A 1 350 ? 6.637 -11.185 -25.330 1.00 95.94 350 LYS A N 1
ATOM 2803 C CA . LYS A 1 350 ? 6.009 -9.879 -25.583 1.00 95.94 350 LYS A CA 1
ATOM 2804 C C . LYS A 1 350 ? 6.969 -8.731 -25.275 1.00 95.94 350 LYS A C 1
ATOM 2806 O O . LYS A 1 350 ? 7.049 -7.783 -26.054 1.00 95.94 350 LYS A O 1
ATOM 2811 N N . LYS A 1 351 ? 7.732 -8.826 -24.178 1.00 96.31 351 LYS A N 1
ATOM 2812 C CA . LYS A 1 351 ? 8.727 -7.813 -23.812 1.00 96.31 351 LYS A CA 1
ATOM 2813 C C . LYS A 1 351 ? 9.858 -7.737 -24.835 1.00 96.31 351 LYS A C 1
ATOM 2815 O O . LYS A 1 351 ? 10.141 -6.648 -25.319 1.00 96.31 351 LYS A O 1
ATOM 2820 N N . ARG A 1 352 ? 10.427 -8.877 -25.234 1.00 97.06 352 ARG A N 1
ATOM 2821 C CA . ARG A 1 352 ? 11.475 -8.941 -26.268 1.00 97.06 352 ARG A CA 1
ATOM 2822 C C . ARG A 1 352 ? 10.999 -8.370 -27.607 1.00 97.06 352 ARG A C 1
ATOM 2824 O O . ARG A 1 352 ? 11.752 -7.664 -28.270 1.00 97.06 352 ARG A O 1
ATOM 2831 N N . ALA A 1 353 ? 9.746 -8.623 -27.993 1.00 97.56 353 ALA A N 1
ATOM 2832 C CA . ALA A 1 353 ? 9.155 -8.033 -29.196 1.00 97.56 353 ALA A CA 1
ATOM 2833 C C . ALA A 1 353 ? 9.020 -6.502 -29.087 1.00 97.56 353 ALA A C 1
ATOM 2835 O O . ALA A 1 353 ? 9.380 -5.786 -30.020 1.00 97.56 353 ALA A O 1
ATOM 2836 N N . ALA A 1 354 ? 8.564 -5.990 -27.939 1.00 95.94 354 ALA A N 1
ATOM 2837 C CA . ALA A 1 354 ? 8.502 -4.549 -27.685 1.00 95.94 354 ALA A CA 1
ATOM 2838 C C . ALA A 1 354 ? 9.898 -3.896 -27.683 1.00 95.94 354 ALA A C 1
ATOM 2840 O O . ALA A 1 354 ? 10.072 -2.791 -28.190 1.00 95.94 354 ALA A O 1
ATOM 2841 N N . GLU A 1 355 ? 10.908 -4.584 -27.153 1.00 96.19 355 GLU A N 1
ATOM 2842 C CA . GLU A 1 355 ? 12.300 -4.129 -27.151 1.00 96.19 355 GLU A CA 1
ATOM 2843 C C . GLU A 1 355 ? 12.922 -4.127 -28.551 1.00 96.19 355 GLU A C 1
ATOM 2845 O O . GLU A 1 355 ? 13.676 -3.211 -28.875 1.00 96.19 355 GLU A O 1
ATOM 2850 N N . ALA A 1 356 ? 12.584 -5.103 -29.400 1.00 96.75 356 ALA A N 1
ATOM 2851 C CA . ALA A 1 356 ? 12.970 -5.100 -30.809 1.00 96.7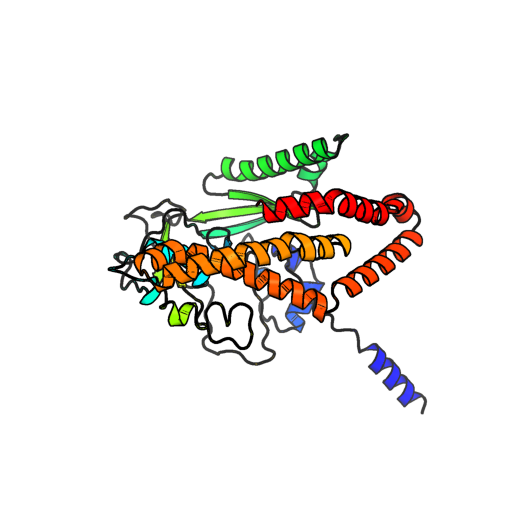5 356 ALA A CA 1
ATOM 2852 C C . ALA A 1 356 ? 12.349 -3.903 -31.547 1.00 96.75 356 ALA A C 1
ATOM 2854 O O . ALA A 1 356 ? 13.072 -3.135 -32.175 1.00 96.75 356 ALA A O 1
ATOM 2855 N N . ALA A 1 357 ? 11.046 -3.663 -31.368 1.00 96.81 357 ALA A N 1
ATOM 2856 C CA . ALA A 1 357 ? 10.376 -2.499 -31.948 1.00 96.81 357 ALA A CA 1
ATOM 2857 C C . ALA A 1 357 ? 10.984 -1.169 -31.459 1.00 96.81 357 ALA A C 1
ATOM 2859 O O . ALA A 1 357 ? 11.187 -0.247 -32.248 1.00 96.81 357 ALA A O 1
ATOM 2860 N N . LEU A 1 358 ? 11.331 -1.072 -30.170 1.00 95.75 358 LEU A N 1
ATOM 2861 C CA . LEU A 1 358 ? 12.020 0.098 -29.621 1.00 95.75 358 LEU A CA 1
ATOM 2862 C C . LEU A 1 358 ? 13.418 0.272 -30.229 1.00 95.75 358 LEU A C 1
ATOM 2864 O O . LEU A 1 358 ? 13.832 1.395 -30.499 1.00 95.75 358 LEU A O 1
ATOM 2868 N N . ARG A 1 359 ? 14.152 -0.818 -30.463 1.00 95.06 359 ARG A N 1
ATOM 2869 C CA . ARG A 1 359 ? 15.465 -0.774 -31.115 1.00 95.06 359 ARG A CA 1
ATOM 2870 C C . ARG A 1 359 ? 15.367 -0.240 -32.540 1.00 95.06 359 ARG A C 1
ATOM 2872 O O . ARG A 1 359 ? 16.148 0.641 -32.893 1.00 95.06 359 ARG A O 1
ATOM 2879 N N . ASP A 1 360 ? 14.402 -0.719 -33.315 1.00 95.75 360 ASP A N 1
ATOM 2880 C CA . ASP A 1 360 ? 14.167 -0.260 -34.688 1.00 95.75 360 ASP A CA 1
ATOM 2881 C C . ASP A 1 360 ? 13.751 1.220 -34.708 1.00 95.75 360 ASP A C 1
ATOM 2883 O O . ASP A 1 360 ? 14.225 2.017 -35.527 1.00 95.75 360 ASP A O 1
ATOM 2887 N N . TRP A 1 361 ? 12.923 1.630 -33.742 1.00 96.06 361 TRP A N 1
ATOM 2888 C CA . TRP A 1 361 ? 12.570 3.032 -33.548 1.00 96.06 361 TRP A CA 1
ATOM 2889 C C . TRP A 1 361 ? 13.802 3.892 -33.222 1.00 96.06 361 TRP A C 1
ATOM 2891 O O . TRP A 1 361 ? 14.031 4.896 -33.890 1.00 96.06 361 TRP A O 1
ATOM 2901 N N . ILE A 1 362 ? 14.659 3.474 -32.283 1.00 95.50 362 ILE A N 1
ATOM 2902 C CA . ILE A 1 362 ? 15.908 4.186 -31.956 1.00 95.50 362 ILE A CA 1
ATOM 2903 C C . ILE A 1 362 ? 16.803 4.308 -33.196 1.00 95.50 362 ILE A C 1
ATOM 2905 O O . ILE A 1 362 ? 17.356 5.372 -33.455 1.00 95.50 362 ILE A O 1
ATOM 2909 N N . GLN A 1 363 ? 16.947 3.243 -33.989 1.00 93.56 363 GLN A N 1
ATOM 2910 C CA . GLN A 1 363 ? 17.796 3.258 -35.186 1.00 93.56 363 GLN A CA 1
ATOM 2911 C C . GLN A 1 363 ? 17.286 4.211 -36.272 1.00 93.56 363 GLN A C 1
ATOM 2913 O O . GLN A 1 363 ? 18.097 4.843 -36.951 1.00 93.56 363 GLN A O 1
ATOM 2918 N N . SER A 1 364 ? 15.965 4.336 -36.413 1.00 95.62 364 SER A N 1
ATOM 2919 C CA . SER A 1 364 ? 15.324 5.227 -37.388 1.00 95.62 364 SER A CA 1
ATOM 2920 C C . SER A 1 364 ? 15.280 6.702 -36.965 1.00 95.62 364 SER A C 1
ATOM 2922 O O . SER A 1 364 ? 14.943 7.547 -37.791 1.00 95.62 364 SER A O 1
ATOM 2924 N N . HIS A 1 365 ? 15.667 7.036 -35.727 1.00 95.75 365 HIS A N 1
ATOM 2925 C CA . HIS A 1 365 ? 15.660 8.404 -35.192 1.00 95.75 365 HIS A CA 1
ATOM 2926 C C . HIS A 1 365 ? 17.089 8.851 -34.829 1.00 95.75 365 HIS A C 1
ATOM 2928 O O . HIS A 1 365 ? 17.561 8.532 -33.738 1.00 95.75 365 HIS A O 1
ATOM 2934 N N . PRO A 1 366 ? 17.802 9.596 -35.702 1.00 94.44 366 PRO A N 1
ATOM 2935 C CA . PRO A 1 366 ? 19.225 9.907 -35.526 1.00 94.44 366 PRO A CA 1
ATOM 2936 C C . PRO A 1 366 ? 19.604 10.511 -34.166 1.00 94.44 366 PRO A C 1
ATOM 2938 O O . PRO A 1 366 ? 20.583 10.069 -33.567 1.00 94.44 366 PRO A O 1
ATOM 2941 N N . GLU A 1 367 ? 18.812 11.459 -33.654 1.00 94.12 367 GLU A N 1
ATOM 2942 C CA . GLU A 1 367 ? 19.062 12.100 -32.353 1.00 94.12 367 GLU A CA 1
ATOM 2943 C C . GLU A 1 367 ? 18.958 11.117 -31.177 1.00 94.12 367 GLU A C 1
ATOM 2945 O O . GLU A 1 367 ? 19.738 11.180 -30.228 1.00 94.12 367 GLU A O 1
ATOM 2950 N N . GLU A 1 368 ? 18.006 10.185 -31.230 1.00 92.69 368 GLU A N 1
ATOM 2951 C CA . GLU A 1 368 ? 17.832 9.165 -30.193 1.00 92.69 368 GLU A CA 1
ATOM 2952 C C . GLU A 1 368 ? 18.848 8.039 -30.347 1.00 92.69 368 GLU A C 1
ATOM 2954 O O . GLU A 1 368 ? 19.348 7.518 -29.349 1.00 92.69 368 GLU A O 1
ATOM 2959 N N . ARG A 1 369 ? 19.234 7.713 -31.585 1.00 92.75 369 ARG A N 1
ATOM 2960 C CA . ARG A 1 369 ? 20.320 6.777 -31.869 1.00 92.75 369 ARG A CA 1
ATOM 2961 C C . ARG A 1 369 ? 21.603 7.224 -31.188 1.00 92.75 369 ARG A C 1
ATOM 2963 O O . ARG A 1 369 ? 22.217 6.416 -30.504 1.00 92.75 369 ARG A O 1
ATOM 2970 N N . GLU A 1 370 ? 21.994 8.487 -31.329 1.00 92.56 370 GLU A N 1
ATOM 2971 C CA . GLU A 1 370 ? 23.214 9.008 -30.703 1.00 92.56 370 GLU A CA 1
ATOM 2972 C C . GLU A 1 370 ? 23.198 8.841 -29.173 1.00 92.56 370 GLU A C 1
ATOM 2974 O O . GLU A 1 370 ? 24.190 8.406 -28.585 1.00 92.56 370 GLU A O 1
ATOM 2979 N N . LYS A 1 371 ? 22.045 9.082 -28.537 1.00 92.56 371 LYS A N 1
ATOM 2980 C CA . LYS A 1 371 ? 21.870 8.968 -27.080 1.00 92.56 371 LYS A CA 1
ATOM 2981 C C . LYS A 1 371 ? 21.771 7.521 -26.583 1.00 92.56 371 LYS A C 1
ATOM 2983 O O . LYS A 1 371 ? 22.266 7.208 -25.502 1.00 92.56 371 LYS A O 1
ATOM 2988 N N . LEU A 1 372 ? 21.105 6.639 -27.331 1.00 94.62 372 LEU A N 1
ATOM 2989 C CA . LEU A 1 372 ? 20.637 5.331 -26.848 1.00 94.62 372 LEU A CA 1
ATOM 2990 C C . LEU A 1 372 ? 21.278 4.130 -27.555 1.00 94.62 372 LEU A C 1
ATOM 2992 O O . LEU A 1 372 ? 20.913 2.995 -27.248 1.00 94.62 372 LEU A O 1
ATOM 2996 N N . ILE A 1 373 ? 22.257 4.325 -28.449 1.00 90.81 373 ILE A N 1
ATOM 2997 C CA . ILE A 1 373 ? 22.882 3.228 -29.218 1.00 90.81 373 ILE A CA 1
ATOM 2998 C C . ILE A 1 373 ? 23.410 2.085 -28.337 1.00 90.81 373 ILE A C 1
ATOM 3000 O O . ILE A 1 373 ? 23.384 0.928 -28.747 1.00 90.81 373 ILE A O 1
ATOM 3004 N N . ARG A 1 374 ? 23.856 2.391 -27.110 1.00 93.62 374 ARG A N 1
ATOM 3005 C CA . ARG A 1 374 ? 24.383 1.401 -26.156 1.00 93.62 374 ARG A CA 1
ATOM 3006 C C . ARG A 1 374 ? 23.339 0.845 -25.189 1.00 93.62 374 ARG A C 1
ATOM 3008 O O . ARG A 1 374 ? 23.692 -0.008 -24.385 1.00 93.62 374 ARG A O 1
ATOM 3015 N N . LEU A 1 375 ? 22.084 1.299 -25.226 1.00 93.81 375 LEU A N 1
ATOM 3016 C CA . LEU A 1 375 ? 21.072 0.963 -24.215 1.00 93.81 375 LEU A CA 1
ATOM 3017 C C . LEU A 1 375 ? 20.936 -0.553 -24.019 1.00 93.81 375 LEU A C 1
ATOM 3019 O O . LEU A 1 375 ? 21.116 -1.054 -22.912 1.00 93.81 375 LEU A O 1
ATOM 3023 N N . PHE A 1 376 ? 20.664 -1.289 -25.098 1.00 94.38 376 PHE A N 1
ATOM 3024 C CA . PHE A 1 376 ? 20.421 -2.729 -25.014 1.00 94.38 376 PHE A CA 1
ATOM 3025 C C . PHE A 1 376 ? 21.680 -3.532 -24.680 1.00 94.38 376 PHE A C 1
ATOM 3027 O O . PHE A 1 376 ? 21.597 -4.434 -23.853 1.00 94.38 376 PHE A O 1
ATOM 3034 N N . SER A 1 377 ? 22.836 -3.176 -25.250 1.00 94.62 377 SER A N 1
ATOM 3035 C CA . SER A 1 377 ? 24.108 -3.837 -24.926 1.00 94.62 377 SER A CA 1
ATOM 3036 C C . SER A 1 377 ? 24.522 -3.591 -23.475 1.00 94.62 377 SER A C 1
ATOM 3038 O O . SER A 1 377 ? 25.010 -4.496 -22.808 1.00 94.62 377 SER A O 1
ATOM 3040 N N . SER A 1 378 ? 24.295 -2.379 -22.959 1.00 95.06 378 SER A N 1
ATOM 3041 C CA . SER A 1 378 ? 24.576 -2.047 -21.562 1.00 95.06 378 SER A CA 1
ATOM 3042 C C . SER A 1 378 ? 23.639 -2.784 -20.613 1.00 95.06 378 SER A C 1
ATOM 3044 O O . SER A 1 378 ? 24.098 -3.259 -19.578 1.00 95.06 378 SER A O 1
ATOM 3046 N N . LEU A 1 379 ? 22.350 -2.911 -20.955 1.00 94.69 379 LEU A N 1
ATOM 3047 C CA . LEU A 1 379 ? 21.396 -3.703 -20.175 1.00 94.69 379 LEU A CA 1
ATOM 3048 C C . LEU A 1 379 ? 21.827 -5.169 -20.119 1.00 94.69 379 LEU A C 1
ATOM 3050 O O . LEU A 1 379 ? 22.005 -5.703 -19.029 1.00 94.69 379 LEU A O 1
ATOM 3054 N N . GLU A 1 380 ? 22.046 -5.794 -21.273 1.00 95.69 380 GLU A N 1
ATOM 3055 C CA . GLU A 1 380 ? 22.461 -7.195 -21.369 1.00 95.69 380 GLU A CA 1
ATOM 3056 C C . GLU A 1 380 ? 23.739 -7.467 -20.567 1.00 95.69 380 GLU A C 1
ATOM 3058 O O . GLU A 1 380 ? 23.766 -8.375 -19.732 1.00 95.69 380 GLU A O 1
ATOM 3063 N N . LEU A 1 381 ? 24.771 -6.637 -20.753 1.00 97.19 381 LEU A N 1
ATOM 3064 C CA . LEU A 1 381 ? 26.035 -6.766 -20.033 1.00 97.19 381 LEU A CA 1
ATOM 3065 C C . LEU A 1 381 ? 25.850 -6.573 -18.521 1.00 97.19 381 LEU A C 1
ATOM 3067 O O . LEU A 1 381 ? 26.380 -7.352 -17.733 1.00 97.19 381 LEU A O 1
ATOM 3071 N N . SER A 1 382 ? 25.078 -5.565 -18.103 1.00 95.94 382 SER A N 1
ATOM 3072 C CA . SER A 1 382 ? 24.864 -5.266 -16.679 1.00 95.94 382 SER A CA 1
ATOM 3073 C C . SER A 1 382 ? 24.121 -6.392 -15.964 1.00 95.94 382 SER A C 1
ATOM 3075 O O . SER A 1 382 ? 24.533 -6.794 -14.876 1.00 95.94 382 SER A O 1
ATOM 3077 N N . TYR A 1 383 ? 23.058 -6.927 -16.574 1.00 96.50 383 TYR A N 1
ATOM 3078 C CA . TYR A 1 383 ? 22.312 -8.059 -16.021 1.00 96.50 383 TYR A CA 1
ATOM 3079 C C . TYR A 1 383 ? 23.149 -9.340 -16.012 1.00 96.50 383 TYR A C 1
ATOM 3081 O O . TYR A 1 383 ? 23.139 -10.067 -15.022 1.00 96.50 383 TYR A O 1
ATOM 3089 N N . SER A 1 384 ? 23.928 -9.591 -17.066 1.00 95.25 384 SER A N 1
ATOM 3090 C CA . SER A 1 384 ? 24.807 -10.763 -17.134 1.00 95.25 384 SER A CA 1
ATOM 3091 C C . SER A 1 384 ? 25.887 -10.726 -16.052 1.00 95.25 384 SER A C 1
ATOM 3093 O O . SER A 1 384 ? 26.067 -11.705 -15.332 1.00 95.25 384 SER A O 1
ATOM 3095 N N . ASN A 1 385 ? 26.549 -9.578 -15.875 1.00 96.81 385 ASN A N 1
ATOM 3096 C CA . ASN A 1 385 ? 27.645 -9.418 -14.915 1.00 96.81 385 ASN A CA 1
ATOM 3097 C C . ASN A 1 385 ? 27.196 -9.549 -13.456 1.00 96.81 385 ASN A C 1
ATOM 3099 O O . ASN A 1 385 ? 27.973 -9.992 -12.614 1.00 96.81 385 ASN A O 1
ATOM 3103 N N . ARG A 1 386 ? 25.957 -9.153 -13.139 1.00 95.50 386 ARG A N 1
ATOM 3104 C CA . ARG A 1 386 ? 25.436 -9.192 -11.763 1.00 95.50 386 ARG A CA 1
ATOM 3105 C C . ARG A 1 386 ? 24.648 -10.457 -11.432 1.00 95.50 386 ARG A C 1
ATOM 3107 O O . ARG A 1 386 ? 24.289 -10.638 -10.273 1.00 95.50 386 ARG A O 1
ATOM 3114 N N . ARG A 1 387 ? 24.376 -11.319 -12.417 1.00 94.06 387 ARG A N 1
ATOM 3115 C CA . ARG A 1 387 ? 23.451 -12.456 -12.296 1.00 94.06 387 ARG A CA 1
ATOM 3116 C C . ARG A 1 387 ? 23.759 -13.363 -11.105 1.00 94.06 387 ARG A C 1
ATOM 3118 O O . ARG A 1 387 ? 22.876 -13.608 -10.287 1.00 94.06 387 ARG A O 1
ATOM 3125 N N . GLU A 1 388 ? 24.992 -13.858 -11.008 1.00 94.31 388 GLU A N 1
ATOM 3126 C CA . GLU A 1 388 ? 25.384 -14.792 -9.941 1.00 94.31 388 GLU A CA 1
ATOM 3127 C C . GLU A 1 388 ? 25.366 -14.116 -8.566 1.00 94.31 388 GLU A C 1
ATOM 3129 O O . GLU A 1 388 ? 24.803 -14.658 -7.617 1.00 94.31 388 GLU A O 1
ATOM 3134 N N . THR A 1 389 ? 25.889 -12.890 -8.472 1.00 95.69 389 THR A N 1
ATOM 3135 C CA . THR A 1 389 ? 25.885 -12.102 -7.231 1.00 95.69 389 THR A CA 1
ATOM 3136 C C . THR A 1 389 ? 24.466 -11.822 -6.745 1.00 95.69 389 THR A C 1
ATOM 3138 O O . THR A 1 389 ? 24.153 -12.076 -5.585 1.00 95.69 389 THR A O 1
ATOM 3141 N N . ASN A 1 390 ? 23.580 -11.350 -7.624 1.00 94.50 390 ASN A N 1
ATOM 3142 C CA . ASN A 1 390 ? 22.192 -11.053 -7.273 1.00 94.50 390 ASN A CA 1
ATOM 3143 C C . ASN A 1 390 ? 21.414 -12.311 -6.899 1.00 94.50 390 ASN A C 1
ATOM 3145 O O . ASN A 1 390 ? 20.598 -12.274 -5.981 1.00 94.50 390 ASN A O 1
ATOM 3149 N N . ARG A 1 391 ? 21.684 -13.439 -7.566 1.00 94.31 391 ARG A N 1
ATOM 3150 C CA . ARG A 1 391 ? 21.108 -14.723 -7.170 1.00 94.31 391 ARG A CA 1
ATOM 3151 C C . ARG A 1 391 ? 21.568 -15.113 -5.768 1.00 94.31 391 ARG A C 1
ATOM 3153 O O . ARG A 1 391 ? 20.724 -15.454 -4.952 1.00 94.31 391 ARG A O 1
ATOM 3160 N N . ALA A 1 392 ? 22.863 -15.032 -5.468 1.00 95.75 392 ALA A N 1
ATOM 3161 C CA . ALA A 1 392 ? 23.378 -15.351 -4.137 1.00 95.75 392 ALA A CA 1
ATOM 3162 C C . ALA A 1 392 ? 22.768 -14.442 -3.055 1.00 95.75 392 ALA A C 1
ATOM 3164 O O . ALA A 1 392 ? 22.316 -14.935 -2.023 1.00 95.75 392 ALA A O 1
ATOM 3165 N N . LEU A 1 393 ? 22.673 -13.135 -3.323 1.00 95.44 393 LEU A N 1
ATOM 3166 C CA . LEU A 1 393 ? 22.023 -12.173 -2.431 1.00 95.44 393 LEU A CA 1
ATOM 3167 C C . LEU A 1 393 ? 20.545 -12.502 -2.194 1.00 95.44 393 LEU A C 1
ATOM 3169 O O . LEU A 1 393 ? 20.082 -12.381 -1.066 1.00 95.44 393 LEU A O 1
ATOM 3173 N N . ALA A 1 394 ? 19.822 -12.973 -3.214 1.00 94.75 394 ALA A N 1
ATOM 3174 C CA . ALA A 1 394 ? 18.419 -13.359 -3.077 1.00 94.75 394 ALA A CA 1
ATOM 3175 C C . ALA A 1 394 ? 18.197 -14.593 -2.180 1.00 94.75 394 ALA A C 1
ATOM 3177 O O . ALA A 1 394 ? 17.121 -14.723 -1.610 1.00 94.75 394 ALA A O 1
ATOM 3178 N N . TYR A 1 395 ? 19.175 -15.501 -2.062 1.00 95.56 395 TYR A N 1
ATOM 3179 C CA . TYR A 1 395 ? 19.119 -16.614 -1.097 1.00 95.56 395 TYR A CA 1
ATOM 3180 C C . TYR A 1 395 ? 19.616 -16.215 0.299 1.00 95.56 395 TYR A C 1
ATOM 3182 O O . TYR A 1 395 ? 19.334 -16.923 1.264 1.00 95.56 395 TYR A O 1
ATOM 3190 N N . PHE A 1 396 ? 20.388 -15.130 0.400 1.00 94.06 396 PHE A N 1
ATOM 3191 C CA . PHE A 1 396 ? 20.905 -14.624 1.667 1.00 94.06 396 PHE A CA 1
ATOM 3192 C C . PHE A 1 396 ? 19.898 -13.733 2.408 1.00 94.06 396 PHE A C 1
ATOM 3194 O O . PHE A 1 396 ? 19.782 -13.855 3.627 1.00 94.06 396 PHE A O 1
ATOM 3201 N N . GLY A 1 397 ? 19.214 -12.835 1.688 1.00 81.94 397 GLY A N 1
ATOM 3202 C CA . GLY A 1 397 ? 18.174 -11.947 2.228 1.00 81.94 397 GLY A CA 1
ATOM 3203 C C . GLY A 1 397 ? 16.836 -12.649 2.405 1.00 81.94 397 GLY A C 1
ATOM 3204 O O . GLY A 1 397 ? 16.168 -12.368 3.425 1.00 81.94 397 GLY A O 1
#

Solvent-accessible surface area (backbone atoms only — not comparable to full-atom values): 21774 Å² total; per-residue (Å²): 111,71,71,65,53,52,53,52,54,53,56,62,65,66,64,59,78,81,68,76,84,81,78,89,76,61,66,88,44,45,80,76,35,60,64,60,51,50,51,44,44,75,56,56,51,83,72,59,67,67,47,46,45,40,77,86,49,77,17,55,43,63,16,39,28,33,35,63,81,78,33,45,29,35,26,58,35,72,60,21,34,29,44,32,35,23,75,70,43,34,59,58,40,42,73,71,34,44,89,90,47,41,29,51,67,71,21,47,73,43,90,47,82,88,58,35,44,77,33,85,94,33,34,42,33,37,66,54,45,70,44,87,39,31,71,66,32,56,57,56,31,71,79,44,88,43,72,67,52,26,48,54,37,29,53,51,42,33,50,51,62,10,49,56,40,29,74,75,37,78,72,33,48,33,45,53,47,69,37,84,92,62,74,36,30,38,35,38,35,30,39,56,24,41,21,32,22,47,36,33,32,57,22,37,75,40,22,41,34,63,48,80,80,40,55,102,47,82,86,80,85,49,55,48,36,22,32,32,32,36,30,10,35,95,82,65,40,64,31,69,79,52,94,79,44,37,66,18,65,58,86,30,60,48,84,82,83,87,85,75,85,58,93,85,59,63,82,86,86,84,74,62,82,86,84,84,68,88,82,59,46,48,66,52,51,51,46,41,48,72,18,46,30,41,28,40,42,58,56,42,51,56,54,46,56,56,51,50,59,49,28,77,75,30,71,67,47,29,54,75,40,43,57,62,49,51,58,46,48,52,53,28,53,45,33,53,48,52,52,48,47,39,62,73,70,39,45,54,60,54,38,47,52,53,50,50,55,49,50,54,50,32,68,75,34,68,76,50,26,74,77,45,71,55,51,66,62,50,49,53,50,53,51,61,74,42,44,67,60,52,34,53,47,35,66,71,108

Radius of gyration: 24.98 Å; Cα contacts (8 Å, |Δi|>4): 576; chains: 1; bounding box: 58×53×82 Å

Secondary structure (DSSP, 8-state):
-HHHHHHHHHHHHS------------HHHHTT-HHHHHHHHHTT--S-HHHH--TTS--GGGGEEEETTTEEEEE-STT-EEEE-TTTSHHHHHHT--SSS-HHHH-EE-SSTTTSEE-TT--EEEEEEEEE-HHHHHHHGGG-SSHHHHHHHHHHHHHHHHHHHHHH-TTEEEEEEEEGGGTEEEEEEEEEE-EEEEEEE--HHHHTTTHHHHTT-SS------EEEEEEE-TTS------TT-EE---S--PPPP-S---TT------S------TT--HHHHHHIIIIIHHHHHHHHHHHHHHHHHHHHH-HHHHHHHHHHHHHHHHHHHHHHHHHHHHHHTTHHHHHHHHHHHHHHHHHH-HHHHHHHTTHHHHHHHHHHHHHHHHHHHHHH-